Protein AF-A0A4U7CZT7-F1 (afdb_monomer_lite)

Sequence (690 aa):
MRTSNKIRCRVVDDESRPLAGRVVVGERPGEGGQPVGHWTTDDDGGFVVETDGGVDDVSFTVRNPARGGAEEPVRRRRTPDDAEHALHLTVKARRMTVHGGIEHRGMNEAAQTAAGPVRSHRFHTQFPELEPYERSEAFLRTLGGTGGEAGAPMMEPADAPVGEAETPAGYGIFGQFVDHDITFDPTSDIDRRNDPAALRNFRTPALDLDSLYRTNAEAAPFLYDHERDERKLLTGEAGAPDAAEGGGLSGLPGTDLQRNDQGVALIGDPRNDENVVVSQLQLAFVNFHNRVVDHLRGPGADLVEDGESVLEAAQRLVRWHYQWVVRHDFLPRICDRYVLDDIEDRGRQFFVPPGRTPAIPVEFGGAAYRFGHSMIRHAFDVNDEVGEVPLFPTGPGDGRNLRGGRPVPSDLVVDWSRLLDAGDGDFQPGRKIEPLLAPTLFELPFGGEPSLAVRNLRRGEALGLPSGQDVAARMGNDPIRNEAFGHDSGIMEALRAHERGADPDSPLWYYVLAEAEFQQDGERLGAVGSRIVAETLIGLIEADETAYPNAAPDDWEPSLPQPTATAGYTLADITAFAAEARPDGLVIDAIDPGPGAGGDPLDESVTLRNAAAEPIDLSGYAIDLGGQRDDLPDATLDPDETLTVHIGPGTDTAADHYLDRGAPALNDAGETVAVFDPDGERSTRRRYVG

pLDDT: mean 83.24, std 14.93, range [34.88, 98.56]

Secondary structure (DSSP, 8-state):
---PEEEEEEEE-TT--B-TT-EEEEE--STT--EEEEEE--TTSEEEEEESS-STT-EEEEEEGGGTTEE--EEEEE--SSSS-SEEEEE--PPP--TTSS--TTHHHHHTT-SS--B-SSEE-S-TTSPP----HHHHHHHH--SS-TT-TTBPPTTSPPPEEEEETHHHHHHHHHHHHHH-----TTHHHH-SSGGG----S-SS-HHHH-S-TTT-GGGEETTTEEEEEPEE-PBPPTT-TT-EE---TTSEE-B-TTS-B--S-GGGGSBHHHHHHHHHHHHHHHHHHHHHTTTTGGGS-TT--HHHHHHHHHHHHHHHHIIIIIHHHHB-HHHHHHHHHH--SSS--TTS---EEHHHHHTGGGGHHHH--SEEE--TTT-EEESS--SSS--S--B-SSPPBGGG---GGGTS--SS--SPEEEP--S-B-GGGTS-SSSS---HHHHHHHHHHHTT--BHHHHHHHHTPPP--GGGG-TTSHHHHHHHHTT-TT----BHHHHHHHHHHHHHTTSSB-HHHHHHHHHHHHHHHTT-TTSHHHHSPTT----S---S-SSSS-HHHHHHHHHT--SS-EEEEEEE--S-TTS-TT--EEEEEE-SSS-EE-TT-EEEETTEEEEPPS-EEPTT-EEEEESSS----SSEEE---SS-S--TTTPEEEEE-TTS---EEEEEE-

Radius of gyration: 28.07 Å; chains: 1; bounding box: 75×80×75 Å

Foldseek 3Di:
DQDFDKAKEAEAEPVRQGDFQKWKWKWADDVPTDTQDIFGAHLRRMDIRTDSPDCPRIDIWIFDVQVVRDTFDQPDWDQDPDPRHRIYGHTNDDDQDDPLRDDQPLLVVQLVPDPFWRDDLAETALCRPFFFPDDDLVLLCQLLDADLPQPRQQAAHPVGGFDFFPAFLLLLLVLVVLCQQQRDDPDDPVNVPPDPVCVVVDDARFLQPCQAAPPHCVVQVVQADPPPDRLAGAFDWFAAAPPDPVWGWIHWTLQFADDDPQQQHSTSGSNCFFFQSSRLLSSLLRLLLVLQLVCCVPVVVVQADDPHDSSRSSSLQSSQLSLCQVQPPSLVQAADVVLSVCCVVPNADRADDPPDRHHAYCLCSLALSVLSQQFNDQFAQFDPQPGTAGCRDPDPHDPGHGGGPGRHHNSRRGDCVQRHPLPPSNHHGTGFLASHGHSCQCQCPGRDRRHSSSSSQVSSNSSSHHWLQVLCVVVVHRGQFPVNLDCSRSSLVSCVVVVRNVHRTDRNNSRQSSQCCNPPVRSYTHDSSSSSHNCSSVVSQVPDCSHCVNNPPPPDFNDDDQPGPDDGRHSVSSSVSSVLPLVQQKEFPDWALPPPDPDDSQQTKTKIFRQDQAKGFQVQKWKQQQNRIDRDDRAIHHHGQMAIEGDDDDDDDNRYDYPNDPHHSHDQCKIKMWMAGNVRHTSIIMIIHD

Structure (mmCIF, N/CA/C/O backbone):
data_AF-A0A4U7CZT7-F1
#
_entry.id   AF-A0A4U7CZT7-F1
#
loop_
_atom_site.group_PDB
_atom_site.id
_atom_site.type_symbol
_atom_site.label_atom_id
_atom_site.label_alt_id
_atom_site.label_comp_id
_atom_site.label_asym_id
_atom_site.label_entity_id
_atom_site.label_seq_id
_atom_site.pdbx_PDB_ins_code
_atom_site.Cartn_x
_atom_site.Cartn_y
_atom_site.Cartn_z
_atom_site.occupancy
_atom_site.B_iso_or_equiv
_atom_site.auth_seq_id
_atom_site.auth_comp_id
_atom_site.auth_asym_id
_atom_site.auth_atom_id
_atom_site.pdbx_PDB_model_num
ATOM 1 N N . MET A 1 1 ? 33.605 52.635 11.332 1.00 39.47 1 MET A N 1
ATOM 2 C CA . MET A 1 1 ? 33.060 51.392 10.752 1.00 39.47 1 MET A CA 1
ATOM 3 C C . MET A 1 1 ? 33.849 50.236 11.329 1.00 39.47 1 MET A C 1
ATOM 5 O O . MET A 1 1 ? 35.063 50.241 11.174 1.00 39.47 1 MET A O 1
ATOM 9 N N . ARG A 1 2 ? 33.193 49.310 12.033 1.00 41.69 2 ARG A N 1
ATOM 10 C CA . ARG A 1 2 ? 33.734 47.959 12.208 1.00 41.69 2 ARG A CA 1
ATOM 11 C C . ARG A 1 2 ? 33.369 47.182 10.946 1.00 41.69 2 ARG A C 1
ATOM 13 O O . ARG A 1 2 ? 32.262 47.348 10.440 1.00 41.69 2 ARG A O 1
ATOM 20 N N . THR A 1 3 ? 34.312 46.437 10.391 1.00 45.22 3 THR A N 1
ATOM 21 C CA . THR A 1 3 ? 34.050 45.512 9.288 1.00 45.22 3 THR A CA 1
ATOM 22 C C . THR A 1 3 ? 33.506 44.222 9.879 1.00 45.22 3 THR A C 1
ATOM 24 O O . THR A 1 3 ? 34.266 43.486 10.504 1.00 45.22 3 THR A O 1
ATOM 27 N N . SER A 1 4 ? 32.209 43.971 9.683 1.00 56.31 4 SER A N 1
ATOM 28 C CA . SER A 1 4 ? 31.619 42.652 9.922 1.00 56.31 4 SER A CA 1
ATOM 29 C C . SER A 1 4 ? 32.342 41.628 9.045 1.00 56.31 4 SER A C 1
ATOM 31 O O . SER A 1 4 ? 32.515 41.857 7.843 1.00 56.31 4 SER A O 1
ATOM 33 N N . ASN A 1 5 ? 32.784 40.521 9.640 1.00 70.19 5 ASN A N 1
ATOM 34 C CA . ASN A 1 5 ? 33.356 39.412 8.891 1.00 70.19 5 ASN A CA 1
ATOM 35 C C . ASN A 1 5 ? 32.226 38.461 8.485 1.00 70.19 5 ASN A C 1
ATOM 37 O O . ASN A 1 5 ? 31.454 38.010 9.331 1.00 70.19 5 ASN A O 1
ATOM 41 N N . LYS A 1 6 ? 32.162 38.132 7.191 1.00 78.56 6 LYS A N 1
ATOM 42 C CA . LYS A 1 6 ? 31.297 37.065 6.680 1.00 78.56 6 LYS A CA 1
ATOM 43 C C . LYS A 1 6 ? 31.974 35.723 6.934 1.00 78.56 6 LYS A C 1
ATOM 45 O O . LYS A 1 6 ? 33.069 35.483 6.429 1.00 78.56 6 LYS A O 1
ATOM 50 N N . ILE A 1 7 ? 31.330 34.870 7.716 1.00 81.81 7 ILE A N 1
ATOM 51 C CA . ILE A 1 7 ? 31.850 33.573 8.139 1.00 81.81 7 ILE A CA 1
ATOM 52 C C . ILE A 1 7 ? 31.009 32.491 7.466 1.00 81.81 7 ILE A C 1
ATOM 54 O O . ILE A 1 7 ? 29.814 32.383 7.730 1.00 81.81 7 ILE A O 1
ATOM 58 N N . ARG A 1 8 ? 31.627 31.703 6.579 1.00 86.62 8 ARG A N 1
ATOM 59 C CA . ARG A 1 8 ? 30.982 30.539 5.961 1.00 86.62 8 ARG A CA 1
ATOM 60 C C . ARG A 1 8 ? 30.905 29.392 6.963 1.00 86.62 8 ARG A C 1
ATOM 62 O O . ARG A 1 8 ? 31.902 29.033 7.594 1.00 86.62 8 ARG A O 1
ATOM 69 N N . CYS A 1 9 ? 29.720 28.823 7.083 1.00 89.94 9 CYS A N 1
ATOM 70 C CA . CYS A 1 9 ? 29.389 27.694 7.933 1.00 89.94 9 CYS A CA 1
ATOM 71 C C . CYS A 1 9 ? 28.680 26.626 7.088 1.00 89.94 9 CYS A C 1
ATOM 73 O O . CYS A 1 9 ? 28.163 26.935 6.017 1.00 89.94 9 CYS A O 1
ATOM 75 N N . ARG A 1 10 ? 28.656 25.377 7.555 1.00 90.94 10 ARG A N 1
ATOM 76 C CA . ARG A 1 10 ? 28.022 24.250 6.856 1.00 90.94 10 ARG A CA 1
ATOM 77 C C . ARG A 1 10 ? 27.260 23.367 7.836 1.00 90.94 10 ARG A C 1
ATOM 79 O O . ARG A 1 10 ? 27.749 23.128 8.941 1.00 90.94 10 ARG A O 1
ATOM 86 N N . VAL A 1 11 ? 26.097 22.866 7.440 1.00 88.75 11 VAL A N 1
ATOM 87 C CA . VAL A 1 11 ? 25.333 21.848 8.169 1.00 88.75 11 VAL A CA 1
ATOM 88 C C . VAL A 1 11 ? 25.477 20.511 7.449 1.00 88.75 11 VAL A C 1
ATOM 90 O O . VAL A 1 11 ? 25.310 20.431 6.231 1.00 88.75 11 VAL A O 1
ATOM 93 N N . VAL A 1 12 ? 25.803 19.464 8.206 1.00 86.31 12 VAL A N 1
ATOM 94 C CA . VAL A 1 12 ? 26.007 18.102 7.697 1.00 86.31 12 VAL A CA 1
ATOM 95 C C . VAL A 1 12 ? 25.365 17.058 8.611 1.00 86.31 12 VAL A C 1
ATOM 97 O O . VAL A 1 12 ? 25.144 17.315 9.797 1.00 86.31 12 VAL A O 1
ATOM 100 N N . ASP A 1 13 ? 25.087 15.871 8.079 1.00 83.00 13 ASP A N 1
ATOM 101 C CA . ASP A 1 13 ? 24.677 14.716 8.885 1.00 83.00 13 ASP A CA 1
ATOM 102 C C . ASP A 1 13 ? 25.871 13.995 9.545 1.00 83.00 13 ASP A C 1
ATOM 104 O O . ASP A 1 13 ? 27.034 14.365 9.359 1.00 83.00 13 ASP A O 1
ATOM 108 N N . ASP A 1 14 ? 25.587 12.952 10.333 1.00 80.12 14 ASP A N 1
ATOM 109 C CA . ASP A 1 14 ? 26.599 12.131 11.019 1.00 80.12 14 ASP A CA 1
ATOM 110 C C . ASP A 1 14 ? 27.592 11.430 10.049 1.00 80.12 14 ASP A C 1
ATOM 112 O O . ASP A 1 14 ? 28.678 11.032 10.472 1.00 80.12 14 ASP A O 1
ATOM 116 N N . GLU A 1 15 ? 27.279 11.333 8.748 1.00 75.25 15 GLU A N 1
ATOM 117 C CA . GLU A 1 15 ? 28.166 10.833 7.680 1.00 75.25 15 GLU A CA 1
ATOM 118 C C . GLU A 1 15 ? 28.928 11.962 6.952 1.00 75.25 15 GLU A C 1
ATOM 120 O O . GLU A 1 15 ? 29.639 11.717 5.980 1.00 75.25 15 GLU A O 1
ATOM 125 N N . SER A 1 16 ? 28.845 13.201 7.452 1.00 78.31 16 SER A N 1
ATOM 126 C CA . SER A 1 16 ? 29.429 14.414 6.855 1.00 78.31 16 SER A CA 1
ATOM 127 C C . SER A 1 16 ? 28.838 14.813 5.497 1.00 78.31 16 SER A C 1
ATOM 129 O O . SER A 1 16 ? 29.470 15.566 4.753 1.00 78.31 16 SER A O 1
ATOM 131 N N . ARG A 1 17 ? 27.624 14.354 5.173 1.00 76.25 17 ARG A N 1
ATOM 132 C CA . ARG A 1 17 ? 26.932 14.716 3.929 1.00 76.25 17 ARG A CA 1
ATOM 133 C C . ARG A 1 17 ? 26.181 16.045 4.108 1.00 76.25 17 ARG A C 1
ATOM 135 O O . ARG A 1 17 ? 25.590 16.244 5.172 1.00 76.25 17 ARG A O 1
ATOM 142 N N . PRO A 1 18 ? 26.190 16.948 3.110 1.00 81.50 18 PRO A N 1
ATOM 143 C CA . PRO A 1 18 ? 25.471 18.223 3.153 1.00 81.50 18 PRO A CA 1
ATOM 144 C C . PRO A 1 18 ? 23.980 18.109 3.477 1.00 81.50 18 PRO A C 1
ATOM 146 O O . PRO A 1 18 ? 23.307 17.189 3.012 1.00 81.50 18 PRO A O 1
ATOM 149 N N . LEU A 1 19 ? 23.452 19.075 4.233 1.00 76.31 19 LEU A N 1
ATOM 150 C CA . LEU A 1 19 ? 22.025 19.171 4.550 1.00 76.31 19 LEU A CA 1
ATOM 151 C C . LEU A 1 19 ? 21.440 20.506 4.088 1.00 76.31 19 LEU A C 1
ATOM 153 O O . LEU A 1 19 ? 21.504 21.508 4.803 1.00 76.31 19 LEU A O 1
ATOM 157 N N . ALA A 1 20 ? 20.843 20.489 2.899 1.00 75.62 20 ALA A N 1
ATOM 158 C CA . ALA A 1 20 ? 20.156 21.621 2.287 1.00 75.62 20 ALA A CA 1
ATOM 159 C C . ALA A 1 20 ? 18.798 21.945 2.936 1.00 75.62 20 ALA A C 1
ATOM 161 O O . ALA A 1 20 ? 18.191 21.106 3.619 1.00 75.62 20 ALA A O 1
ATOM 162 N N . GLY A 1 21 ? 18.317 23.173 2.723 1.00 62.47 21 GLY A N 1
ATOM 163 C CA . GLY A 1 21 ? 16.984 23.621 3.135 1.00 62.47 21 GLY A CA 1
ATOM 164 C C . GLY A 1 21 ? 16.743 23.634 4.649 1.00 62.47 21 GLY A C 1
ATOM 165 O O . GLY A 1 21 ? 15.595 23.651 5.087 1.00 62.47 21 GLY A O 1
ATOM 166 N N . ARG A 1 22 ? 17.793 23.584 5.476 1.00 78.44 22 ARG A N 1
ATOM 167 C CA . ARG A 1 22 ? 17.691 23.618 6.942 1.00 78.44 22 ARG A CA 1
ATOM 168 C C . ARG A 1 22 ? 17.634 25.042 7.448 1.00 78.44 22 ARG A C 1
ATOM 170 O O . ARG A 1 22 ? 18.463 25.862 7.068 1.00 78.44 22 ARG A O 1
ATOM 177 N N . VAL A 1 23 ? 16.701 25.309 8.357 1.00 77.19 23 VAL A N 1
ATOM 178 C CA . VAL A 1 23 ? 16.625 26.591 9.058 1.00 77.19 23 VAL A CA 1
ATOM 179 C C . VAL A 1 23 ? 17.583 26.541 10.238 1.00 77.19 23 VAL A C 1
ATOM 181 O O . VAL A 1 23 ? 17.415 25.746 11.158 1.00 77.19 23 VAL A O 1
ATOM 184 N N . VAL A 1 24 ? 18.601 27.389 10.203 1.00 85.50 24 VAL A N 1
ATOM 185 C CA . VAL A 1 24 ? 19.602 27.541 11.254 1.00 85.50 24 VAL A CA 1
ATOM 186 C C . VAL A 1 24 ? 19.326 28.842 11.996 1.00 85.50 24 VAL A C 1
ATOM 188 O O . VAL A 1 24 ? 19.310 29.912 11.391 1.00 85.50 24 VAL A O 1
ATOM 191 N N . VAL A 1 25 ? 19.130 28.758 13.307 1.00 84.38 25 VAL A N 1
ATOM 192 C CA . VAL A 1 25 ? 18.957 29.908 14.202 1.00 84.38 25 VAL A CA 1
ATOM 193 C C . VAL A 1 25 ? 20.193 30.016 15.085 1.00 84.38 25 VAL A C 1
ATOM 195 O O . VAL A 1 25 ? 20.601 29.032 15.700 1.00 84.38 25 VAL A O 1
ATOM 198 N N . GLY A 1 26 ? 20.818 31.192 15.113 1.00 85.19 26 GLY A N 1
ATOM 199 C CA . GLY A 1 26 ? 21.988 31.472 15.946 1.00 85.19 26 GLY A CA 1
ATOM 200 C C . GLY A 1 26 ? 21.627 32.384 17.110 1.00 85.19 26 GLY A C 1
ATOM 201 O O . GLY A 1 26 ? 21.033 33.436 16.889 1.00 85.19 26 GLY A O 1
ATOM 202 N N . GLU A 1 27 ? 22.031 32.040 18.328 1.00 84.50 27 GLU A N 1
ATOM 203 C CA . GLU A 1 27 ? 21.728 32.792 19.554 1.00 84.50 27 GLU A CA 1
ATOM 204 C C . GLU A 1 27 ? 22.984 32.991 20.412 1.00 84.50 27 GLU A C 1
ATOM 206 O O . GLU A 1 27 ? 23.848 32.114 20.487 1.00 84.50 27 GLU A O 1
ATOM 211 N N . ARG A 1 28 ? 23.095 34.144 21.086 1.00 81.38 28 ARG A N 1
ATOM 212 C CA . ARG A 1 28 ? 24.163 34.400 22.068 1.00 81.38 28 ARG A CA 1
ATOM 213 C C . ARG A 1 28 ? 23.658 34.146 23.493 1.00 81.38 28 ARG A C 1
ATOM 215 O O . ARG A 1 28 ? 22.634 34.720 23.867 1.00 81.38 28 ARG A O 1
ATOM 222 N N . PRO A 1 29 ? 24.377 33.368 24.325 1.00 61.00 29 PRO A N 1
ATOM 223 C CA . PRO A 1 29 ? 23.982 33.136 25.709 1.00 61.00 29 PRO A CA 1
ATOM 224 C C . PRO A 1 29 ? 24.129 34.417 26.550 1.00 61.00 29 PRO A C 1
ATOM 226 O O . PRO A 1 29 ? 25.226 34.943 26.738 1.00 61.00 29 PRO A O 1
ATOM 229 N N . GLY A 1 30 ? 23.003 34.904 27.073 1.00 61.41 30 GLY A N 1
ATOM 230 C CA . GLY A 1 30 ? 22.883 36.083 27.933 1.00 61.41 30 GLY A CA 1
ATOM 231 C C . GLY A 1 30 ? 21.431 36.283 28.385 1.00 61.41 30 GLY A C 1
ATOM 232 O O . GLY A 1 30 ? 20.529 35.628 27.860 1.00 61.41 30 GLY A O 1
ATOM 233 N N . GLU A 1 31 ? 21.186 37.172 29.354 1.00 41.56 31 GLU A N 1
ATOM 234 C CA . GLU A 1 31 ? 19.825 37.469 29.833 1.00 41.56 31 GLU A CA 1
ATOM 235 C C . GLU A 1 31 ? 18.958 38.031 28.690 1.00 41.56 31 GLU A C 1
ATOM 237 O O . GLU A 1 31 ? 19.125 39.176 28.272 1.00 41.56 31 GLU A O 1
ATOM 242 N N . GLY A 1 32 ? 18.041 37.205 28.174 1.00 54.72 32 GLY A N 1
ATOM 243 C CA . GLY A 1 32 ? 17.103 37.566 27.106 1.00 54.72 32 GLY A CA 1
ATOM 244 C C . GLY A 1 32 ? 17.398 37.002 25.710 1.00 54.72 32 GLY A C 1
ATOM 245 O O . GLY A 1 32 ? 16.681 37.374 24.790 1.00 54.72 32 GLY A O 1
ATOM 246 N N . GLY A 1 33 ? 18.411 36.136 25.537 1.00 55.09 33 GLY A N 1
ATOM 247 C CA . GLY A 1 33 ? 18.558 35.271 24.348 1.00 55.09 33 GLY A CA 1
ATOM 248 C C . GLY A 1 33 ? 18.412 35.974 22.992 1.00 55.09 33 GLY A C 1
ATOM 249 O O . GLY A 1 33 ? 17.576 35.586 22.182 1.00 55.09 33 GLY A O 1
ATOM 250 N N . GLN A 1 34 ? 19.177 37.041 22.739 1.00 58.81 34 GLN A N 1
ATOM 251 C CA . GLN A 1 34 ? 19.033 37.786 21.484 1.00 58.81 34 GLN A CA 1
ATOM 252 C C . GLN A 1 34 ? 19.493 36.942 20.276 1.00 58.81 34 GLN A C 1
ATOM 254 O O . GLN A 1 34 ? 20.648 36.490 20.265 1.00 58.81 34 GLN A O 1
ATOM 259 N N . PRO A 1 35 ? 18.645 36.768 19.240 1.00 66.56 35 PRO A N 1
ATOM 260 C CA . PRO A 1 35 ? 19.033 36.059 18.032 1.00 66.56 35 PRO A CA 1
ATOM 261 C C . PRO A 1 35 ? 20.109 36.848 17.278 1.00 66.56 35 PRO A C 1
ATOM 263 O O . PRO A 1 35 ? 19.962 38.032 16.975 1.00 66.56 35 PRO A O 1
ATOM 266 N N . VAL A 1 36 ? 21.207 36.162 16.973 1.00 73.50 36 VAL A N 1
ATOM 267 C CA . VAL A 1 36 ? 22.321 36.632 16.137 1.00 73.50 36 VAL A CA 1
ATOM 268 C C . VAL A 1 36 ? 21.917 36.625 14.663 1.00 73.50 36 VAL A C 1
ATOM 270 O O . VAL A 1 36 ? 22.384 37.459 13.891 1.00 73.50 36 VAL A O 1
ATOM 273 N N . GLY A 1 37 ? 21.043 35.696 14.276 1.00 78.81 37 GLY A N 1
ATOM 274 C CA . GLY A 1 37 ? 20.478 35.619 12.938 1.00 78.81 37 GLY A CA 1
ATOM 275 C C . GLY A 1 37 ? 19.705 34.329 12.691 1.00 78.81 37 GLY A C 1
ATOM 276 O O . GLY A 1 37 ? 19.673 33.420 13.523 1.00 78.81 37 GLY A O 1
ATOM 277 N N . HIS A 1 38 ? 19.090 34.285 11.516 1.00 82.75 38 HIS A N 1
ATOM 278 C CA . HIS A 1 38 ? 18.390 33.138 10.958 1.00 82.75 38 HIS A CA 1
ATOM 279 C C . HIS A 1 38 ? 18.866 32.928 9.519 1.00 82.75 38 HIS A C 1
ATOM 281 O O . HIS A 1 38 ? 19.071 33.895 8.783 1.00 82.75 38 HIS A O 1
ATOM 287 N N . TRP A 1 39 ? 19.072 31.676 9.128 1.00 86.88 39 TRP A N 1
ATOM 288 C CA . TRP A 1 39 ? 19.581 31.308 7.810 1.00 86.88 39 TRP A CA 1
ATOM 289 C C . TRP A 1 39 ? 18.867 30.062 7.303 1.00 86.88 39 TRP A C 1
ATOM 291 O O . TRP A 1 39 ? 18.485 29.212 8.102 1.00 86.88 39 TRP A O 1
ATOM 301 N N . THR A 1 40 ? 18.748 29.928 5.987 1.00 73.75 40 THR A N 1
ATOM 302 C CA . THR A 1 40 ? 18.417 28.654 5.340 1.00 73.75 40 THR A CA 1
ATOM 303 C C . THR A 1 40 ? 19.677 28.140 4.660 1.00 73.75 40 THR A C 1
ATOM 305 O O . THR A 1 40 ? 20.400 28.938 4.060 1.00 73.75 40 THR A O 1
ATOM 308 N N . THR A 1 41 ? 19.968 26.845 4.772 1.00 74.94 41 THR A N 1
ATOM 309 C CA . THR A 1 41 ? 21.127 26.258 4.094 1.00 74.94 41 THR A CA 1
ATOM 310 C C . THR A 1 41 ? 20.900 26.086 2.594 1.00 74.94 41 THR A C 1
ATOM 312 O O . THR A 1 41 ? 19.815 25.685 2.170 1.00 74.94 41 THR A O 1
ATOM 315 N N . ASP A 1 42 ? 21.936 26.377 1.806 1.00 70.19 42 ASP A N 1
ATOM 316 C CA . ASP A 1 42 ? 21.983 26.114 0.361 1.00 70.19 42 ASP A CA 1
ATOM 317 C C . ASP A 1 42 ? 22.113 24.607 0.040 1.00 70.19 42 ASP A C 1
ATOM 319 O O . ASP A 1 42 ? 22.151 23.774 0.948 1.00 70.19 42 ASP A O 1
ATOM 323 N N . ASP A 1 43 ? 22.170 24.244 -1.246 1.00 63.06 43 ASP A N 1
ATOM 324 C CA . ASP A 1 43 ? 22.269 22.849 -1.718 1.00 63.06 43 ASP A CA 1
ATOM 325 C C . ASP A 1 43 ? 23.516 22.119 -1.188 1.00 63.06 43 ASP A C 1
ATOM 327 O O . ASP A 1 43 ? 23.497 20.915 -0.922 1.00 63.06 43 ASP A O 1
ATOM 331 N N . ASP A 1 44 ? 24.593 22.871 -0.951 1.00 79.25 44 ASP A N 1
ATOM 332 C CA . ASP A 1 44 ? 25.827 22.411 -0.325 1.00 79.25 44 ASP A CA 1
ATOM 333 C C . ASP A 1 44 ? 25.723 22.383 1.215 1.00 79.25 44 ASP A C 1
ATOM 335 O O . ASP A 1 44 ? 26.696 22.064 1.902 1.00 79.25 44 ASP A O 1
ATOM 339 N N . GLY A 1 45 ? 24.560 22.651 1.807 1.00 79.38 45 GLY A N 1
ATOM 340 C CA . GLY A 1 45 ? 24.369 22.749 3.255 1.00 79.38 45 GLY A CA 1
ATOM 341 C C . GLY A 1 45 ? 25.020 23.995 3.869 1.00 79.38 45 GLY A C 1
ATOM 342 O O . GLY A 1 45 ? 25.164 24.076 5.091 1.00 79.38 45 GLY A O 1
ATOM 343 N N . GLY A 1 46 ? 25.468 24.941 3.045 1.00 86.62 46 GLY A N 1
ATOM 344 C CA . GLY A 1 46 ? 26.183 26.150 3.425 1.00 86.62 46 GLY A CA 1
ATOM 345 C C . GLY A 1 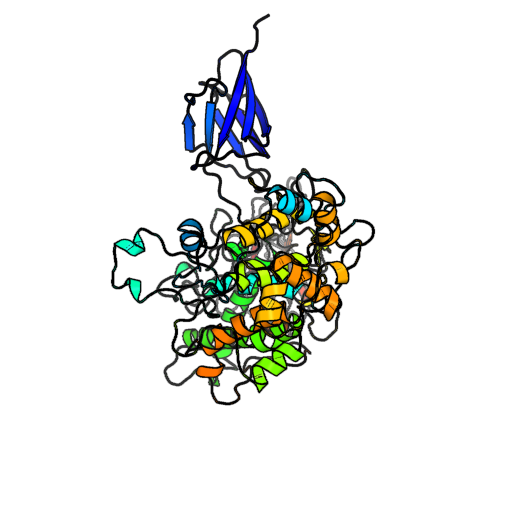46 ? 25.269 27.255 3.952 1.00 86.62 46 GLY A C 1
ATOM 346 O O . GLY A 1 46 ? 24.114 27.385 3.558 1.00 86.62 46 GLY A O 1
ATOM 347 N N . PHE A 1 47 ? 25.787 28.072 4.870 1.00 90.00 47 PHE A N 1
ATOM 348 C CA . PHE A 1 47 ? 25.163 29.323 5.310 1.00 90.00 47 PHE A CA 1
ATOM 349 C C . PHE A 1 47 ? 26.229 30.341 5.746 1.00 90.00 47 PHE A C 1
ATOM 351 O O . PHE A 1 47 ? 27.373 29.979 6.029 1.00 90.00 47 PHE A O 1
ATOM 358 N N . VAL A 1 48 ? 25.889 31.635 5.781 1.00 87.69 48 VAL A N 1
ATOM 359 C CA . VAL A 1 48 ? 26.861 32.715 6.048 1.00 87.69 48 VAL A CA 1
ATOM 360 C C . VAL A 1 48 ? 26.446 33.559 7.246 1.00 87.69 48 VAL A C 1
ATOM 362 O O . VAL A 1 48 ? 25.512 34.354 7.164 1.00 87.69 48 VAL A O 1
ATOM 365 N N . VAL A 1 49 ? 27.196 33.443 8.341 1.00 83.81 49 VAL A N 1
ATOM 366 C CA . VAL A 1 49 ? 27.004 34.251 9.551 1.00 83.81 49 VAL A CA 1
ATOM 367 C C . VAL A 1 49 ? 27.774 35.566 9.425 1.00 83.81 49 VAL A C 1
ATOM 369 O O . VAL A 1 49 ? 28.968 35.572 9.127 1.00 83.81 49 VAL A O 1
ATOM 372 N N . GLU A 1 50 ? 27.109 36.690 9.685 1.00 79.94 50 GLU A N 1
ATOM 373 C CA . GLU A 1 50 ? 27.737 38.014 9.756 1.00 79.94 50 GLU A CA 1
ATOM 374 C C . GLU A 1 50 ? 27.886 38.431 11.223 1.00 79.94 50 GLU A C 1
ATOM 376 O O . GLU A 1 50 ? 26.896 38.618 11.926 1.00 79.94 50 GLU A O 1
ATOM 381 N N . THR A 1 51 ? 29.121 38.531 11.723 1.00 71.25 51 THR A N 1
ATOM 382 C CA . THR A 1 51 ? 29.377 38.748 13.160 1.00 71.25 51 THR A CA 1
ATOM 383 C C . THR A 1 51 ? 30.695 39.482 13.412 1.00 71.25 51 THR A C 1
ATOM 385 O O . THR A 1 51 ? 31.735 39.178 12.828 1.00 71.25 51 THR A O 1
ATOM 388 N N . ASP A 1 52 ? 30.649 40.437 14.344 1.00 62.72 52 ASP A N 1
ATOM 389 C CA . ASP A 1 52 ? 31.796 41.217 14.836 1.00 62.72 52 ASP A CA 1
ATOM 390 C C . ASP A 1 52 ? 32.772 40.387 15.707 1.00 62.72 52 ASP A C 1
ATOM 392 O O . ASP A 1 52 ? 33.871 40.858 16.003 1.00 62.72 52 ASP A O 1
ATOM 396 N N . GLY A 1 53 ? 32.366 39.196 16.176 1.00 62.56 53 GLY A N 1
ATOM 397 C CA . GLY A 1 53 ? 33.026 38.469 17.276 1.00 62.56 53 GLY A CA 1
ATOM 398 C C . GLY A 1 53 ? 33.483 37.038 16.975 1.00 62.56 53 GLY A C 1
ATOM 399 O O . GLY A 1 53 ? 33.934 36.351 17.885 1.00 62.56 53 GLY A O 1
ATOM 400 N N . GLY A 1 54 ? 33.366 36.577 15.727 1.00 68.38 54 GLY A N 1
ATOM 401 C CA . GLY A 1 54 ? 33.436 35.146 15.419 1.00 68.38 54 GLY A CA 1
ATOM 402 C C . GLY A 1 54 ? 32.115 34.428 15.720 1.00 68.38 54 GLY A C 1
ATOM 403 O O . GLY A 1 54 ? 31.100 35.070 15.999 1.00 68.38 54 GLY A O 1
ATOM 404 N N . VAL A 1 55 ? 32.133 33.097 15.615 1.00 73.75 55 VAL A N 1
ATOM 405 C CA . VAL A 1 55 ? 30.973 32.214 15.857 1.00 73.75 55 VAL A CA 1
ATOM 406 C C . VAL A 1 55 ? 31.122 31.361 17.122 1.00 73.75 55 VAL A C 1
ATOM 408 O O . VAL A 1 55 ? 30.246 30.553 17.422 1.00 73.75 55 VAL A O 1
ATOM 411 N N . ASP A 1 56 ? 32.237 31.454 17.849 1.00 75.19 56 ASP A N 1
ATOM 412 C CA . ASP A 1 56 ? 32.561 30.569 18.988 1.00 75.19 56 ASP A CA 1
ATOM 413 C C . ASP A 1 56 ? 31.693 30.794 20.226 1.00 75.19 56 ASP A C 1
ATOM 415 O O . ASP A 1 56 ? 31.484 29.869 21.005 1.00 75.19 56 ASP A O 1
ATOM 419 N N . ASP A 1 57 ? 31.106 31.981 20.341 1.00 75.31 57 ASP A N 1
ATOM 420 C CA . ASP A 1 57 ? 30.142 32.377 21.364 1.00 75.31 57 ASP A CA 1
ATOM 421 C C . ASP A 1 57 ? 28.671 32.219 20.927 1.00 75.31 57 ASP A C 1
ATOM 423 O O . ASP A 1 57 ? 27.768 32.609 21.666 1.00 75.31 57 ASP A O 1
ATOM 427 N N . VAL A 1 58 ? 28.416 31.658 19.739 1.00 80.44 58 VAL A N 1
ATOM 428 C CA . VAL A 1 58 ? 27.068 31.470 19.178 1.00 80.44 58 VAL A CA 1
ATOM 429 C C . VAL A 1 58 ? 26.616 30.017 19.353 1.00 80.44 58 VAL A C 1
ATOM 431 O O . VAL A 1 58 ? 27.296 29.084 18.912 1.00 80.44 58 VAL A O 1
ATOM 434 N N . SER A 1 59 ? 25.459 29.834 19.991 1.00 84.25 59 SER A N 1
ATOM 435 C CA . SER A 1 59 ? 24.697 28.584 19.980 1.00 84.25 59 SER A CA 1
ATOM 436 C C . SER A 1 59 ? 23.914 28.490 18.674 1.00 84.25 59 SER A C 1
ATOM 438 O O . SER A 1 59 ? 23.378 29.499 18.221 1.00 84.25 59 SER A O 1
ATOM 440 N N . PHE A 1 60 ? 23.835 27.302 18.077 1.00 87.38 60 PHE A N 1
ATOM 441 C CA . PHE A 1 60 ? 23.085 27.082 16.843 1.00 87.38 60 PHE A CA 1
ATOM 442 C C . PHE A 1 60 ? 22.033 25.999 17.039 1.00 87.38 60 PHE A C 1
ATOM 444 O O . PHE A 1 60 ? 22.365 24.864 17.383 1.00 87.38 60 PHE A O 1
ATOM 451 N N . THR A 1 61 ? 20.789 26.349 16.742 1.00 85.62 61 THR A N 1
ATOM 452 C CA . THR A 1 61 ? 19.666 25.422 16.638 1.00 85.62 61 THR A CA 1
ATOM 453 C C . THR A 1 61 ? 19.396 25.177 15.163 1.00 85.62 61 THR A C 1
ATOM 455 O O . THR A 1 61 ? 19.258 26.125 14.391 1.00 85.62 61 THR A O 1
ATOM 458 N N . VAL A 1 62 ? 19.330 23.912 14.754 1.00 84.44 62 VAL A N 1
ATOM 459 C CA . VAL A 1 62 ? 19.018 23.532 13.373 1.00 84.44 62 VAL A CA 1
ATOM 460 C C . VAL A 1 62 ? 17.640 22.892 13.354 1.00 84.44 62 VAL A C 1
ATOM 462 O O . VAL A 1 62 ? 17.355 21.989 14.133 1.00 84.44 62 VAL A O 1
ATOM 465 N N . ARG A 1 63 ? 16.779 23.367 12.462 1.00 75.75 63 ARG A N 1
ATOM 466 C CA . ARG A 1 63 ? 15.429 22.857 12.239 1.00 75.75 63 ARG A CA 1
ATOM 467 C C . ARG A 1 63 ? 15.292 22.366 10.813 1.00 75.75 63 ARG A C 1
ATOM 469 O O . ARG A 1 63 ? 15.907 22.903 9.888 1.00 75.75 63 ARG A O 1
ATOM 476 N N . ASN A 1 64 ? 14.469 21.345 10.641 1.00 68.75 64 ASN A N 1
ATOM 477 C CA . ASN A 1 64 ? 14.160 20.754 9.354 1.00 68.75 64 ASN A CA 1
ATOM 478 C C . ASN A 1 64 ? 12.733 21.155 8.945 1.00 68.75 64 ASN A C 1
ATOM 480 O O . ASN A 1 64 ? 11.785 20.557 9.452 1.00 68.75 64 ASN A O 1
ATOM 484 N N . PRO A 1 65 ? 12.552 22.147 8.048 1.00 49.78 65 PRO A N 1
ATOM 485 C CA . PRO A 1 65 ? 11.229 22.565 7.581 1.00 49.78 65 PRO A CA 1
ATOM 486 C C . PRO A 1 65 ? 10.439 21.409 6.974 1.00 49.78 65 PRO A C 1
ATOM 488 O O . PRO A 1 65 ? 9.253 21.285 7.235 1.00 49.78 65 PRO A O 1
ATOM 491 N N . ALA A 1 66 ? 11.114 20.485 6.282 1.00 43.78 66 ALA A N 1
ATOM 492 C CA . ALA A 1 66 ? 10.483 19.289 5.736 1.00 43.78 66 ALA A CA 1
ATOM 493 C C . ALA A 1 66 ? 9.986 18.306 6.822 1.00 43.78 66 ALA A C 1
ATOM 495 O O . ALA A 1 66 ? 9.395 17.287 6.499 1.00 43.78 66 ALA A O 1
ATOM 496 N N . ARG A 1 67 ? 10.238 18.537 8.113 1.00 51.56 67 ARG A N 1
ATOM 497 C CA . ARG A 1 67 ? 9.693 17.745 9.229 1.00 51.56 67 ARG A CA 1
ATOM 498 C C . ARG A 1 67 ? 8.832 18.618 10.152 1.00 51.56 67 ARG A C 1
ATOM 500 O O . ARG A 1 67 ? 9.042 18.584 11.360 1.00 51.56 67 ARG A O 1
ATOM 507 N N . GLY A 1 68 ? 7.962 19.469 9.602 1.00 41.69 68 GLY A N 1
ATOM 508 C CA . GLY A 1 68 ? 7.147 20.404 10.396 1.00 41.69 68 GLY A CA 1
ATOM 509 C C . GLY A 1 68 ? 7.982 21.347 11.269 1.00 41.69 68 GLY A C 1
ATOM 510 O O . GLY A 1 68 ? 7.618 21.678 12.393 1.00 41.69 68 GLY A O 1
ATOM 511 N N . GLY A 1 69 ? 9.188 21.700 10.811 1.00 48.81 69 GLY A N 1
ATOM 512 C CA . GLY A 1 69 ? 10.135 22.508 11.583 1.00 48.81 69 GLY A CA 1
ATOM 513 C C . GLY A 1 69 ? 10.811 21.798 12.766 1.00 48.81 69 GLY A C 1
ATOM 514 O O . GLY A 1 69 ? 11.459 22.480 13.563 1.00 48.81 69 GLY A O 1
ATOM 515 N N . ALA A 1 70 ? 10.715 20.467 12.885 1.00 56.81 70 ALA A N 1
ATOM 516 C CA . ALA A 1 70 ? 11.336 19.701 13.967 1.00 56.81 70 ALA A CA 1
ATOM 517 C C . ALA A 1 70 ? 12.844 19.981 14.115 1.00 56.81 70 ALA A C 1
ATOM 519 O O . ALA A 1 70 ? 13.582 20.121 13.133 1.00 56.81 70 ALA A O 1
ATOM 520 N N . GLU A 1 71 ? 13.307 20.033 15.364 1.00 76.88 71 GLU A N 1
ATOM 521 C CA . GLU A 1 71 ? 14.703 20.309 15.700 1.00 76.88 71 GLU A CA 1
ATOM 522 C C . GLU A 1 71 ? 15.607 19.095 15.424 1.00 76.88 71 GLU A C 1
ATOM 524 O O . GLU A 1 71 ? 15.377 17.989 15.916 1.00 76.88 71 GLU A O 1
ATOM 529 N N . GLU A 1 72 ? 16.666 19.311 14.645 1.00 77.44 72 GLU A N 1
ATOM 530 C CA . GLU A 1 72 ? 17.743 18.352 14.407 1.00 77.44 72 GLU A CA 1
ATOM 531 C C . GLU A 1 72 ? 18.936 18.751 15.299 1.00 77.44 72 GLU A C 1
ATOM 533 O O . GLU A 1 72 ? 19.708 19.643 14.939 1.00 77.44 72 GLU A O 1
ATOM 538 N N . PRO A 1 73 ? 19.107 18.137 16.487 1.00 80.19 73 PRO A N 1
ATOM 539 C CA . PRO A 1 73 ? 20.046 18.637 17.485 1.00 80.19 73 PRO A CA 1
ATOM 540 C C . PRO A 1 73 ? 21.493 18.555 16.990 1.00 80.19 73 PRO A C 1
ATOM 542 O O . PRO A 1 73 ? 21.944 17.507 16.506 1.00 80.19 73 PRO A O 1
ATOM 545 N N . VAL A 1 74 ? 22.236 19.652 17.173 1.00 86.44 74 VAL A N 1
ATOM 546 C CA . VAL A 1 74 ? 23.666 19.748 16.852 1.00 86.44 74 VAL A CA 1
ATOM 547 C C . VAL A 1 74 ? 24.451 18.797 17.758 1.00 86.44 74 VAL A C 1
ATOM 549 O O . VAL A 1 74 ? 24.684 19.051 18.937 1.00 86.44 74 VAL A O 1
ATOM 552 N N . ARG A 1 75 ? 24.869 17.671 17.177 1.00 83.25 75 ARG A N 1
ATOM 553 C CA . ARG A 1 75 ? 25.666 16.606 17.800 1.00 83.25 75 ARG A CA 1
ATOM 554 C C . ARG A 1 75 ? 27.119 17.010 17.968 1.00 83.25 75 ARG A C 1
ATOM 556 O O . ARG A 1 75 ? 27.753 16.661 18.962 1.00 83.25 75 ARG A O 1
ATOM 563 N N . ARG A 1 76 ? 27.667 17.690 16.960 1.00 83.81 76 ARG A N 1
ATOM 564 C CA . ARG A 1 76 ? 29.079 18.053 16.910 1.00 83.81 76 ARG A CA 1
ATOM 565 C C . ARG A 1 76 ? 29.258 19.410 16.265 1.00 83.81 76 ARG A C 1
ATOM 567 O O . ARG A 1 76 ? 28.650 19.726 15.249 1.00 83.81 76 ARG A O 1
ATOM 574 N N . ARG A 1 77 ? 30.177 20.170 16.840 1.00 88.06 77 ARG A N 1
ATOM 575 C CA . ARG A 1 77 ? 30.658 21.440 16.323 1.00 88.06 77 ARG A CA 1
ATOM 576 C C . ARG A 1 77 ? 32.147 21.284 16.023 1.00 88.06 77 ARG A C 1
ATOM 578 O O . ARG A 1 77 ? 32.895 20.874 16.912 1.00 88.06 77 ARG A O 1
ATOM 585 N N . ARG A 1 78 ? 32.589 21.567 14.796 1.00 84.06 78 ARG A N 1
ATOM 586 C CA . ARG A 1 78 ? 34.009 21.474 14.413 1.00 84.06 78 ARG A CA 1
ATOM 587 C C . ARG A 1 78 ? 34.390 22.575 13.425 1.00 84.06 78 ARG A C 1
ATOM 589 O O . ARG A 1 78 ? 33.686 22.778 12.448 1.00 84.06 78 ARG A O 1
ATOM 596 N N . THR A 1 79 ? 35.538 23.215 13.625 1.00 78.06 79 THR A N 1
ATOM 597 C CA . THR A 1 79 ? 36.238 23.937 12.549 1.00 78.06 79 THR A CA 1
ATOM 598 C C . THR A 1 79 ? 36.919 22.896 11.652 1.00 78.06 79 THR A C 1
ATOM 600 O O . THR A 1 79 ? 37.707 22.096 12.177 1.00 78.06 79 THR A O 1
ATOM 603 N N . PRO A 1 80 ? 36.563 22.799 10.359 1.00 69.56 80 PRO A N 1
ATOM 604 C CA . PRO A 1 80 ? 37.188 21.847 9.447 1.00 69.56 80 PRO A CA 1
ATOM 605 C C . PRO A 1 80 ? 38.633 22.255 9.131 1.00 69.56 80 PRO A C 1
ATOM 607 O O . PRO A 1 80 ? 39.065 23.363 9.442 1.00 69.56 80 PRO A O 1
ATOM 610 N N . ASP A 1 81 ? 39.385 21.338 8.521 1.00 63.53 81 ASP A N 1
ATOM 611 C CA . ASP A 1 81 ? 40.771 21.594 8.105 1.00 63.53 81 ASP A CA 1
ATOM 612 C C . ASP A 1 81 ? 40.847 22.240 6.699 1.00 63.53 81 ASP A C 1
ATOM 614 O O . ASP A 1 81 ? 41.942 22.486 6.190 1.00 63.53 81 ASP A O 1
ATOM 618 N N . ASP A 1 82 ? 39.697 22.502 6.059 1.00 60.69 82 ASP A N 1
ATOM 619 C CA . ASP A 1 82 ? 39.609 23.275 4.819 1.00 60.69 82 ASP A CA 1
ATOM 620 C C . ASP A 1 82 ? 39.622 24.789 5.085 1.00 60.69 82 ASP A C 1
ATOM 622 O O . ASP A 1 82 ? 39.274 25.268 6.162 1.00 60.69 82 ASP A O 1
ATOM 626 N N . ALA A 1 83 ? 40.075 25.558 4.094 1.00 59.19 83 ALA A N 1
ATOM 627 C CA . ALA A 1 83 ? 40.190 27.013 4.194 1.00 59.19 83 ALA A CA 1
ATOM 628 C C . ALA A 1 83 ? 38.907 27.758 3.770 1.00 59.19 83 ALA A C 1
ATOM 630 O O . ALA A 1 83 ? 38.936 28.983 3.640 1.00 59.19 83 ALA A O 1
ATOM 631 N N . GLU A 1 84 ? 37.811 27.042 3.499 1.00 63.19 84 GLU A N 1
ATOM 632 C CA . GLU A 1 84 ? 36.591 27.600 2.910 1.00 63.19 84 GLU A CA 1
ATOM 633 C C . GLU A 1 84 ? 35.465 27.782 3.937 1.00 63.19 84 GLU A C 1
ATOM 635 O O . GLU A 1 84 ? 34.721 28.764 3.854 1.00 63.19 84 GLU A O 1
ATOM 640 N N . HIS A 1 85 ? 35.380 26.899 4.936 1.00 71.00 85 HIS A N 1
ATOM 641 C CA . HIS A 1 85 ? 34.372 26.935 5.995 1.00 71.00 85 HIS A CA 1
ATOM 642 C C . HIS A 1 85 ? 35.031 27.111 7.366 1.00 71.00 85 HIS A C 1
ATOM 644 O O . HIS A 1 85 ? 35.950 26.394 7.741 1.00 71.00 85 HIS A O 1
ATOM 650 N N . ALA A 1 86 ? 34.527 28.038 8.179 1.00 70.50 86 ALA A N 1
ATOM 651 C CA . ALA A 1 86 ? 35.027 28.227 9.544 1.00 70.50 86 ALA A CA 1
ATOM 652 C C . ALA A 1 86 ? 34.362 27.280 10.562 1.00 70.50 86 ALA A C 1
ATOM 654 O O . ALA A 1 86 ? 34.843 27.133 11.689 1.00 70.50 86 ALA A O 1
ATOM 655 N N . LEU A 1 87 ? 33.225 26.679 10.193 1.00 83.94 87 LEU A N 1
ATOM 656 C CA . LEU A 1 87 ? 32.363 25.942 11.110 1.00 83.94 87 LEU A CA 1
ATOM 657 C C . LEU A 1 87 ? 31.507 24.893 10.390 1.00 83.94 87 LEU A C 1
ATOM 659 O O . LEU A 1 87 ? 30.679 25.239 9.553 1.00 83.94 87 LEU A O 1
ATOM 663 N N . HIS A 1 88 ? 31.640 23.632 10.789 1.00 89.00 88 HIS A N 1
ATOM 664 C CA . HIS A 1 88 ? 30.710 22.550 10.476 1.00 89.00 88 HIS A CA 1
ATOM 665 C C . HIS A 1 88 ? 29.849 22.223 11.704 1.00 89.00 88 HIS A C 1
ATOM 667 O O . HIS A 1 88 ? 30.368 21.979 12.803 1.00 89.00 88 HIS A O 1
ATOM 673 N N . LEU A 1 89 ? 28.533 22.202 11.493 1.00 89.06 89 LEU A N 1
ATOM 674 C CA . LEU A 1 89 ? 27.516 21.715 12.418 1.00 89.06 89 LEU A CA 1
ATOM 675 C C . LEU A 1 89 ? 27.083 20.319 11.963 1.00 89.06 89 LEU A C 1
ATOM 677 O O . LEU A 1 89 ? 26.374 20.179 10.970 1.00 89.06 89 LEU A O 1
ATOM 681 N N . THR A 1 90 ? 27.507 19.285 12.683 1.00 89.50 90 THR A N 1
ATOM 682 C CA . THR A 1 90 ? 26.969 17.932 12.510 1.00 89.50 90 THR A CA 1
ATOM 683 C C . THR A 1 90 ? 25.688 17.821 13.320 1.00 89.50 90 THR A C 1
ATOM 685 O O . THR A 1 90 ? 25.727 17.975 14.545 1.00 89.50 90 THR A O 1
ATOM 688 N N . VAL A 1 91 ? 24.567 17.536 12.666 1.00 85.00 91 VAL A N 1
ATOM 689 C CA . VAL A 1 91 ? 23.269 17.311 13.317 1.00 85.00 91 VAL A CA 1
ATOM 690 C C . VAL A 1 91 ? 22.862 15.848 13.209 1.00 85.00 91 VAL A C 1
ATOM 692 O O . VAL A 1 91 ? 23.189 15.176 12.230 1.00 85.00 91 VAL A O 1
ATOM 695 N N . LYS A 1 92 ? 22.084 15.356 14.183 1.00 73.50 92 LYS A N 1
ATOM 696 C CA . LYS A 1 92 ? 21.426 14.047 14.046 1.00 73.50 92 LYS A CA 1
ATOM 697 C C . LYS A 1 92 ? 20.213 14.175 13.120 1.00 73.50 92 LYS A C 1
ATOM 699 O O . LYS A 1 92 ? 19.070 14.111 13.576 1.00 73.50 92 LYS A O 1
ATOM 704 N N . ALA A 1 93 ? 20.461 14.368 11.828 1.00 56.72 93 ALA A N 1
ATOM 705 C CA . ALA A 1 93 ? 19.411 14.354 10.823 1.00 56.72 93 ALA A CA 1
ATOM 706 C C . ALA A 1 93 ? 18.760 12.967 10.793 1.00 56.72 93 ALA A C 1
ATOM 708 O O . ALA A 1 93 ? 19.381 11.973 10.406 1.00 56.72 93 ALA A O 1
ATOM 709 N N . ARG A 1 94 ? 17.489 12.882 11.199 1.00 54.41 94 ARG A N 1
ATOM 710 C CA . ARG A 1 94 ? 16.690 11.684 10.929 1.00 54.41 94 ARG A CA 1
ATOM 711 C C . ARG A 1 94 ? 16.533 11.606 9.407 1.00 54.41 94 ARG A C 1
ATOM 713 O O . ARG A 1 94 ? 15.939 12.509 8.809 1.00 54.41 94 ARG A O 1
ATOM 720 N N . ARG A 1 95 ? 17.012 10.531 8.773 1.00 51.31 95 ARG A N 1
ATOM 721 C CA . ARG A 1 95 ? 16.676 10.250 7.368 1.00 51.31 95 ARG A CA 1
ATOM 722 C C . ARG A 1 95 ? 15.158 10.139 7.259 1.00 51.31 95 ARG A C 1
ATOM 724 O O . ARG A 1 95 ? 14.542 9.419 8.038 1.00 51.31 95 ARG A O 1
ATOM 731 N N . MET A 1 96 ? 14.559 10.941 6.385 1.00 43.19 96 MET A N 1
ATOM 732 C CA . MET A 1 96 ? 13.298 10.533 5.777 1.00 43.19 96 MET A CA 1
ATOM 733 C C . MET A 1 96 ? 13.675 9.596 4.649 1.00 43.19 96 MET A C 1
ATOM 735 O O . MET A 1 96 ? 14.687 9.815 3.975 1.00 43.19 96 MET A O 1
ATOM 739 N N . THR A 1 97 ? 12.870 8.571 4.481 1.00 47.69 97 THR A N 1
ATOM 740 C CA . THR A 1 97 ? 13.001 7.615 3.399 1.00 47.69 97 THR A CA 1
ATOM 741 C C . THR A 1 97 ? 11.795 7.776 2.488 1.00 47.69 97 THR A C 1
ATOM 743 O O . THR A 1 97 ? 10.758 8.282 2.914 1.00 47.69 97 THR A O 1
ATOM 746 N N . VAL A 1 98 ? 12.002 7.491 1.208 1.00 47.38 98 VAL A N 1
ATOM 747 C CA . VAL A 1 98 ? 10.959 7.519 0.186 1.00 47.38 98 VAL A CA 1
ATOM 748 C C . VAL A 1 98 ? 11.158 6.276 -0.650 1.00 47.38 98 VAL A C 1
ATOM 750 O O . VAL A 1 98 ? 12.290 5.992 -1.066 1.00 47.38 98 VAL A O 1
ATOM 753 N N . HIS A 1 99 ? 10.064 5.584 -0.923 1.00 44.19 99 HIS A N 1
ATOM 754 C CA . HIS A 1 99 ? 9.982 4.480 -1.855 1.00 44.19 99 HIS A CA 1
ATOM 755 C C . HIS A 1 99 ? 10.715 4.783 -3.173 1.00 44.19 99 HIS A C 1
ATOM 757 O O . HIS A 1 99 ? 10.771 5.918 -3.650 1.00 44.19 99 HIS A O 1
ATOM 763 N N . GLY A 1 100 ? 11.405 3.778 -3.711 1.00 45.41 100 GLY A N 1
ATOM 764 C CA . GLY A 1 100 ? 12.313 3.935 -4.852 1.00 45.41 100 GLY A CA 1
ATOM 765 C C . GLY A 1 100 ? 13.653 4.631 -4.545 1.00 45.41 100 GLY A C 1
ATOM 766 O O . GLY A 1 100 ? 14.653 4.302 -5.186 1.00 45.41 100 GLY A O 1
ATOM 767 N N . GLY A 1 101 ? 13.723 5.508 -3.534 1.00 43.09 101 GLY A N 1
ATOM 768 C CA . GLY A 1 101 ? 14.945 6.162 -3.041 1.00 43.09 101 GLY A CA 1
ATOM 769 C C . GLY A 1 101 ? 15.783 5.332 -2.058 1.00 43.09 101 GLY A C 1
ATOM 770 O O . GLY A 1 101 ? 16.810 5.813 -1.578 1.00 43.09 101 GLY A O 1
ATOM 771 N N . ILE A 1 102 ? 15.353 4.107 -1.744 1.00 49.41 102 ILE A N 1
ATOM 772 C CA . ILE A 1 102 ? 16.002 3.220 -0.774 1.00 49.41 102 ILE A CA 1
ATOM 773 C C . ILE A 1 102 ? 16.969 2.263 -1.458 1.00 49.41 102 ILE A C 1
ATOM 775 O O . ILE A 1 102 ? 16.636 1.531 -2.389 1.00 49.41 102 ILE A O 1
ATOM 779 N N . GLU A 1 103 ? 18.179 2.221 -0.918 1.00 53.62 103 GLU A N 1
ATOM 780 C CA . GLU A 1 103 ? 19.161 1.194 -1.220 1.00 53.62 103 GLU A CA 1
ATOM 781 C C . GLU A 1 103 ? 18.786 -0.120 -0.521 1.00 53.62 103 GLU A C 1
ATOM 783 O O . GLU A 1 103 ? 19.063 -0.299 0.665 1.00 53.62 103 GLU A O 1
ATOM 788 N N . HIS A 1 104 ? 18.163 -1.057 -1.248 1.00 52.94 104 HIS A N 1
ATOM 789 C CA . HIS A 1 104 ? 17.865 -2.386 -0.703 1.00 52.94 104 HIS A CA 1
ATOM 790 C C . HIS A 1 104 ? 19.169 -3.089 -0.279 1.00 52.94 104 HIS A C 1
ATOM 792 O O . HIS A 1 104 ? 20.060 -3.365 -1.098 1.00 52.94 104 HIS A O 1
ATOM 798 N N . ARG A 1 105 ? 19.284 -3.388 1.018 1.00 50.62 105 ARG A N 1
ATOM 799 C CA . ARG A 1 105 ? 20.406 -4.143 1.588 1.00 50.62 105 ARG A CA 1
ATOM 800 C C . ARG A 1 105 ? 20.439 -5.561 1.002 1.00 50.62 105 ARG A C 1
ATOM 802 O O . ARG A 1 105 ? 19.428 -6.077 0.534 1.00 50.62 105 ARG A O 1
ATOM 809 N N . GLY A 1 106 ? 21.631 -6.146 0.886 1.00 50.53 106 GLY A N 1
ATOM 810 C CA . GLY A 1 106 ? 21.843 -7.423 0.187 1.00 50.53 106 GLY A CA 1
ATOM 811 C C . GLY A 1 106 ? 21.782 -7.341 -1.349 1.00 50.53 106 GLY A C 1
ATOM 812 O O . GLY A 1 106 ? 22.507 -8.081 -2.011 1.00 50.53 106 GLY A O 1
ATOM 813 N N . MET A 1 107 ? 21.007 -6.415 -1.927 1.00 58.94 107 MET A N 1
ATOM 814 C CA . MET A 1 107 ? 21.095 -6.060 -3.350 1.00 58.94 107 MET A CA 1
ATOM 815 C C . MET A 1 107 ? 22.361 -5.218 -3.609 1.00 58.94 107 MET A C 1
ATOM 817 O O . MET A 1 107 ? 23.122 -5.498 -4.534 1.00 58.94 107 MET A O 1
ATOM 821 N N . ASN A 1 108 ? 22.649 -4.247 -2.731 1.00 53.50 108 ASN A N 1
ATOM 822 C CA . ASN A 1 108 ? 23.823 -3.369 -2.851 1.00 53.50 108 ASN A CA 1
ATOM 823 C C . ASN A 1 108 ? 25.158 -4.058 -2.565 1.00 53.50 108 ASN A C 1
ATOM 825 O O . ASN A 1 108 ? 26.113 -3.822 -3.294 1.00 53.50 108 ASN A O 1
ATOM 829 N N . GLU A 1 109 ? 25.245 -4.913 -1.540 1.00 51.53 109 GLU A N 1
ATOM 830 C CA . GLU A 1 109 ? 26.495 -5.635 -1.228 1.00 51.53 109 GLU A CA 1
ATOM 831 C C . GLU A 1 109 ? 26.938 -6.523 -2.409 1.00 51.53 109 GLU A C 1
ATOM 833 O O . GLU A 1 109 ? 28.132 -6.674 -2.668 1.00 51.53 109 GLU A O 1
ATOM 838 N N . ALA A 1 110 ? 25.981 -7.059 -3.175 1.00 47.69 110 ALA A N 1
ATOM 839 C CA . ALA A 1 110 ? 26.259 -7.788 -4.407 1.00 47.69 110 ALA A CA 1
ATOM 840 C C . ALA A 1 110 ? 26.643 -6.851 -5.571 1.00 47.69 110 ALA A C 1
ATOM 842 O O . ALA A 1 110 ? 27.659 -7.080 -6.217 1.00 47.69 110 ALA A O 1
ATOM 843 N N . ALA A 1 111 ? 25.895 -5.765 -5.798 1.00 47.81 111 ALA A N 1
ATOM 844 C CA . ALA A 1 111 ? 26.181 -4.799 -6.866 1.00 47.81 111 ALA A CA 1
ATOM 845 C C . ALA A 1 111 ? 27.535 -4.071 -6.700 1.00 47.81 111 ALA A C 1
ATOM 847 O O . ALA A 1 111 ? 28.224 -3.780 -7.673 1.00 47.81 111 ALA A O 1
ATOM 848 N N . GLN A 1 112 ? 27.951 -3.795 -5.461 1.00 41.53 112 GLN A N 1
ATOM 849 C CA . GLN A 1 112 ? 29.181 -3.054 -5.154 1.00 41.53 112 GLN A CA 1
ATOM 850 C C . GLN A 1 112 ? 30.466 -3.901 -5.232 1.00 41.53 112 GLN A C 1
ATOM 852 O O . GLN A 1 112 ? 31.553 -3.343 -5.069 1.00 41.53 112 GLN A O 1
ATOM 857 N N . THR A 1 113 ? 30.392 -5.226 -5.433 1.00 43.41 113 THR A N 1
ATOM 858 C CA . THR A 1 113 ? 31.569 -6.106 -5.270 1.00 43.41 113 THR A CA 1
ATOM 859 C C . THR A 1 113 ? 32.294 -6.504 -6.558 1.00 43.41 113 THR A C 1
ATOM 861 O O . THR A 1 113 ? 33.512 -6.672 -6.494 1.00 43.41 113 THR A O 1
ATOM 864 N N . ALA A 1 114 ? 31.621 -6.615 -7.710 1.00 42.81 114 ALA A N 1
ATOM 865 C CA . ALA A 1 114 ? 32.239 -6.707 -9.045 1.00 42.81 114 ALA A CA 1
ATOM 866 C C . ALA A 1 114 ? 31.178 -6.666 -10.159 1.00 42.81 114 ALA A C 1
ATOM 868 O O . ALA A 1 114 ? 30.034 -7.046 -9.932 1.00 42.81 114 ALA A O 1
ATOM 869 N N . ALA A 1 115 ? 31.587 -6.325 -11.387 1.00 46.84 115 ALA A N 1
ATOM 870 C CA . ALA A 1 115 ? 30.785 -6.590 -12.580 1.00 46.84 115 ALA A CA 1
ATOM 871 C C . ALA A 1 115 ? 30.580 -8.110 -12.752 1.00 46.84 115 ALA A C 1
ATOM 873 O O . ALA A 1 115 ? 31.523 -8.849 -13.048 1.00 46.84 115 ALA A O 1
ATOM 874 N N . GLY A 1 116 ? 29.353 -8.572 -12.518 1.00 60.69 116 GLY A N 1
ATOM 875 C CA . GLY A 1 116 ? 28.942 -9.968 -12.627 1.00 60.69 116 GLY A CA 1
ATOM 876 C C . GLY A 1 116 ? 27.576 -10.215 -11.969 1.00 60.69 116 GLY A C 1
ATOM 877 O O . GLY A 1 116 ? 27.083 -9.347 -11.251 1.00 60.69 116 GLY A O 1
ATOM 878 N N . PRO A 1 117 ? 26.948 -11.387 -12.188 1.00 67.31 117 PRO A N 1
ATOM 879 C CA . PRO A 1 117 ? 25.589 -11.645 -11.716 1.00 67.31 117 PRO A CA 1
ATOM 880 C C . PRO A 1 117 ? 25.428 -11.563 -10.192 1.00 67.31 117 PRO A C 1
ATOM 882 O O . PRO A 1 117 ? 26.157 -12.224 -9.444 1.00 67.31 117 PRO A O 1
ATOM 885 N N . VAL A 1 118 ? 24.406 -10.832 -9.742 1.00 70.19 118 VAL A N 1
ATOM 886 C CA . VAL A 1 118 ? 24.014 -10.708 -8.334 1.00 70.19 118 VAL A CA 1
ATOM 887 C C . VAL A 1 118 ? 23.623 -12.074 -7.776 1.00 70.19 118 VAL A C 1
ATOM 889 O O . VAL A 1 118 ? 22.841 -12.815 -8.377 1.00 70.19 118 VAL A O 1
ATOM 892 N N . ARG A 1 119 ? 24.179 -12.411 -6.607 1.00 68.38 119 ARG A N 1
ATOM 893 C CA . ARG A 1 119 ? 23.866 -13.624 -5.839 1.00 68.38 119 ARG A CA 1
ATOM 894 C C . ARG A 1 119 ? 23.957 -13.334 -4.343 1.00 68.38 119 ARG A C 1
ATOM 896 O O . ARG A 1 119 ? 25.043 -13.373 -3.768 1.00 68.38 119 ARG A O 1
ATOM 903 N N . SER A 1 120 ? 22.823 -13.066 -3.712 1.00 71.56 120 SER A N 1
ATOM 904 C CA . SER A 1 120 ? 22.683 -13.014 -2.256 1.00 71.56 120 SER A CA 1
ATOM 905 C C . SER A 1 120 ? 21.612 -14.005 -1.790 1.00 71.56 120 SER A C 1
ATOM 907 O O . SER A 1 120 ? 21.028 -14.729 -2.592 1.00 71.56 120 SER A O 1
ATOM 909 N N . HIS A 1 121 ? 21.375 -14.075 -0.480 1.00 68.81 121 HIS A N 1
ATOM 910 C CA . HIS A 1 121 ? 20.348 -14.950 0.096 1.00 68.81 121 HIS A CA 1
ATOM 911 C C . HIS A 1 121 ? 18.915 -14.500 -0.244 1.00 68.81 121 HIS A C 1
ATOM 913 O O . HIS A 1 121 ? 17.986 -15.280 -0.080 1.00 68.81 121 HIS A O 1
ATOM 919 N N . ARG A 1 122 ? 18.744 -13.246 -0.689 1.00 77.44 122 ARG A N 1
ATOM 920 C CA . ARG A 1 122 ? 17.446 -12.630 -0.988 1.00 77.44 122 ARG A CA 1
ATOM 921 C C . ARG A 1 122 ? 17.305 -12.149 -2.426 1.00 77.44 122 ARG A C 1
ATOM 923 O O . ARG A 1 122 ? 16.189 -12.140 -2.928 1.00 77.44 122 ARG A O 1
ATOM 930 N N . PHE A 1 123 ? 18.398 -11.766 -3.087 1.00 83.12 123 PHE A N 1
ATOM 931 C CA . PHE A 1 123 ? 18.377 -11.239 -4.452 1.00 83.12 123 PHE A CA 1
ATOM 932 C C . PHE A 1 123 ? 19.264 -12.053 -5.394 1.00 83.12 123 PHE A C 1
ATOM 934 O O . PHE A 1 123 ? 20.362 -12.474 -5.018 1.00 83.12 123 PHE A O 1
ATOM 941 N N . HIS A 1 124 ? 18.824 -12.220 -6.639 1.00 85.19 124 HIS A N 1
ATOM 942 C CA . HIS A 1 124 ? 19.612 -12.858 -7.694 1.00 85.19 124 HIS A CA 1
ATOM 943 C C . HIS A 1 124 ? 19.399 -12.187 -9.056 1.00 85.19 124 HIS A C 1
ATOM 945 O O . HIS A 1 124 ? 18.350 -11.598 -9.290 1.00 85.19 124 HIS A O 1
ATOM 951 N N . THR A 1 125 ? 20.372 -12.294 -9.962 1.00 86.62 125 THR A N 1
ATOM 952 C CA . THR A 1 125 ? 20.151 -12.019 -11.394 1.00 86.62 125 THR A CA 1
ATOM 953 C C . THR A 1 125 ? 19.403 -13.187 -12.027 1.00 86.62 125 THR A C 1
ATOM 955 O O . THR A 1 125 ? 19.872 -14.328 -11.955 1.00 86.62 125 THR A O 1
ATOM 958 N N . GLN A 1 126 ? 18.257 -12.891 -12.634 1.00 88.38 126 GLN A N 1
ATOM 959 C CA . GLN A 1 126 ? 17.369 -13.842 -13.299 1.00 88.38 126 GLN A CA 1
ATOM 960 C C . GLN A 1 126 ? 17.903 -14.258 -14.674 1.00 88.38 126 GLN A C 1
ATOM 962 O O . GLN A 1 126 ? 17.814 -15.435 -15.028 1.00 88.38 126 GLN A O 1
ATOM 967 N N . PHE A 1 127 ? 18.531 -13.328 -15.404 1.00 90.19 127 PHE A N 1
ATOM 968 C CA . PHE A 1 127 ? 19.111 -13.563 -16.734 1.00 90.19 127 PHE A CA 1
ATOM 969 C C . PHE A 1 127 ? 20.640 -13.348 -16.761 1.00 90.19 127 PHE A C 1
ATOM 971 O O . PHE A 1 127 ? 21.132 -12.462 -17.460 1.00 90.19 127 PHE A O 1
ATOM 978 N N . PRO A 1 128 ? 21.431 -14.137 -16.000 1.00 88.31 128 PRO A N 1
ATOM 979 C CA . PRO A 1 128 ? 22.883 -13.964 -15.857 1.00 88.31 128 PRO A CA 1
ATOM 980 C C . PRO A 1 128 ? 23.700 -14.188 -17.144 1.00 88.31 128 PRO A C 1
ATOM 982 O O . PRO A 1 128 ? 24.918 -14.018 -17.122 1.00 88.31 128 PRO A O 1
ATOM 985 N N . GLU A 1 129 ? 23.063 -14.646 -18.221 1.00 88.56 129 GLU A N 1
ATOM 986 C CA . GLU A 1 129 ? 23.624 -14.822 -19.561 1.00 88.56 129 GLU A CA 1
ATOM 987 C C . GLU A 1 129 ? 23.448 -13.615 -20.497 1.00 88.56 129 GLU A C 1
ATOM 989 O O . GLU A 1 129 ? 24.016 -13.633 -21.589 1.00 88.56 129 GLU A O 1
ATOM 994 N N . LEU A 1 130 ? 22.654 -12.609 -20.114 1.00 92.75 130 LEU A N 1
ATOM 995 C CA . LEU A 1 130 ? 22.460 -11.393 -20.906 1.00 92.75 130 LEU A CA 1
ATOM 996 C C . LEU A 1 130 ? 23.516 -10.340 -20.552 1.00 92.75 130 LEU A C 1
ATOM 998 O O . LEU A 1 130 ? 23.929 -10.216 -19.399 1.00 92.75 130 LEU A O 1
ATOM 1002 N N . GLU A 1 131 ? 23.947 -9.578 -21.555 1.00 92.19 131 GLU A N 1
ATOM 1003 C CA . GLU A 1 131 ? 24.882 -8.467 -21.362 1.00 92.19 131 GLU A CA 1
ATOM 1004 C C . GLU A 1 131 ? 24.149 -7.249 -20.755 1.00 92.19 131 GLU A C 1
ATOM 1006 O O . GLU A 1 131 ? 23.019 -6.955 -21.161 1.00 92.19 131 GLU A O 1
ATOM 1011 N N . PRO A 1 132 ? 24.762 -6.510 -19.811 1.00 91.75 132 PRO A N 1
ATOM 1012 C CA . PRO A 1 132 ? 24.185 -5.284 -19.262 1.00 91.75 132 PRO A CA 1
ATOM 1013 C C . PRO A 1 132 ? 23.933 -4.196 -20.316 1.00 91.75 132 PRO A C 1
ATOM 1015 O O . PRO A 1 132 ? 24.743 -3.971 -21.220 1.00 91.75 132 PRO A O 1
ATOM 1018 N N . TYR A 1 133 ? 22.851 -3.432 -20.152 1.00 92.25 133 TYR A N 1
ATOM 1019 C CA . TYR A 1 133 ? 22.584 -2.245 -20.965 1.00 92.25 133 TYR A CA 1
ATOM 1020 C C . TYR A 1 133 ? 23.411 -1.047 -20.465 1.00 92.25 133 TYR A C 1
ATOM 1022 O O . TYR A 1 133 ? 22.941 -0.205 -19.702 1.00 92.25 133 TYR A O 1
ATOM 1030 N N . GLU A 1 134 ? 24.669 -0.959 -20.901 1.00 86.69 134 GLU A N 1
ATOM 1031 C CA . GLU A 1 134 ? 25.560 0.161 -20.565 1.00 86.69 134 GLU A CA 1
ATOM 1032 C C . GLU A 1 134 ? 25.311 1.382 -21.468 1.00 86.69 134 GLU A C 1
ATOM 1034 O O . GLU A 1 134 ? 25.323 1.272 -22.701 1.00 86.69 134 GLU A O 1
ATOM 1039 N N . ARG A 1 135 ? 25.137 2.576 -20.886 1.00 88.38 135 ARG A N 1
ATOM 1040 C CA . ARG A 1 135 ? 25.077 3.860 -21.615 1.00 88.38 135 ARG A CA 1
ATOM 1041 C C . ARG A 1 135 ? 25.867 4.936 -20.858 1.00 88.38 135 ARG A C 1
ATOM 1043 O O . ARG A 1 135 ? 26.560 4.651 -19.893 1.00 88.38 135 ARG A O 1
ATOM 1050 N N . SER A 1 136 ? 25.868 6.176 -21.347 1.00 90.50 136 SER A N 1
ATOM 1051 C CA . SER A 1 136 ? 26.547 7.269 -20.642 1.00 90.50 136 SER A CA 1
ATOM 1052 C C . SER A 1 136 ? 25.680 7.798 -19.496 1.00 90.50 136 SER A C 1
ATOM 1054 O O . SER A 1 136 ? 24.464 7.930 -19.641 1.00 90.50 136 SER A O 1
ATOM 1056 N N . GLU A 1 137 ? 26.309 8.218 -18.393 1.00 88.94 137 GLU A N 1
ATOM 1057 C CA . GLU A 1 137 ? 25.610 8.909 -17.296 1.00 88.94 137 GLU A CA 1
ATOM 1058 C C . GLU A 1 137 ? 24.798 10.110 -17.821 1.00 88.94 137 GLU A C 1
ATOM 1060 O O . GLU A 1 137 ? 23.682 10.367 -17.373 1.00 88.94 137 GLU A O 1
ATOM 1065 N N . ALA A 1 138 ? 25.339 10.823 -18.815 1.00 91.25 138 ALA A N 1
ATOM 1066 C CA . ALA A 1 138 ? 24.677 11.949 -19.463 1.00 91.25 138 ALA A CA 1
ATOM 1067 C C . ALA A 1 138 ? 23.387 11.538 -20.200 1.00 91.25 138 ALA A C 1
ATOM 1069 O O . ALA A 1 138 ? 22.403 12.266 -20.124 1.00 91.25 138 ALA A O 1
ATOM 1070 N N . PHE A 1 139 ? 23.355 10.374 -20.857 1.00 92.69 139 PHE A N 1
ATOM 1071 C CA . PHE A 1 139 ? 22.141 9.845 -21.487 1.00 92.69 139 PHE A CA 1
ATOM 1072 C C . PHE A 1 139 ? 21.070 9.498 -20.445 1.00 92.69 139 PHE A C 1
ATOM 1074 O O . PHE A 1 139 ? 19.919 9.903 -20.601 1.00 92.69 139 PHE A O 1
ATOM 1081 N N . LEU A 1 140 ? 21.445 8.827 -19.348 1.00 91.69 140 LEU A N 1
ATOM 1082 C CA . LEU A 1 140 ? 20.503 8.497 -18.268 1.00 91.69 140 LEU A CA 1
ATOM 1083 C C . LEU A 1 140 ? 19.961 9.758 -17.570 1.00 91.69 140 LEU A C 1
ATOM 1085 O O . LEU A 1 140 ? 18.789 9.796 -17.203 1.00 91.69 140 LEU A O 1
ATOM 1089 N N . ARG A 1 141 ? 20.787 10.807 -17.428 1.00 90.88 141 ARG A N 1
ATOM 1090 C CA . ARG A 1 141 ? 20.356 12.131 -16.945 1.00 90.88 141 ARG A CA 1
ATOM 1091 C C . ARG A 1 141 ? 19.402 12.830 -17.915 1.00 90.88 141 ARG A C 1
ATOM 1093 O O . ARG A 1 141 ? 18.419 13.397 -17.458 1.00 90.88 141 ARG A O 1
ATOM 1100 N N . THR A 1 142 ? 19.657 12.772 -19.225 1.00 92.06 142 THR A N 1
ATOM 1101 C CA . THR A 1 142 ? 18.740 13.327 -20.235 1.00 92.06 142 THR A CA 1
ATOM 1102 C C . THR A 1 142 ? 17.395 12.612 -20.208 1.00 92.06 142 THR A C 1
ATOM 1104 O O . THR A 1 142 ? 16.384 13.286 -20.097 1.00 92.06 142 THR A O 1
ATOM 1107 N N . LEU A 1 143 ? 17.370 11.275 -20.253 1.00 92.44 143 LEU A N 1
ATOM 1108 C CA . LEU A 1 143 ? 16.126 10.498 -20.235 1.00 92.44 143 LEU A CA 1
ATOM 1109 C C . LEU A 1 143 ? 15.331 10.724 -18.938 1.00 92.44 143 LEU A C 1
ATOM 1111 O O . LEU A 1 143 ? 14.136 10.995 -18.983 1.00 92.44 143 LEU A O 1
ATOM 1115 N N . GLY A 1 144 ? 16.003 10.654 -17.785 1.00 88.62 144 GLY A N 1
ATOM 1116 C CA . GLY A 1 144 ? 15.362 10.788 -16.479 1.00 88.62 144 GLY A CA 1
ATOM 1117 C C . GLY A 1 144 ? 15.110 12.223 -16.002 1.00 88.62 144 GLY A C 1
ATOM 1118 O O . GLY A 1 144 ? 14.561 12.372 -14.918 1.00 88.62 144 GLY A O 1
ATOM 1119 N N . GLY A 1 145 ? 15.514 13.258 -16.744 1.00 82.88 145 GLY A N 1
ATOM 1120 C CA . GLY A 1 145 ? 15.341 14.669 -16.374 1.00 82.88 145 GLY A CA 1
ATOM 1121 C C . GLY A 1 145 ? 16.148 15.119 -15.149 1.00 82.88 145 GLY A C 1
ATOM 1122 O O . GLY A 1 145 ? 15.943 14.637 -14.038 1.00 82.88 145 GLY A O 1
ATOM 1123 N N . THR A 1 146 ? 17.035 16.103 -15.312 1.00 66.56 146 THR A N 1
ATOM 1124 C CA . THR A 1 146 ? 17.799 16.690 -14.195 1.00 66.56 146 THR A CA 1
ATOM 1125 C C . THR A 1 146 ? 17.672 18.206 -14.163 1.00 66.56 146 THR A C 1
ATOM 1127 O O . THR A 1 146 ? 18.019 18.851 -15.147 1.00 66.56 146 THR A O 1
ATOM 1130 N N . GLY A 1 147 ? 17.299 18.771 -13.010 1.00 53.12 147 GLY A N 1
ATOM 1131 C CA . GLY A 1 147 ? 17.428 20.211 -12.741 1.00 53.12 147 GLY A CA 1
ATOM 1132 C C . GLY A 1 147 ? 16.185 21.074 -12.984 1.00 53.12 147 GLY A C 1
ATOM 1133 O O . GLY A 1 147 ? 16.345 22.259 -13.253 1.00 53.12 147 GLY A O 1
ATOM 1134 N N . GLY A 1 148 ? 14.974 20.509 -12.901 1.00 49.88 148 GLY A N 1
ATOM 1135 C CA . GLY A 1 148 ? 13.726 21.284 -13.013 1.00 49.88 148 GLY A CA 1
ATOM 1136 C C . GLY A 1 148 ? 13.442 21.841 -14.415 1.00 49.88 148 GLY A C 1
ATOM 1137 O O . GLY A 1 148 ? 12.623 22.746 -14.577 1.00 49.88 148 GLY A O 1
ATOM 1138 N N . GLU A 1 149 ? 14.121 21.332 -15.450 1.00 53.38 149 GLU A N 1
ATOM 1139 C CA . GLU A 1 149 ? 13.817 21.688 -16.837 1.00 53.38 149 GLU A CA 1
ATOM 1140 C C . GLU A 1 149 ? 12.440 21.127 -17.225 1.00 53.38 149 GLU A C 1
ATOM 1142 O O . GLU A 1 149 ? 12.236 19.913 -17.284 1.00 53.38 149 GLU A O 1
ATOM 1147 N N . ALA A 1 150 ? 11.486 22.025 -17.479 1.00 57.66 150 ALA A N 1
ATOM 1148 C CA . ALA A 1 150 ? 10.157 21.662 -17.957 1.00 57.66 150 ALA A CA 1
ATOM 1149 C C . ALA A 1 150 ? 10.252 20.957 -19.322 1.00 57.66 150 ALA A C 1
ATOM 1151 O O . ALA A 1 150 ? 10.844 21.502 -20.256 1.00 57.66 150 ALA A O 1
ATOM 1152 N N . GLY A 1 151 ? 9.636 19.776 -19.437 1.00 65.75 151 GLY A N 1
ATOM 1153 C CA . GLY A 1 151 ? 9.693 18.944 -20.645 1.00 65.75 151 GLY A CA 1
ATOM 1154 C C . GLY A 1 151 ? 10.821 17.907 -20.651 1.00 65.75 151 GLY A C 1
ATOM 1155 O O . GLY A 1 151 ? 11.400 17.641 -21.701 1.00 65.75 151 GLY A O 1
ATOM 1156 N N . ALA A 1 152 ? 11.162 17.325 -19.496 1.00 82.75 152 ALA A N 1
ATOM 1157 C CA . ALA A 1 152 ? 12.041 16.158 -19.465 1.00 82.75 152 ALA A CA 1
ATOM 1158 C C . ALA A 1 152 ? 11.370 14.929 -20.132 1.00 82.75 152 ALA A C 1
ATOM 1160 O O . ALA A 1 152 ? 10.168 14.745 -19.957 1.00 82.75 152 ALA A O 1
ATOM 1161 N N . PRO A 1 153 ? 12.111 14.028 -20.810 1.00 90.19 153 PRO A N 1
ATOM 1162 C CA . PRO A 1 153 ? 11.527 12.969 -21.648 1.00 90.19 153 PRO A CA 1
ATOM 1163 C C . PRO A 1 153 ? 10.675 11.912 -20.923 1.00 90.19 153 PRO A C 1
ATOM 1165 O O . PRO A 1 153 ? 9.910 11.202 -21.569 1.00 90.19 153 PRO A O 1
ATOM 1168 N N . MET A 1 154 ? 10.828 11.766 -19.603 1.00 92.88 154 MET A N 1
ATOM 1169 C CA . MET A 1 154 ? 9.987 10.905 -18.754 1.00 92.88 154 MET A CA 1
ATOM 1170 C C . MET A 1 154 ? 9.040 11.701 -17.838 1.00 92.88 154 MET A C 1
ATOM 1172 O O . MET A 1 154 ? 8.438 11.118 -16.943 1.00 92.88 154 MET A O 1
ATOM 1176 N N . MET A 1 155 ? 8.934 13.023 -17.981 1.00 89.94 155 MET A N 1
ATOM 1177 C CA . MET A 1 155 ? 8.028 13.866 -17.192 1.00 89.94 155 MET A CA 1
ATOM 1178 C C . MET A 1 155 ? 6.731 14.074 -17.974 1.00 89.94 155 MET A C 1
ATOM 1180 O O . MET A 1 155 ? 6.785 14.459 -19.139 1.00 89.94 155 MET A O 1
ATOM 1184 N N . GLU A 1 156 ? 5.572 13.850 -17.351 1.00 86.69 156 GLU A N 1
ATOM 1185 C CA . GLU A 1 156 ? 4.297 14.144 -18.020 1.00 86.69 156 GLU A CA 1
ATOM 1186 C C . GLU A 1 156 ? 4.164 15.654 -18.327 1.00 86.69 156 GLU A C 1
ATOM 1188 O O . GLU A 1 156 ? 4.524 16.494 -17.489 1.00 86.69 156 GLU A O 1
ATOM 1193 N N . PRO A 1 157 ? 3.672 16.034 -19.518 1.00 81.25 157 PRO A N 1
ATOM 1194 C CA . PRO A 1 157 ? 3.476 17.431 -19.879 1.00 81.25 157 PRO A CA 1
ATOM 1195 C C . PRO A 1 157 ? 2.210 17.998 -19.219 1.00 81.25 157 PRO A C 1
ATOM 1197 O O . PRO A 1 157 ? 1.175 17.343 -19.125 1.00 81.25 157 PRO A O 1
ATOM 1200 N N . ALA A 1 158 ? 2.269 19.261 -18.790 1.00 75.38 158 ALA A N 1
ATOM 1201 C CA . ALA A 1 158 ? 1.184 19.900 -18.037 1.00 75.38 158 ALA A CA 1
ATOM 1202 C C . ALA A 1 158 ? -0.126 20.094 -18.834 1.00 75.38 158 ALA A C 1
ATOM 1204 O O . ALA A 1 158 ? -1.174 20.333 -18.236 1.00 75.38 158 ALA A O 1
ATOM 1205 N N . ASP A 1 159 ? -0.075 20.028 -20.166 1.00 74.19 159 ASP A N 1
ATOM 1206 C CA . ASP A 1 159 ? -1.216 20.142 -21.081 1.00 74.19 159 ASP A CA 1
ATOM 1207 C C . ASP A 1 159 ? -1.728 18.791 -21.620 1.00 74.19 159 ASP A C 1
ATOM 1209 O O . ASP A 1 159 ? -2.774 18.758 -22.270 1.00 74.19 159 ASP A O 1
ATOM 1213 N N . ALA A 1 160 ? -1.044 17.685 -21.306 1.00 77.19 160 ALA A N 1
ATOM 1214 C CA . ALA A 1 160 ? -1.476 16.315 -21.586 1.00 77.19 160 ALA A CA 1
ATOM 1215 C C . ALA A 1 160 ? -0.985 15.357 -20.472 1.00 77.19 160 ALA A C 1
ATOM 1217 O O . ALA A 1 160 ? -0.043 14.594 -20.692 1.00 77.19 160 ALA A O 1
ATOM 1218 N N . PRO A 1 161 ? -1.580 15.420 -19.262 1.00 80.44 161 PRO A N 1
ATOM 1219 C CA . PRO A 1 161 ? -1.229 14.522 -18.161 1.00 80.44 161 PRO A CA 1
ATOM 1220 C C . PRO A 1 161 ? -1.554 13.059 -18.496 1.00 80.44 161 PRO A C 1
ATOM 1222 O O . PRO A 1 161 ? -2.423 12.789 -19.330 1.00 80.44 161 PRO A O 1
ATOM 1225 N N . VAL A 1 162 ? -0.885 12.128 -17.806 1.00 86.25 162 VAL A N 1
ATOM 1226 C CA . VAL A 1 162 ? -1.134 10.680 -17.930 1.00 86.25 162 VAL A CA 1
ATOM 1227 C C . VAL A 1 162 ? -2.600 10.360 -17.634 1.00 86.25 162 VAL A C 1
ATOM 1229 O O . VAL A 1 162 ? -3.198 10.938 -16.722 1.00 86.25 162 VAL A O 1
ATOM 1232 N N . GLY A 1 163 ? -3.170 9.432 -18.405 1.00 88.31 163 GLY A N 1
ATOM 1233 C CA . GLY A 1 163 ? -4.575 9.055 -18.292 1.00 88.31 163 GLY A CA 1
ATOM 1234 C C . GLY A 1 163 ? -4.930 8.346 -16.981 1.00 88.31 163 GLY A C 1
ATOM 1235 O O . GLY A 1 163 ? -4.077 7.813 -16.265 1.00 88.31 163 GLY A O 1
ATOM 1236 N N . GLU A 1 164 ? -6.227 8.315 -16.689 1.00 93.81 164 GLU A N 1
ATOM 1237 C CA . GLU A 1 164 ? -6.791 7.528 -15.592 1.00 93.81 164 GLU A CA 1
ATOM 1238 C C . GLU A 1 164 ? -6.993 6.073 -16.042 1.00 93.81 164 GLU A C 1
ATOM 1240 O O . GLU A 1 164 ? -7.373 5.828 -17.188 1.00 93.81 164 GLU A O 1
ATOM 1245 N N . ALA A 1 165 ? -6.702 5.127 -15.150 1.00 94.88 165 ALA A N 1
ATOM 1246 C CA . ALA A 1 165 ? -6.815 3.687 -15.382 1.00 94.88 165 ALA A CA 1
ATOM 1247 C C . ALA A 1 165 ? -8.088 3.105 -14.741 1.00 94.88 165 ALA A C 1
ATOM 1249 O O . ALA A 1 165 ? -8.591 3.637 -13.751 1.00 94.88 165 ALA A O 1
ATOM 1250 N N . GLU A 1 166 ? -8.556 1.949 -15.222 1.00 94.94 166 GLU A N 1
ATOM 1251 C CA . GLU A 1 166 ? -9.666 1.194 -14.608 1.00 94.94 166 GLU A CA 1
ATOM 1252 C C . GLU A 1 166 ? -9.332 0.696 -13.184 1.00 94.94 166 GLU A C 1
ATOM 1254 O O . GLU A 1 166 ? -10.219 0.355 -12.402 1.00 94.94 166 GLU A O 1
ATOM 1259 N N . THR A 1 167 ? -8.044 0.618 -12.837 1.00 95.94 167 THR A N 1
ATOM 1260 C CA . THR A 1 167 ? -7.574 0.153 -11.524 1.00 95.94 167 THR A CA 1
ATOM 1261 C C . THR A 1 167 ? -7.681 1.270 -10.470 1.00 95.94 167 THR A C 1
ATOM 1263 O O . THR A 1 167 ? -7.083 2.327 -10.677 1.00 95.94 167 THR A O 1
ATOM 1266 N N . PRO A 1 168 ? -8.345 1.052 -9.313 1.00 96.94 168 PRO A N 1
ATOM 1267 C CA . PRO A 1 168 ? -8.436 2.047 -8.238 1.00 96.94 168 PRO A CA 1
ATOM 1268 C C . PRO A 1 168 ? -7.072 2.516 -7.703 1.00 96.94 168 PRO A C 1
ATOM 1270 O O . PRO A 1 168 ? -6.119 1.733 -7.615 1.00 96.94 168 PRO A O 1
ATOM 1273 N N . ALA A 1 169 ? -6.981 3.783 -7.290 1.00 96.19 169 ALA A N 1
ATOM 1274 C CA . ALA A 1 169 ? -5.737 4.417 -6.845 1.00 96.19 169 ALA A CA 1
ATOM 1275 C C . ALA A 1 169 ? -5.078 3.702 -5.648 1.00 96.19 169 ALA A C 1
ATOM 1277 O O . ALA A 1 169 ? -3.846 3.668 -5.549 1.00 96.19 169 ALA A O 1
ATOM 1278 N N . GLY A 1 170 ? -5.873 3.062 -4.782 1.00 96.75 170 GLY A N 1
ATOM 1279 C CA . GLY A 1 170 ? -5.391 2.275 -3.648 1.00 96.75 170 GLY A CA 1
ATOM 1280 C C . GLY A 1 170 ? -4.461 1.117 -4.036 1.00 96.75 170 GLY A C 1
ATOM 1281 O O . GLY A 1 170 ? -3.542 0.805 -3.279 1.00 96.75 170 GLY A O 1
ATOM 1282 N N . TYR A 1 171 ? -4.587 0.533 -5.236 1.00 97.56 171 TYR A N 1
ATOM 1283 C CA . TYR A 1 171 ? -3.699 -0.560 -5.670 1.00 97.56 171 TYR A CA 1
ATOM 1284 C C . TYR A 1 171 ? -2.265 -0.102 -5.973 1.00 97.56 171 TYR A C 1
ATOM 1286 O O . TYR A 1 171 ? -1.338 -0.904 -5.857 1.00 97.56 171 TYR A O 1
ATOM 1294 N N . GLY A 1 172 ? -2.045 1.183 -6.280 1.00 94.81 172 GLY A N 1
ATOM 1295 C CA . GLY A 1 172 ? -0.693 1.751 -6.357 1.00 94.81 172 GLY A CA 1
ATOM 1296 C C . GLY A 1 172 ? 0.005 1.756 -4.990 1.00 94.81 172 GLY A C 1
ATOM 1297 O O . GLY A 1 172 ? 1.183 1.412 -4.885 1.00 94.81 172 GLY A O 1
ATOM 1298 N N . ILE A 1 173 ? -0.749 2.063 -3.929 1.00 96.00 173 ILE A N 1
ATOM 1299 C CA . ILE A 1 173 ? -0.280 2.031 -2.536 1.00 96.00 173 ILE A CA 1
ATOM 1300 C C . ILE A 1 173 ? -0.148 0.584 -2.030 1.00 96.00 173 ILE A C 1
ATOM 1302 O O . ILE A 1 173 ? 0.816 0.259 -1.339 1.00 96.00 173 ILE A O 1
ATOM 1306 N N . PHE A 1 174 ? -1.045 -0.320 -2.432 1.00 98.00 174 PHE A N 1
ATOM 1307 C CA . PHE A 1 174 ? -0.916 -1.747 -2.123 1.00 98.00 174 PHE A CA 1
ATOM 1308 C C . PHE A 1 174 ? 0.318 -2.378 -2.784 1.00 98.00 174 PHE A C 1
ATOM 1310 O O . PHE A 1 174 ? 1.034 -3.133 -2.133 1.00 98.00 174 PHE A O 1
ATOM 1317 N N . GLY A 1 175 ? 0.650 -2.007 -4.025 1.00 96.50 175 GLY A N 1
ATOM 1318 C CA . GLY A 1 175 ? 1.905 -2.421 -4.663 1.00 96.50 175 GLY A CA 1
ATOM 1319 C C . GLY A 1 175 ? 3.149 -1.961 -3.888 1.00 96.50 175 GLY A C 1
ATOM 1320 O O . GLY A 1 175 ? 4.091 -2.733 -3.714 1.00 96.50 175 GLY A O 1
ATOM 1321 N N . GLN A 1 176 ? 3.131 -0.738 -3.343 1.00 93.44 176 GLN A N 1
ATOM 1322 C CA . GLN A 1 176 ? 4.176 -0.251 -2.433 1.00 93.44 176 GLN A CA 1
ATOM 1323 C C . GLN A 1 176 ? 4.249 -1.092 -1.142 1.00 93.44 176 GLN A C 1
ATOM 1325 O O . GLN A 1 176 ? 5.343 -1.465 -0.720 1.00 93.44 176 GLN A O 1
ATOM 1330 N N . PHE A 1 177 ? 3.105 -1.420 -0.535 1.00 95.38 177 PHE A N 1
ATOM 1331 C CA . PHE A 1 177 ? 3.028 -2.255 0.670 1.00 95.38 177 PHE A CA 1
ATOM 1332 C C . PHE A 1 177 ? 3.592 -3.670 0.433 1.00 95.38 177 PHE A C 1
ATOM 1334 O O . PHE A 1 177 ? 4.390 -4.157 1.234 1.00 95.38 177 PHE A O 1
ATOM 1341 N N . VAL A 1 178 ? 3.278 -4.286 -0.713 1.00 96.25 178 VAL A N 1
ATOM 1342 C CA . VAL A 1 178 ? 3.812 -5.600 -1.116 1.00 96.25 178 VAL A CA 1
ATOM 1343 C C . VAL A 1 178 ? 5.329 -5.562 -1.363 1.00 96.25 178 VAL A C 1
ATOM 1345 O O . VAL A 1 178 ? 6.028 -6.481 -0.933 1.00 96.25 178 VAL A O 1
ATOM 1348 N N . ASP A 1 179 ? 5.886 -4.504 -1.981 1.00 91.38 179 ASP A N 1
ATOM 1349 C CA . ASP A 1 179 ? 7.354 -4.337 -2.061 1.00 91.38 179 ASP A CA 1
ATOM 1350 C C . ASP A 1 179 ? 7.979 -4.260 -0.667 1.00 91.38 179 ASP A C 1
ATOM 1352 O O . ASP A 1 179 ? 9.053 -4.824 -0.424 1.00 91.38 179 ASP A O 1
ATOM 1356 N N . HIS A 1 180 ? 7.330 -3.542 0.251 1.00 89.38 180 HIS A N 1
ATOM 1357 C CA . HIS A 1 180 ? 7.860 -3.348 1.589 1.00 89.38 180 HIS A CA 1
ATOM 1358 C C . HIS A 1 180 ? 7.964 -4.674 2.347 1.00 89.38 180 HIS A C 1
ATOM 1360 O O . HIS A 1 180 ? 9.016 -4.951 2.925 1.00 89.38 180 HIS A O 1
ATOM 1366 N N . ASP A 1 181 ? 6.950 -5.528 2.232 1.00 89.81 181 ASP A N 1
ATOM 1367 C CA . ASP A 1 181 ? 6.930 -6.855 2.844 1.00 89.81 181 ASP A CA 1
ATOM 1368 C C . ASP A 1 181 ? 8.092 -7.742 2.353 1.00 89.81 181 ASP A C 1
ATOM 1370 O O . ASP A 1 181 ? 8.936 -8.184 3.136 1.00 89.81 181 ASP A O 1
ATOM 1374 N N . ILE A 1 182 ? 8.235 -7.913 1.034 1.00 86.94 182 ILE A N 1
ATOM 1375 C CA . ILE A 1 182 ? 9.202 -8.876 0.478 1.00 86.94 182 ILE A CA 1
ATOM 1376 C C . ILE A 1 182 ? 10.657 -8.367 0.460 1.00 86.94 182 ILE A C 1
ATOM 1378 O O . ILE A 1 182 ? 11.599 -9.168 0.435 1.00 86.94 182 ILE A O 1
ATOM 1382 N N . THR A 1 183 ? 10.894 -7.046 0.467 1.00 77.25 183 THR A N 1
ATOM 1383 C CA . THR A 1 183 ? 12.251 -6.485 0.285 1.00 77.25 183 THR A CA 1
ATOM 1384 C C . THR A 1 183 ? 12.990 -6.069 1.565 1.00 77.25 183 THR A C 1
ATOM 1386 O O . THR A 1 183 ? 14.200 -5.825 1.487 1.00 77.25 183 THR A O 1
ATOM 1389 N N . PHE A 1 184 ? 12.352 -6.006 2.744 1.00 72.12 184 PHE A N 1
ATOM 1390 C CA . PHE A 1 184 ? 12.949 -5.380 3.943 1.00 72.12 184 PHE A CA 1
ATOM 1391 C C . PHE A 1 184 ? 14.031 -6.216 4.650 1.00 72.12 184 PHE A C 1
ATOM 1393 O O . PHE A 1 184 ? 13.718 -7.206 5.315 1.00 72.12 184 PHE A O 1
ATOM 1400 N N . ASP A 1 185 ? 15.317 -5.857 4.543 1.00 60.84 185 ASP A N 1
ATOM 1401 C CA . ASP A 1 185 ? 16.415 -6.561 5.241 1.00 60.84 185 ASP A CA 1
ATOM 1402 C C . ASP A 1 185 ? 16.960 -5.749 6.440 1.00 60.84 185 ASP A C 1
ATOM 1404 O O . ASP A 1 185 ? 17.791 -4.848 6.257 1.00 60.84 185 ASP A O 1
ATOM 1408 N N . PRO A 1 186 ? 16.530 -6.066 7.680 1.00 52.25 186 PRO A N 1
ATOM 1409 C CA . PRO A 1 186 ? 17.027 -5.417 8.891 1.00 52.25 186 PRO A CA 1
ATOM 1410 C C . PRO A 1 186 ? 18.375 -5.957 9.393 1.00 52.25 186 PRO A C 1
ATOM 1412 O O . PRO A 1 186 ? 18.927 -5.388 10.336 1.00 52.25 186 PRO A O 1
ATOM 1415 N N . THR A 1 187 ? 18.906 -7.057 8.843 1.00 51.41 187 THR A N 1
ATOM 1416 C CA . THR A 1 187 ? 20.015 -7.792 9.478 1.00 51.41 187 THR A CA 1
ATOM 1417 C C . THR A 1 187 ? 21.314 -6.985 9.483 1.00 51.41 187 THR A C 1
ATOM 1419 O O . THR A 1 187 ? 21.698 -6.397 8.473 1.00 51.41 187 THR A O 1
ATOM 1422 N N . SER A 1 188 ? 22.013 -6.910 10.625 1.00 39.53 188 SER A N 1
ATOM 1423 C CA . SER A 1 188 ? 23.256 -6.139 10.722 1.00 39.53 188 SER A CA 1
ATOM 1424 C C . SER A 1 188 ? 24.503 -6.985 10.445 1.00 39.53 188 SER A C 1
ATOM 1426 O O . SER A 1 188 ? 24.577 -8.182 10.722 1.00 39.53 188 SER A O 1
ATOM 1428 N N . ASP A 1 189 ? 25.547 -6.321 9.952 1.00 40.34 189 ASP A N 1
ATOM 1429 C CA . ASP A 1 189 ? 26.849 -6.927 9.652 1.00 40.34 189 ASP A CA 1
ATOM 1430 C C . ASP A 1 189 ? 27.581 -7.460 10.910 1.00 40.34 189 ASP A C 1
ATOM 1432 O O . ASP A 1 189 ? 28.535 -8.236 10.819 1.00 40.34 189 ASP A O 1
ATOM 1436 N N . ILE A 1 190 ? 27.134 -7.032 12.097 1.00 37.88 190 ILE A N 1
ATOM 1437 C CA . ILE A 1 190 ? 27.650 -7.454 13.404 1.00 37.88 190 ILE A CA 1
ATOM 1438 C C . ILE A 1 190 ? 26.995 -8.769 13.843 1.00 37.88 190 ILE A C 1
ATOM 1440 O O . ILE A 1 190 ? 27.706 -9.680 14.273 1.00 37.88 190 ILE A O 1
ATOM 1444 N N . ASP A 1 191 ? 25.680 -8.910 13.663 1.00 38.50 191 ASP A N 1
ATOM 1445 C CA . ASP A 1 191 ? 24.948 -10.150 13.974 1.00 38.50 191 ASP A CA 1
ATOM 1446 C C . ASP A 1 191 ? 25.485 -11.307 13.120 1.00 38.50 191 ASP A C 1
ATOM 1448 O O . ASP A 1 191 ? 25.798 -12.389 13.620 1.00 38.50 191 ASP A O 1
ATOM 1452 N N . ARG A 1 192 ? 25.761 -10.999 11.845 1.00 44.84 192 ARG A N 1
ATOM 1453 C CA . ARG A 1 192 ? 26.354 -11.886 10.832 1.00 44.84 192 ARG A CA 1
ATOM 1454 C C . ARG A 1 192 ? 27.724 -12.475 11.208 1.00 44.84 192 ARG A C 1
ATOM 1456 O O . ARG A 1 192 ? 28.148 -13.456 10.601 1.00 44.84 192 ARG A O 1
ATOM 1463 N N . ARG A 1 193 ? 28.441 -11.886 12.177 1.00 44.81 193 ARG A N 1
ATOM 1464 C CA . ARG A 1 193 ? 29.764 -12.355 12.646 1.00 44.81 193 ARG A CA 1
ATOM 1465 C C . ARG A 1 193 ? 29.736 -13.080 13.987 1.00 44.81 193 ARG A C 1
ATOM 1467 O O . ARG A 1 193 ? 30.680 -13.816 14.271 1.00 44.81 193 ARG A O 1
ATOM 1474 N N . ASN A 1 194 ? 28.710 -12.855 14.805 1.00 40.59 194 ASN A N 1
ATOM 1475 C CA . ASN A 1 194 ? 28.687 -13.322 16.191 1.00 40.59 194 ASN A CA 1
ATOM 1476 C C . ASN A 1 194 ? 27.924 -14.637 16.389 1.00 40.59 194 ASN A C 1
ATOM 1478 O O . ASN A 1 194 ? 28.235 -15.344 17.346 1.00 40.59 194 ASN A O 1
ATOM 1482 N N . ASP A 1 195 ? 26.987 -14.994 15.503 1.00 42.25 195 ASP A N 1
ATOM 1483 C CA . ASP A 1 195 ? 26.202 -16.223 15.654 1.00 42.25 195 ASP A CA 1
ATOM 1484 C C . ASP A 1 195 ? 26.119 -17.083 14.368 1.00 42.25 195 ASP A C 1
ATOM 1486 O O . ASP A 1 195 ? 25.349 -16.791 13.451 1.00 42.25 195 ASP A O 1
ATOM 1490 N N . PRO A 1 196 ? 26.866 -18.204 14.296 1.00 40.22 196 PRO A N 1
ATOM 1491 C CA . PRO A 1 196 ? 26.730 -19.200 13.232 1.00 40.22 196 PRO A CA 1
ATOM 1492 C C . PRO A 1 196 ? 25.405 -19.986 13.247 1.00 40.22 196 PRO A C 1
ATOM 1494 O O . PRO A 1 196 ? 25.137 -20.710 12.290 1.00 40.22 196 PRO A O 1
ATOM 1497 N N . ALA A 1 197 ? 24.590 -19.899 14.303 1.00 37.41 197 ALA A N 1
ATOM 1498 C CA . ALA A 1 197 ? 23.237 -20.458 14.347 1.00 37.41 197 ALA A CA 1
ATOM 1499 C C . ALA A 1 197 ? 22.183 -19.470 13.814 1.00 37.41 197 ALA A C 1
ATOM 1501 O O . ALA A 1 197 ? 21.213 -19.916 13.200 1.00 37.41 197 ALA A O 1
ATOM 1502 N N . ALA A 1 198 ? 22.421 -18.155 13.902 1.00 38.03 198 ALA A N 1
ATOM 1503 C CA . ALA A 1 198 ? 21.631 -17.137 13.200 1.00 38.03 198 ALA A CA 1
ATOM 1504 C C . ALA A 1 198 ? 21.662 -17.310 11.666 1.00 38.03 198 ALA A C 1
ATOM 1506 O O . ALA A 1 198 ? 20.746 -16.857 10.987 1.00 38.03 198 ALA A O 1
ATOM 1507 N N . LEU A 1 199 ? 22.618 -18.084 11.123 1.00 38.31 199 LEU A N 1
ATOM 1508 C CA . LEU A 1 199 ? 22.590 -18.562 9.730 1.00 38.31 199 LEU A CA 1
ATOM 1509 C C . LEU A 1 199 ? 21.337 -19.390 9.366 1.00 38.31 199 LEU A C 1
ATOM 1511 O O . LEU A 1 199 ? 21.127 -19.671 8.188 1.00 38.31 199 LEU A O 1
ATOM 1515 N N . ARG A 1 200 ? 20.536 -19.823 10.349 1.00 34.88 200 ARG A N 1
ATOM 1516 C CA . ARG A 1 200 ? 19.281 -20.570 10.154 1.00 34.88 200 ARG A CA 1
ATOM 1517 C C . ARG A 1 200 ? 18.012 -19.747 10.362 1.00 34.88 200 ARG A C 1
ATOM 1519 O O . ARG A 1 200 ? 16.941 -20.284 10.122 1.00 34.88 200 ARG A O 1
ATOM 1526 N N . ASN A 1 201 ? 18.116 -18.498 10.818 1.00 35.97 201 ASN A N 1
ATOM 1527 C CA . ASN A 1 201 ? 16.962 -17.683 11.212 1.00 35.97 201 ASN A CA 1
ATOM 1528 C C . ASN A 1 201 ? 16.886 -16.386 10.384 1.00 35.97 201 ASN A C 1
ATOM 1530 O O . ASN A 1 201 ? 16.696 -15.292 10.914 1.00 35.97 201 ASN A O 1
ATOM 1534 N N . PHE A 1 202 ? 17.114 -16.513 9.074 1.00 50.31 202 PHE A N 1
ATOM 1535 C CA . PHE A 1 202 ? 16.961 -15.418 8.121 1.00 50.31 202 PHE A CA 1
ATOM 1536 C C . PHE A 1 202 ? 15.522 -15.348 7.619 1.00 50.31 202 PHE A C 1
ATOM 1538 O O . PHE A 1 202 ? 14.931 -16.369 7.283 1.00 50.31 202 PHE A O 1
ATOM 1545 N N . ARG A 1 203 ? 15.005 -14.125 7.492 1.00 56.34 203 ARG A N 1
ATOM 1546 C CA . ARG A 1 203 ? 13.744 -13.836 6.805 1.00 56.34 203 ARG A CA 1
ATOM 1547 C C . ARG A 1 203 ? 13.911 -14.154 5.317 1.00 56.34 203 ARG A C 1
ATOM 1549 O O . ARG A 1 203 ? 14.574 -13.395 4.598 1.00 56.34 203 ARG A O 1
ATOM 1556 N N . THR A 1 204 ? 13.357 -15.274 4.864 1.00 62.03 204 THR A N 1
ATOM 1557 C CA . THR A 1 204 ? 13.159 -15.563 3.434 1.00 62.03 204 THR A CA 1
ATOM 1558 C C . THR A 1 204 ? 12.348 -14.414 2.816 1.00 62.03 204 THR A C 1
ATOM 1560 O O . THR A 1 204 ? 11.511 -13.850 3.515 1.00 62.03 204 THR A O 1
ATOM 1563 N N . PRO A 1 205 ? 12.573 -14.003 1.555 1.00 77.25 205 PRO A N 1
ATOM 1564 C CA . PRO A 1 205 ? 11.572 -13.190 0.870 1.00 77.25 205 PRO A CA 1
ATOM 1565 C C . PRO A 1 205 ? 10.285 -14.019 0.756 1.00 77.25 205 PRO A C 1
ATOM 1567 O O . PRO A 1 205 ? 10.281 -15.050 0.087 1.00 77.25 205 PRO A O 1
ATOM 1570 N N . ALA A 1 206 ? 9.231 -13.603 1.448 1.00 86.62 206 ALA A N 1
ATOM 1571 C CA . ALA A 1 206 ? 7.935 -14.270 1.504 1.00 86.62 206 ALA A CA 1
ATOM 1572 C C . ALA A 1 206 ? 6.838 -13.210 1.659 1.00 86.62 206 ALA A C 1
ATOM 1574 O O . ALA A 1 206 ? 7.122 -12.095 2.092 1.00 86.62 206 ALA A O 1
ATOM 1575 N N . LEU A 1 207 ? 5.602 -13.552 1.294 1.00 92.50 207 LEU A N 1
ATOM 1576 C CA . LEU A 1 207 ? 4.428 -12.712 1.545 1.00 92.50 207 LEU A CA 1
ATOM 1577 C C . LEU A 1 207 ? 3.781 -13.148 2.864 1.00 92.50 207 LEU A C 1
ATOM 1579 O O . LEU A 1 207 ? 2.696 -13.730 2.881 1.00 92.50 207 LEU A O 1
ATOM 1583 N N . ASP A 1 208 ? 4.514 -12.940 3.957 1.00 90.25 208 ASP A N 1
ATOM 1584 C CA . ASP A 1 208 ? 4.195 -13.422 5.306 1.00 90.25 208 ASP A CA 1
ATOM 1585 C C . ASP A 1 208 ? 3.766 -12.300 6.270 1.00 90.25 208 ASP A C 1
ATOM 1587 O O . ASP A 1 208 ? 3.517 -12.567 7.453 1.00 90.25 208 ASP A O 1
ATOM 1591 N N . LEU A 1 209 ? 3.640 -11.061 5.780 1.00 93.12 209 LEU A N 1
ATOM 1592 C CA . LEU A 1 209 ? 3.330 -9.881 6.584 1.00 93.12 209 LEU A CA 1
ATOM 1593 C C . LEU A 1 209 ? 4.346 -9.654 7.719 1.00 93.12 209 LEU A C 1
ATOM 1595 O O . LEU A 1 209 ? 3.983 -9.204 8.808 1.00 93.12 209 LEU A O 1
ATOM 1599 N N . ASP A 1 210 ? 5.636 -9.920 7.496 1.00 85.38 210 ASP A N 1
ATOM 1600 C CA . ASP A 1 210 ? 6.719 -9.525 8.410 1.00 85.38 210 ASP A CA 1
ATOM 1601 C C . ASP A 1 210 ? 6.734 -8.005 8.692 1.00 85.38 210 ASP A C 1
ATOM 1603 O O . ASP A 1 210 ? 7.102 -7.562 9.790 1.00 85.38 210 ASP A O 1
ATOM 1607 N N . SER A 1 211 ? 6.263 -7.201 7.732 1.00 84.19 211 SER A N 1
ATOM 1608 C CA . SER A 1 211 ? 6.009 -5.760 7.887 1.00 84.19 211 SER A CA 1
ATOM 1609 C C . SER A 1 211 ? 4.935 -5.426 8.944 1.00 84.19 211 SER A C 1
ATOM 1611 O O . SER A 1 211 ? 4.949 -4.334 9.523 1.00 84.19 211 SER A O 1
ATOM 1613 N N . LEU A 1 212 ? 4.051 -6.378 9.263 1.00 90.69 212 LEU A N 1
ATOM 1614 C CA . LEU A 1 212 ? 3.003 -6.295 10.285 1.00 90.69 212 LEU A CA 1
ATOM 1615 C C . LEU A 1 212 ? 3.403 -7.019 11.578 1.00 90.69 212 LEU A C 1
ATOM 1617 O O . LEU A 1 212 ? 3.382 -6.422 12.651 1.00 90.69 212 LEU A O 1
ATOM 1621 N N . TYR A 1 213 ? 3.795 -8.291 11.480 1.00 88.69 213 TYR A N 1
ATOM 1622 C CA . TYR A 1 213 ? 3.966 -9.190 12.626 1.00 88.69 213 TYR A CA 1
ATOM 1623 C C . TYR A 1 213 ? 5.393 -9.287 13.163 1.00 88.69 213 TYR A C 1
ATOM 1625 O O . TYR A 1 213 ? 5.595 -9.835 14.253 1.00 88.69 213 TYR A O 1
ATOM 1633 N N . ARG A 1 214 ? 6.388 -8.798 12.407 1.00 80.62 214 ARG A N 1
ATOM 1634 C CA . ARG A 1 214 ? 7.795 -9.194 12.565 1.00 80.62 214 ARG A CA 1
ATOM 1635 C C . ARG A 1 214 ? 7.908 -10.731 12.557 1.00 80.62 214 ARG A C 1
ATOM 1637 O O . ARG A 1 214 ? 7.120 -11.430 11.933 1.00 80.62 214 ARG A O 1
ATOM 1644 N N . THR A 1 215 ? 8.893 -11.265 13.279 1.00 64.31 215 THR A N 1
ATOM 1645 C CA . THR A 1 215 ? 9.130 -12.708 13.388 1.00 64.31 215 THR A CA 1
ATOM 1646 C C . THR A 1 215 ? 8.043 -13.423 14.207 1.00 64.31 215 THR A C 1
ATOM 1648 O O . THR A 1 215 ? 7.656 -14.523 13.836 1.00 64.31 215 THR A O 1
ATOM 1651 N N . ASN A 1 216 ? 7.587 -12.835 15.325 1.00 66.06 216 ASN A N 1
ATOM 1652 C CA . ASN A 1 216 ? 6.442 -13.261 16.151 1.00 66.06 216 ASN A CA 1
ATOM 1653 C C . ASN A 1 216 ? 6.228 -12.287 17.339 1.00 66.06 216 ASN A C 1
ATOM 1655 O O . ASN A 1 216 ? 7.023 -11.366 17.554 1.00 66.06 216 ASN A O 1
ATOM 1659 N N . ALA A 1 217 ? 5.185 -12.529 18.144 1.00 66.25 217 ALA A N 1
ATOM 1660 C CA . ALA A 1 217 ? 4.861 -11.743 19.340 1.00 66.25 217 ALA A CA 1
ATOM 1661 C C . ALA A 1 217 ? 5.947 -11.774 20.437 1.00 66.25 217 ALA A C 1
ATOM 1663 O O . ALA A 1 217 ? 6.168 -10.763 21.096 1.00 66.25 217 ALA A O 1
ATOM 1664 N N . GLU A 1 218 ? 6.680 -12.883 20.604 1.00 68.44 218 GLU A N 1
ATOM 1665 C CA . GLU A 1 218 ? 7.782 -12.966 21.582 1.00 68.44 218 GLU A CA 1
ATOM 1666 C C . GLU A 1 218 ? 8.984 -12.088 21.192 1.00 68.44 218 GLU A C 1
ATOM 1668 O O . GLU A 1 218 ? 9.647 -11.506 22.052 1.00 68.44 218 GLU A O 1
ATOM 1673 N N . ALA A 1 219 ? 9.278 -11.989 19.892 1.00 69.06 219 ALA A N 1
ATOM 1674 C CA . ALA A 1 219 ? 10.395 -11.218 19.353 1.00 69.06 219 ALA A CA 1
ATOM 1675 C C . ALA A 1 219 ? 10.074 -9.722 19.191 1.00 69.06 219 ALA A C 1
ATOM 1677 O O . ALA A 1 219 ? 10.985 -8.891 19.214 1.00 69.06 219 ALA A O 1
ATOM 1678 N N . ALA A 1 220 ? 8.796 -9.373 19.023 1.00 81.81 220 ALA A N 1
ATOM 1679 C CA . ALA A 1 220 ? 8.324 -8.001 18.867 1.00 81.81 220 ALA A CA 1
ATOM 1680 C C . ALA A 1 220 ? 7.114 -7.685 19.775 1.00 81.81 220 ALA A C 1
ATOM 1682 O O . ALA A 1 220 ? 6.077 -7.240 19.281 1.00 81.81 220 ALA A O 1
ATOM 1683 N N . PRO A 1 221 ? 7.230 -7.851 21.109 1.00 85.81 221 PRO A N 1
ATOM 1684 C CA . PRO A 1 221 ? 6.101 -7.671 22.024 1.00 85.81 221 PRO A CA 1
ATOM 1685 C C . PRO A 1 221 ? 5.562 -6.238 22.004 1.00 85.81 221 PRO A C 1
ATOM 1687 O O . PRO A 1 221 ? 4.375 -6.033 22.205 1.00 85.81 221 PRO A O 1
ATOM 1690 N N . PHE A 1 222 ? 6.394 -5.247 21.671 1.00 87.56 222 PHE A N 1
ATOM 1691 C CA . PHE A 1 222 ? 5.998 -3.840 21.529 1.00 87.56 222 PHE A CA 1
ATOM 1692 C C . PHE A 1 222 ? 4.965 -3.563 20.416 1.00 87.56 222 PHE A C 1
ATOM 1694 O O . PHE A 1 222 ? 4.547 -2.417 20.276 1.00 87.56 222 PHE A O 1
ATOM 1701 N N . LEU A 1 223 ? 4.599 -4.565 19.608 1.00 91.44 223 LEU A N 1
ATOM 1702 C CA . LEU A 1 223 ? 3.528 -4.480 18.612 1.00 91.44 223 LEU A CA 1
ATOM 1703 C C . LEU A 1 223 ? 2.156 -4.915 19.157 1.00 91.44 223 LEU A C 1
ATOM 1705 O O . LEU A 1 223 ? 1.158 -4.643 18.502 1.00 91.44 223 LEU A O 1
ATOM 1709 N N . TYR A 1 224 ? 2.098 -5.586 20.313 1.00 91.44 224 TYR A N 1
ATOM 1710 C CA . TYR A 1 224 ? 0.896 -6.246 20.843 1.00 91.44 224 TYR A CA 1
ATOM 1711 C C . TYR A 1 224 ? 0.348 -5.548 22.096 1.00 91.44 224 TYR A C 1
ATOM 1713 O O . TYR A 1 224 ? 1.093 -4.895 22.828 1.00 91.44 224 TYR A O 1
ATOM 1721 N N . ASP A 1 225 ? -0.957 -5.674 22.338 1.00 90.12 225 ASP A N 1
ATOM 1722 C CA . ASP A 1 225 ? -1.659 -5.021 23.448 1.00 90.12 225 ASP A CA 1
ATOM 1723 C C . ASP A 1 225 ? -1.589 -5.852 24.743 1.00 90.12 225 ASP A C 1
ATOM 1725 O O . ASP A 1 225 ? -2.436 -6.696 25.022 1.00 90.12 225 ASP A O 1
ATOM 1729 N N . HIS A 1 226 ? -0.570 -5.592 25.566 1.00 87.94 226 HIS A N 1
ATOM 1730 C CA . HIS A 1 226 ? -0.374 -6.274 26.859 1.00 87.94 226 HIS A CA 1
ATOM 1731 C C . HIS A 1 226 ? -1.277 -5.761 27.989 1.00 87.94 226 HIS A C 1
ATOM 1733 O O . HIS A 1 226 ? -1.206 -6.285 29.099 1.00 87.94 226 HIS A O 1
ATOM 1739 N N . GLU A 1 227 ? -2.090 -4.725 27.757 1.00 82.06 227 GLU A N 1
ATOM 1740 C CA . GLU A 1 227 ? -3.006 -4.196 28.777 1.00 82.06 227 GLU A CA 1
ATOM 1741 C C . GLU A 1 227 ? -4.399 -4.825 28.668 1.00 82.06 227 GLU A C 1
ATOM 1743 O O . GLU A 1 227 ? -5.044 -5.052 29.691 1.00 82.06 227 GLU A O 1
ATOM 1748 N N . ARG A 1 228 ? -4.851 -5.117 27.441 1.00 81.62 228 ARG A N 1
ATOM 1749 C CA . ARG A 1 228 ? -6.227 -5.549 27.144 1.00 81.62 228 ARG A CA 1
ATOM 1750 C C . ARG A 1 228 ? -6.299 -6.952 26.565 1.00 81.62 228 ARG A C 1
ATOM 1752 O O . ARG A 1 228 ? -7.079 -7.783 27.031 1.00 81.62 228 ARG A O 1
ATOM 1759 N N . ASP A 1 229 ? -5.522 -7.215 25.517 1.00 85.81 229 ASP A N 1
ATOM 1760 C CA . ASP A 1 229 ? -5.569 -8.482 24.796 1.00 85.81 229 ASP A CA 1
ATOM 1761 C C . ASP A 1 229 ? -4.263 -8.753 24.035 1.00 85.81 229 ASP A C 1
ATOM 1763 O O . ASP A 1 229 ? -4.089 -8.295 22.908 1.00 85.81 229 ASP A O 1
ATOM 1767 N N . GLU A 1 230 ? -3.382 -9.583 24.608 1.00 90.75 230 GLU A N 1
ATOM 1768 C CA . GLU A 1 230 ? -2.068 -9.939 24.036 1.00 90.75 230 GLU A CA 1
ATOM 1769 C C . GLU A 1 230 ? -2.149 -10.588 22.634 1.00 90.75 230 GLU A C 1
ATOM 1771 O O . GLU A 1 230 ? -1.134 -10.739 21.954 1.00 90.75 230 GLU A O 1
ATOM 1776 N N . ARG A 1 231 ? -3.349 -10.980 22.174 1.00 92.75 231 ARG A N 1
ATOM 1777 C CA . ARG A 1 231 ? -3.595 -11.488 20.810 1.00 92.75 231 ARG A CA 1
ATOM 1778 C C . ARG A 1 231 ? -3.774 -10.363 19.778 1.00 92.75 231 ARG A C 1
ATOM 1780 O O . ARG A 1 231 ? -3.662 -10.630 18.581 1.00 92.75 231 ARG A O 1
ATOM 1787 N N . LYS A 1 232 ? -4.064 -9.132 20.210 1.00 93.06 232 LYS A N 1
ATOM 1788 C CA . LYS A 1 232 ? -4.287 -7.956 19.356 1.00 93.06 232 LYS A CA 1
ATOM 1789 C C . LYS A 1 232 ? -3.022 -7.116 19.199 1.00 93.06 232 LYS A C 1
ATOM 1791 O O . LYS A 1 232 ? -2.165 -7.072 20.078 1.00 93.06 232 LYS A O 1
ATOM 1796 N N . LEU A 1 233 ? -2.930 -6.443 18.059 1.00 93.69 233 LEU A N 1
ATOM 1797 C CA . LEU A 1 233 ? -1.898 -5.469 17.722 1.00 93.69 233 LEU A CA 1
ATOM 1798 C C . LEU A 1 233 ? -2.300 -4.065 18.206 1.00 93.69 233 LEU A C 1
ATOM 1800 O O . LEU A 1 233 ? -3.478 -3.705 18.176 1.00 93.69 233 LEU A O 1
ATOM 1804 N N . LEU A 1 234 ? -1.318 -3.263 18.620 1.00 92.56 234 LEU A N 1
ATOM 1805 C CA . LEU A 1 234 ? -1.525 -1.904 19.125 1.00 92.56 234 LEU A CA 1
ATOM 1806 C C . LEU A 1 234 ? -1.915 -0.914 18.021 1.00 92.56 234 LEU A C 1
ATOM 1808 O O . LEU A 1 234 ? -1.276 -0.826 16.971 1.00 92.56 234 LEU A O 1
ATOM 1812 N N . THR A 1 235 ? -2.903 -0.078 18.332 1.00 92.38 235 THR A N 1
ATOM 1813 C CA . THR A 1 235 ? -3.393 1.022 17.493 1.00 92.38 235 THR A CA 1
ATOM 1814 C C . THR A 1 235 ? -3.295 2.354 18.228 1.00 92.38 235 THR A C 1
ATOM 1816 O O . THR A 1 235 ? -3.563 2.418 19.427 1.00 92.38 235 THR A O 1
ATOM 1819 N N . GLY A 1 236 ? -2.987 3.424 17.502 1.00 89.88 236 GLY A N 1
ATOM 1820 C CA . GLY A 1 236 ? -3.017 4.793 18.003 1.00 89.88 236 GLY A CA 1
ATOM 1821 C C . GLY A 1 236 ? -4.329 5.523 17.698 1.00 89.88 236 GLY A C 1
ATOM 1822 O O . GLY A 1 236 ? -5.339 4.934 17.306 1.00 89.88 236 GLY A O 1
ATOM 1823 N N . GLU A 1 237 ? -4.269 6.839 17.869 1.00 87.94 237 GLU A N 1
ATOM 1824 C CA . GLU A 1 237 ? -5.298 7.816 17.511 1.00 87.94 237 GLU A CA 1
ATOM 1825 C C . GLU A 1 237 ? -4.669 8.864 16.598 1.00 87.94 237 GLU A C 1
ATOM 1827 O O . GLU A 1 237 ? -3.553 9.321 16.865 1.00 87.94 237 GLU A O 1
ATOM 1832 N N . ALA A 1 238 ? -5.392 9.263 15.553 1.00 89.38 238 ALA A N 1
ATOM 1833 C CA . ALA A 1 238 ? -5.020 10.412 14.742 1.00 89.38 238 ALA A CA 1
ATOM 1834 C C . ALA A 1 238 ? -4.953 11.679 15.618 1.00 89.38 238 ALA A C 1
ATOM 1836 O O . ALA A 1 238 ? -5.756 11.857 16.536 1.00 89.38 238 ALA A O 1
ATOM 1837 N N . GLY A 1 239 ? -3.992 12.562 15.358 1.00 86.75 239 GLY A N 1
ATOM 1838 C CA . GLY A 1 239 ? -3.892 13.863 16.021 1.00 86.75 239 GLY A CA 1
ATOM 1839 C C . GLY A 1 239 ? -5.043 14.798 15.637 1.00 86.75 239 GLY A C 1
ATOM 1840 O O . GLY A 1 239 ? -5.807 14.505 14.725 1.00 86.75 239 GLY A O 1
ATOM 1841 N N . ALA A 1 240 ? -5.163 15.939 16.314 1.00 83.31 240 ALA A N 1
ATOM 1842 C CA . ALA A 1 240 ? -6.072 16.996 15.867 1.00 83.31 240 ALA A CA 1
ATOM 1843 C C . ALA A 1 240 ? -5.637 17.568 14.492 1.00 83.31 240 ALA A C 1
ATOM 1845 O O . ALA A 1 240 ? -4.453 17.459 14.150 1.00 83.31 240 ALA A O 1
ATOM 1846 N N . PRO A 1 241 ? -6.547 18.183 13.710 1.00 82.62 241 PRO A N 1
ATOM 1847 C CA . PRO A 1 241 ? -6.229 18.737 12.393 1.00 82.62 241 PRO A CA 1
ATOM 1848 C C . PRO A 1 241 ? -5.151 19.827 12.442 1.00 82.62 241 PRO A C 1
ATOM 1850 O O . PRO A 1 241 ? -5.214 20.726 13.281 1.00 82.62 241 PRO A O 1
ATOM 1853 N N . ASP A 1 242 ? -4.213 19.819 11.487 1.00 71.38 242 ASP A N 1
ATOM 1854 C CA . ASP A 1 242 ? -3.095 20.788 11.427 1.00 71.38 242 ASP A CA 1
ATOM 1855 C C . ASP A 1 242 ? -3.549 22.260 11.324 1.00 71.38 242 ASP A C 1
ATOM 1857 O O . ASP A 1 242 ? -2.794 23.178 11.645 1.00 71.38 242 ASP A O 1
ATOM 1861 N N . ALA A 1 243 ? -4.753 22.490 10.792 1.00 61.06 243 ALA A N 1
ATOM 1862 C CA . ALA A 1 243 ? -5.227 23.792 10.320 1.00 61.06 243 ALA A CA 1
ATOM 1863 C C . ALA A 1 243 ? -6.310 24.438 11.209 1.00 61.06 243 ALA A C 1
ATOM 1865 O O . ALA A 1 243 ? -6.923 25.427 10.803 1.00 61.06 243 ALA A O 1
ATOM 1866 N N . ALA A 1 244 ? -6.581 23.883 12.392 1.00 58.22 244 ALA A N 1
ATOM 1867 C CA . ALA A 1 244 ? -7.663 24.347 13.252 1.00 58.22 244 ALA A CA 1
ATOM 1868 C C . ALA A 1 244 ? -7.293 25.624 14.040 1.00 58.22 244 ALA A C 1
ATOM 1870 O O . ALA A 1 244 ? -6.781 25.561 15.159 1.00 58.22 244 ALA A O 1
ATOM 1871 N N . GLU A 1 245 ? -7.582 26.805 13.476 1.00 52.03 245 GLU A N 1
ATOM 1872 C CA . GLU A 1 245 ? -7.578 28.072 14.228 1.00 52.03 245 GLU A CA 1
ATOM 1873 C C . GLU A 1 245 ? -8.686 28.054 15.300 1.00 52.03 245 GLU A C 1
ATOM 1875 O O . GLU A 1 245 ? -9.825 28.437 15.035 1.00 52.03 245 GLU A O 1
ATOM 1880 N N . GLY A 1 246 ? -8.343 27.610 16.513 1.00 55.34 246 GLY A N 1
ATOM 1881 C CA . GLY A 1 246 ? -9.273 27.462 17.641 1.00 55.34 246 GLY A CA 1
ATOM 1882 C C . GLY A 1 246 ? -9.339 26.058 18.249 1.00 55.34 246 GLY A C 1
ATOM 1883 O O . GLY A 1 246 ? -10.140 25.858 19.154 1.00 55.34 246 GLY A O 1
ATOM 1884 N N . GLY A 1 247 ? -8.513 25.119 17.777 1.00 63.44 247 GLY A N 1
ATOM 1885 C CA . GLY A 1 247 ? -8.417 23.771 18.333 1.00 63.44 247 GLY A CA 1
ATOM 1886 C C . GLY A 1 247 ? -9.287 22.723 17.632 1.00 63.44 247 GLY A C 1
ATOM 1887 O O . GLY A 1 247 ? -10.124 23.035 16.786 1.00 63.44 247 GLY A O 1
ATOM 1888 N N . GLY A 1 248 ? -9.059 21.446 17.944 1.00 74.62 248 GLY A N 1
ATOM 1889 C CA . GLY A 1 248 ? -9.728 20.327 17.281 1.00 74.62 248 GLY A CA 1
ATOM 1890 C C . GLY A 1 248 ? -9.608 18.989 18.007 1.00 74.62 248 GLY A C 1
ATOM 1891 O O . GLY A 1 248 ? -8.904 18.850 19.008 1.00 74.62 248 GLY A O 1
ATOM 1892 N N . LEU A 1 249 ? -10.319 17.987 17.486 1.00 78.00 249 LEU A N 1
ATOM 1893 C CA . LEU A 1 249 ? -10.394 16.647 18.066 1.00 78.00 249 LEU A CA 1
ATOM 1894 C C . LEU A 1 249 ? -9.396 15.676 17.440 1.00 78.00 249 LEU A C 1
ATOM 1896 O O . LEU A 1 249 ? -9.254 15.607 16.218 1.00 78.00 249 LEU A O 1
ATOM 1900 N N . SER A 1 250 ? -8.778 14.855 18.289 1.00 82.00 250 SER A N 1
ATOM 1901 C CA . SER A 1 250 ? -8.123 13.622 17.858 1.00 82.00 250 SER A CA 1
ATOM 1902 C C . SER A 1 250 ? -9.111 12.687 17.156 1.00 82.00 250 SER A C 1
ATOM 1904 O O . SER A 1 250 ? -10.321 12.716 17.402 1.00 82.00 250 SER A O 1
ATOM 1906 N N . GLY A 1 251 ? -8.578 11.780 16.342 1.00 79.75 251 GLY A N 1
ATOM 1907 C CA . GLY A 1 251 ? -9.337 10.642 15.844 1.00 79.75 251 GLY A CA 1
ATOM 1908 C C . GLY A 1 251 ? -9.756 9.687 16.966 1.00 79.75 251 GLY A C 1
ATOM 1909 O O . GLY A 1 251 ? -9.425 9.870 18.140 1.00 79.75 251 GLY A O 1
ATOM 1910 N N . LEU A 1 252 ? -10.508 8.657 16.581 1.00 80.50 252 LEU A N 1
ATOM 1911 C CA . LEU A 1 252 ? -10.913 7.553 17.456 1.00 80.50 252 LEU A CA 1
ATOM 1912 C C . LEU A 1 252 ? -9.754 6.553 17.655 1.00 80.50 252 LEU A C 1
ATOM 1914 O O . LEU A 1 252 ? -8.833 6.520 16.832 1.00 80.50 252 LEU A O 1
ATOM 1918 N N . PRO A 1 253 ? -9.787 5.692 18.688 1.00 81.50 253 PRO A N 1
ATOM 1919 C CA . PRO A 1 253 ? -8.911 4.522 18.757 1.00 81.50 253 PRO A CA 1
ATOM 1920 C C . PRO A 1 253 ? -8.973 3.719 17.451 1.00 81.50 253 PRO A C 1
ATOM 1922 O O . PRO A 1 253 ? -10.065 3.449 16.958 1.00 81.50 253 PRO A O 1
ATOM 1925 N N . GLY A 1 254 ? -7.822 3.366 16.874 1.00 86.38 254 GLY A N 1
ATOM 1926 C CA . GLY A 1 254 ? -7.775 2.655 15.589 1.00 86.38 254 GLY A CA 1
ATOM 1927 C C . GLY A 1 254 ? -7.687 3.544 14.345 1.00 86.38 254 GLY A C 1
ATOM 1928 O O . GLY A 1 254 ? -7.808 3.009 13.247 1.00 86.38 254 GLY A O 1
ATOM 1929 N N . THR A 1 255 ? -7.466 4.862 14.490 1.00 90.88 255 THR A N 1
ATOM 1930 C CA . THR A 1 255 ? -7.359 5.829 13.364 1.00 90.88 255 THR A CA 1
ATOM 1931 C C . THR A 1 255 ? -5.935 6.283 13.015 1.00 90.88 255 THR A C 1
ATOM 1933 O O . THR A 1 255 ? -5.728 6.921 11.987 1.00 90.88 255 THR A O 1
ATOM 1936 N N . ASP A 1 256 ? -4.924 5.922 13.807 1.00 94.50 256 ASP A N 1
ATOM 1937 C CA . ASP A 1 256 ? -3.509 6.013 13.410 1.00 94.50 256 ASP A CA 1
ATOM 1938 C C . ASP A 1 256 ? -2.756 4.778 13.927 1.00 94.50 256 ASP A C 1
ATOM 1940 O O . ASP A 1 256 ? -3.231 4.041 14.795 1.00 94.50 256 ASP A O 1
ATOM 1944 N N . LEU A 1 257 ? -1.558 4.544 13.405 1.00 94.62 257 LEU A N 1
ATOM 1945 C CA . LEU A 1 257 ? -0.615 3.577 13.952 1.00 94.62 257 LEU A CA 1
ATOM 1946 C C . LEU A 1 257 ? -0.246 3.955 15.392 1.00 94.62 257 LEU A C 1
ATOM 1948 O O . LEU A 1 257 ? -0.180 5.135 15.741 1.00 94.62 257 LEU A O 1
ATOM 1952 N N . GLN A 1 258 ? 0.072 2.968 16.235 1.00 93.19 258 GLN A N 1
ATOM 1953 C CA . GLN A 1 258 ? 0.637 3.276 17.549 1.00 93.19 258 GLN A CA 1
ATOM 1954 C C . GLN A 1 258 ? 1.964 4.027 17.368 1.00 93.19 258 GLN A C 1
ATOM 1956 O O . GLN A 1 258 ? 2.894 3.537 16.725 1.00 93.19 258 GLN A O 1
ATOM 1961 N N . ARG A 1 259 ? 2.067 5.217 17.965 1.00 92.25 259 ARG A N 1
ATOM 1962 C CA . ARG A 1 259 ? 3.266 6.067 17.932 1.00 92.25 259 ARG A CA 1
ATOM 1963 C C . ARG A 1 259 ? 3.879 6.204 19.320 1.00 92.25 259 ARG A C 1
ATOM 1965 O O . ARG A 1 259 ? 3.205 6.012 20.328 1.00 92.25 259 ARG A O 1
ATOM 1972 N N . ASN A 1 260 ? 5.166 6.532 19.378 1.00 87.62 260 ASN A N 1
ATOM 1973 C CA . ASN A 1 260 ? 5.800 6.995 20.616 1.00 87.62 260 ASN A CA 1
ATOM 1974 C C . ASN A 1 260 ? 5.628 8.513 20.810 1.00 87.62 260 ASN A C 1
ATOM 1976 O O . ASN A 1 260 ? 5.233 9.220 19.885 1.00 87.62 260 ASN A O 1
ATOM 1980 N N . ASP A 1 261 ? 6.043 9.024 21.972 1.00 85.56 261 ASP A N 1
ATOM 1981 C CA . ASP A 1 261 ? 6.032 10.450 22.355 1.00 85.56 261 ASP A CA 1
ATOM 1982 C C . ASP A 1 261 ? 6.748 11.398 21.364 1.00 85.56 261 ASP A C 1
ATOM 1984 O O . ASP A 1 261 ? 6.685 12.617 21.501 1.00 85.56 261 ASP A O 1
ATOM 1988 N N . GLN A 1 262 ? 7.479 10.861 20.379 1.00 82.88 262 GLN A N 1
ATOM 1989 C CA . GLN A 1 262 ? 8.167 11.612 19.325 1.00 82.88 262 GLN A CA 1
ATOM 1990 C C . GLN A 1 262 ? 7.493 11.479 17.946 1.00 82.88 262 GLN A C 1
ATOM 1992 O O . GLN A 1 262 ? 8.146 11.759 16.934 1.00 82.88 262 GLN A O 1
ATOM 1997 N N . GLY A 1 263 ? 6.244 11.000 17.896 1.00 85.56 263 GLY A N 1
ATOM 1998 C CA . GLY A 1 263 ? 5.429 10.849 16.685 1.00 85.56 263 GLY A CA 1
ATOM 1999 C C . GLY A 1 263 ? 5.846 9.711 15.744 1.00 85.56 263 GLY A C 1
ATOM 2000 O O . GLY A 1 263 ? 5.342 9.632 14.625 1.00 85.56 263 GLY A O 1
ATOM 2001 N N . VAL A 1 264 ? 6.773 8.840 16.157 1.00 86.56 264 VAL A N 1
ATOM 2002 C CA . VAL A 1 264 ? 7.300 7.756 15.308 1.00 86.56 264 VAL A CA 1
ATOM 2003 C C . VAL A 1 264 ? 6.435 6.509 15.460 1.00 86.56 264 VAL A C 1
ATOM 2005 O O . VAL A 1 264 ? 6.251 6.051 16.590 1.00 86.56 264 VAL A O 1
ATOM 2008 N N . ALA A 1 265 ? 5.957 5.951 14.344 1.00 91.00 265 ALA A N 1
ATOM 2009 C CA . ALA A 1 265 ? 5.176 4.716 14.326 1.00 91.00 265 ALA A CA 1
ATOM 2010 C C . ALA A 1 265 ? 5.977 3.502 14.836 1.00 91.00 265 ALA A C 1
ATOM 2012 O O . ALA A 1 265 ? 7.163 3.336 14.533 1.00 91.00 265 ALA A O 1
ATOM 2013 N N . LEU A 1 266 ? 5.315 2.639 15.605 1.00 91.06 266 LEU A N 1
ATOM 2014 C CA . LEU A 1 266 ? 5.856 1.396 16.152 1.00 91.06 266 LEU A CA 1
ATOM 2015 C C . LEU A 1 266 ? 5.444 0.220 15.251 1.00 91.06 266 LEU A C 1
ATOM 2017 O O . LEU A 1 266 ? 4.445 -0.438 15.510 1.00 91.06 266 LEU A O 1
ATOM 2021 N N . ILE A 1 267 ? 6.195 -0.017 14.167 1.00 88.62 267 ILE A N 1
ATOM 2022 C CA . ILE A 1 267 ? 5.805 -0.951 13.089 1.00 88.62 267 ILE A CA 1
ATOM 2023 C C . ILE A 1 267 ? 6.922 -1.902 12.613 1.00 88.62 267 ILE A C 1
ATOM 2025 O O . ILE A 1 267 ? 8.112 -1.748 12.936 1.00 88.62 267 ILE A O 1
ATOM 2029 N N . GLY A 1 268 ? 6.526 -2.928 11.849 1.00 83.12 268 GLY A N 1
ATOM 2030 C CA . GLY A 1 268 ? 7.406 -3.961 11.294 1.00 83.12 268 GLY A CA 1
ATOM 2031 C C . GLY A 1 268 ? 8.274 -3.495 10.117 1.00 83.12 268 GLY A C 1
ATOM 2032 O O . GLY A 1 268 ? 9.413 -3.941 9.985 1.00 83.12 268 GLY A O 1
ATOM 2033 N N . ASP A 1 269 ? 7.844 -2.508 9.338 1.00 86.06 269 ASP A N 1
ATOM 2034 C CA . ASP A 1 269 ? 8.721 -1.802 8.397 1.00 86.06 269 ASP A CA 1
ATOM 2035 C C . ASP A 1 269 ? 8.503 -0.284 8.515 1.00 86.06 269 ASP A C 1
ATOM 2037 O O . ASP A 1 269 ? 7.400 0.183 8.238 1.00 86.06 269 ASP A O 1
ATOM 2041 N N . PRO A 1 270 ? 9.514 0.524 8.904 1.00 86.06 270 PRO A N 1
ATOM 2042 C CA . PRO A 1 270 ? 9.367 1.980 8.975 1.00 86.06 270 PRO A CA 1
ATOM 2043 C C . PRO A 1 270 ? 9.051 2.640 7.620 1.00 86.06 270 PRO A C 1
ATOM 2045 O O . PRO A 1 270 ? 8.681 3.812 7.601 1.00 86.06 270 PRO A O 1
ATOM 2048 N N . ARG A 1 271 ? 9.190 1.927 6.493 1.00 86.00 271 ARG A N 1
ATOM 2049 C CA . ARG A 1 271 ? 8.756 2.399 5.170 1.00 86.00 271 ARG A CA 1
ATOM 2050 C C . ARG A 1 271 ? 7.230 2.469 5.027 1.00 86.00 271 ARG A C 1
ATOM 2052 O O . ARG A 1 271 ? 6.730 3.245 4.219 1.00 86.00 271 ARG A O 1
ATOM 2059 N N . ASN A 1 272 ? 6.484 1.740 5.858 1.00 92.19 272 ASN A N 1
ATOM 2060 C CA . ASN A 1 272 ? 5.025 1.848 5.946 1.00 92.19 272 ASN A CA 1
ATOM 2061 C C . ASN A 1 272 ? 4.555 3.070 6.774 1.00 92.19 272 ASN A C 1
ATOM 2063 O O . ASN A 1 272 ? 3.395 3.145 7.147 1.00 92.19 272 ASN A O 1
ATOM 2067 N N . ASP A 1 273 ? 5.428 4.052 7.041 1.00 93.44 273 ASP A N 1
ATOM 2068 C CA . ASP A 1 273 ? 5.073 5.376 7.592 1.00 93.44 273 ASP A CA 1
ATOM 2069 C C . ASP A 1 273 ? 5.640 6.528 6.727 1.00 93.44 273 ASP A C 1
ATOM 2071 O O . ASP A 1 273 ? 5.877 7.629 7.217 1.00 93.44 273 ASP A O 1
ATOM 2075 N N . GLU A 1 274 ? 5.921 6.301 5.436 1.00 85.88 274 GLU A N 1
ATOM 2076 C CA . GLU A 1 274 ? 6.489 7.334 4.542 1.00 85.88 274 GLU A CA 1
ATOM 2077 C C . GLU A 1 274 ? 5.467 8.383 4.077 1.00 85.88 274 GLU A C 1
ATOM 2079 O O . GLU A 1 274 ? 5.791 9.571 3.964 1.00 85.88 274 GLU A O 1
ATOM 2084 N N . ASN A 1 275 ? 4.232 7.952 3.827 1.00 90.75 275 ASN A N 1
ATOM 2085 C CA . ASN A 1 275 ? 3.082 8.787 3.485 1.00 90.75 275 ASN A CA 1
ATOM 2086 C C . ASN A 1 275 ? 1.850 8.328 4.288 1.00 90.75 275 ASN A C 1
ATOM 2088 O O . ASN A 1 275 ? 1.831 7.212 4.806 1.00 90.75 275 ASN A O 1
ATOM 2092 N N . VAL A 1 276 ? 0.844 9.193 4.421 1.00 94.88 276 VAL A N 1
ATOM 2093 C CA . VAL A 1 276 ? -0.374 8.915 5.201 1.00 94.88 276 VAL A CA 1
ATOM 2094 C C . VAL A 1 276 ? -1.155 7.743 4.604 1.00 94.88 276 VAL A C 1
ATOM 2096 O O . VAL A 1 276 ? -1.659 6.911 5.344 1.00 94.88 276 VAL A O 1
ATOM 2099 N N . VAL A 1 277 ? -1.207 7.605 3.277 1.00 96.31 277 VAL A N 1
ATOM 2100 C CA . VAL A 1 277 ? -2.009 6.551 2.635 1.00 96.31 277 VAL A CA 1
ATOM 2101 C C . VAL A 1 277 ? -1.420 5.157 2.896 1.00 96.31 277 VAL A C 1
ATOM 2103 O O . VAL A 1 277 ? -2.155 4.230 3.228 1.00 96.31 277 VAL A O 1
ATOM 2106 N N . VAL A 1 278 ? -0.089 4.997 2.849 1.00 96.50 278 VAL A N 1
ATOM 2107 C CA . VAL A 1 278 ? 0.571 3.722 3.197 1.00 96.50 278 VAL A CA 1
ATOM 2108 C C . VAL A 1 278 ? 0.540 3.436 4.705 1.00 96.50 278 VAL A C 1
ATOM 2110 O O . VAL A 1 278 ? 0.426 2.273 5.094 1.00 96.50 278 VAL A O 1
ATOM 2113 N N . SER A 1 279 ? 0.568 4.463 5.567 1.00 96.69 279 SER A N 1
ATOM 2114 C CA . SER A 1 279 ? 0.456 4.267 7.022 1.00 96.69 279 SER A CA 1
ATOM 2115 C C . SER A 1 279 ? -0.957 3.882 7.454 1.00 96.69 279 SER A C 1
ATOM 2117 O O . SER A 1 279 ? -1.126 3.006 8.303 1.00 96.69 279 SER A O 1
ATOM 2119 N N . GLN A 1 280 ? -1.973 4.446 6.803 1.00 97.19 280 GLN A N 1
ATOM 2120 C CA . GLN A 1 280 ? -3.370 4.050 6.966 1.00 97.19 280 GLN A CA 1
ATOM 2121 C C . GLN A 1 280 ? -3.649 2.658 6.367 1.00 97.19 280 GLN A C 1
ATOM 2123 O O . GLN A 1 280 ? -4.517 1.950 6.869 1.00 97.19 280 GLN A O 1
ATOM 2128 N N . LEU A 1 281 ? -2.882 2.204 5.365 1.00 98.12 281 LEU A N 1
ATOM 2129 C CA . LEU A 1 281 ? -2.991 0.836 4.836 1.00 98.12 281 LEU A CA 1
ATOM 2130 C C . LEU A 1 281 ? -2.375 -0.191 5.796 1.00 98.12 281 LEU A C 1
ATOM 2132 O O . LEU A 1 281 ? -2.990 -1.212 6.094 1.00 98.12 281 LEU A O 1
ATOM 2136 N N . GLN A 1 282 ? -1.198 0.107 6.354 1.00 97.56 282 GLN A N 1
ATOM 2137 C CA . GLN A 1 282 ? -0.619 -0.667 7.458 1.00 97.56 282 GLN A CA 1
ATOM 2138 C C . GLN A 1 282 ? -1.596 -0.754 8.638 1.00 97.56 282 GLN A C 1
ATOM 2140 O O . GLN A 1 282 ? -1.755 -1.824 9.223 1.00 97.56 282 GLN A O 1
ATOM 2145 N N . LEU A 1 283 ? -2.268 0.351 8.973 1.00 97.19 283 LEU A N 1
ATOM 2146 C CA . LEU A 1 283 ? -3.289 0.390 10.016 1.00 97.19 283 LEU A CA 1
ATOM 2147 C C . LEU A 1 283 ? -4.523 -0.446 9.659 1.00 97.19 283 LEU A C 1
ATOM 2149 O O . LEU A 1 283 ? -5.023 -1.160 10.521 1.00 97.19 283 LEU A O 1
ATOM 2153 N N . ALA A 1 284 ? -4.981 -0.429 8.406 1.00 97.06 284 ALA A N 1
ATOM 2154 C CA . ALA A 1 284 ? -6.064 -1.301 7.958 1.00 97.06 284 ALA A CA 1
ATOM 2155 C C . ALA A 1 284 ? -5.710 -2.786 8.160 1.00 97.06 284 ALA A C 1
ATOM 2157 O O . ALA A 1 284 ? -6.538 -3.531 8.670 1.00 97.06 284 ALA A O 1
ATOM 2158 N N . PHE A 1 285 ? -4.469 -3.210 7.888 1.00 98.19 285 PHE A N 1
ATOM 2159 C CA . PHE A 1 285 ? -4.014 -4.576 8.191 1.00 98.19 285 PHE A CA 1
ATOM 2160 C C . PHE A 1 285 ? -3.883 -4.872 9.703 1.00 98.19 285 PHE A C 1
ATOM 2162 O O . PHE A 1 285 ? -4.179 -5.989 10.134 1.00 98.19 285 PHE A O 1
ATOM 2169 N N . VAL A 1 286 ? -3.508 -3.886 10.531 1.00 96.69 286 VAL A N 1
ATOM 2170 C CA . VAL A 1 286 ? -3.544 -3.989 12.010 1.00 96.69 286 VAL A CA 1
ATOM 2171 C C . VAL A 1 286 ? -4.982 -4.191 12.509 1.00 96.69 286 VAL A C 1
ATOM 2173 O O . VAL A 1 286 ? -5.255 -5.120 13.272 1.00 96.69 286 VAL A O 1
ATOM 2176 N N . ASN A 1 287 ? -5.912 -3.357 12.044 1.00 95.19 287 ASN A N 1
ATOM 2177 C CA . ASN A 1 287 ? -7.328 -3.413 12.398 1.00 95.19 287 ASN A CA 1
ATOM 2178 C C . ASN A 1 287 ? -7.986 -4.702 11.875 1.00 95.19 287 ASN A C 1
ATOM 2180 O O . ASN A 1 287 ? -8.749 -5.332 12.605 1.00 95.19 287 ASN A O 1
ATOM 2184 N N . PHE A 1 288 ? -7.624 -5.157 10.671 1.00 97.69 288 PHE A N 1
ATOM 2185 C CA . PHE A 1 288 ? -8.052 -6.435 10.097 1.00 97.69 288 PHE A CA 1
ATOM 2186 C C . PHE A 1 288 ? -7.656 -7.611 10.994 1.00 97.69 288 PHE A C 1
ATOM 2188 O O . PHE A 1 288 ? -8.515 -8.402 11.377 1.00 97.69 288 PHE A O 1
ATOM 2195 N N . HIS A 1 289 ? -6.389 -7.689 11.423 1.00 97.38 289 HIS A N 1
ATOM 2196 C CA . HIS A 1 289 ? -5.938 -8.705 12.385 1.00 97.38 289 HIS A CA 1
ATOM 2197 C C . HIS A 1 289 ? -6.737 -8.657 13.693 1.00 97.38 289 HIS A C 1
ATOM 2199 O O . HIS A 1 289 ? -7.214 -9.688 14.169 1.00 97.38 289 HIS A O 1
ATOM 2205 N N . ASN A 1 290 ? -6.944 -7.463 14.250 1.00 95.19 290 ASN A N 1
ATOM 2206 C CA . ASN A 1 290 ? -7.706 -7.284 15.486 1.00 95.19 290 ASN A CA 1
ATOM 2207 C C . ASN A 1 290 ? -9.174 -7.728 15.341 1.00 95.19 290 ASN A C 1
ATOM 2209 O O . ASN A 1 290 ? -9.698 -8.389 16.242 1.00 95.19 290 ASN A O 1
ATOM 2213 N N . ARG A 1 291 ? -9.811 -7.438 14.198 1.00 92.06 291 ARG A N 1
ATOM 2214 C CA . ARG A 1 291 ? -11.170 -7.888 13.863 1.00 92.06 291 ARG A CA 1
ATOM 2215 C C . ARG A 1 291 ? -11.234 -9.403 13.658 1.00 92.06 291 ARG A C 1
ATOM 2217 O O . ARG A 1 291 ? -12.183 -10.030 14.124 1.00 92.06 291 ARG A O 1
ATOM 2224 N N . VAL A 1 292 ? -10.225 -10.011 13.027 1.00 96.75 292 VAL A N 1
ATOM 2225 C CA . VAL A 1 292 ? -10.122 -11.475 12.890 1.00 96.75 292 VAL A CA 1
ATOM 2226 C C . VAL A 1 292 ? -10.010 -12.140 14.265 1.00 96.75 292 VAL A C 1
ATOM 2228 O O . VAL A 1 292 ? -10.722 -13.108 14.515 1.00 96.75 292 VAL A O 1
ATOM 2231 N N . VAL A 1 293 ? -9.220 -11.596 15.200 1.00 96.00 293 VAL A N 1
ATOM 2232 C CA . VAL A 1 293 ? -9.170 -12.089 16.593 1.00 96.00 293 VAL A CA 1
ATOM 2233 C C . VAL A 1 293 ? -10.553 -12.062 17.257 1.00 96.00 293 VAL A C 1
ATOM 2235 O O . VAL A 1 293 ? -10.930 -13.039 17.905 1.00 96.00 293 VAL A O 1
ATOM 2238 N N . ASP A 1 294 ? -11.337 -10.995 17.079 1.00 90.62 294 ASP A N 1
ATOM 2239 C CA . ASP A 1 294 ? -12.705 -10.921 17.619 1.00 90.62 294 ASP A CA 1
ATOM 2240 C C . ASP A 1 294 ? -13.658 -11.910 16.936 1.00 90.62 294 ASP A C 1
ATOM 2242 O O . ASP A 1 294 ? -14.441 -12.588 17.603 1.00 90.62 294 ASP A O 1
ATOM 2246 N N . HIS A 1 295 ? -13.562 -12.045 15.612 1.00 91.56 295 HIS A N 1
ATOM 2247 C CA . HIS A 1 295 ? -14.365 -12.979 14.828 1.00 91.56 295 HIS A CA 1
ATOM 2248 C C . HIS A 1 295 ? -14.121 -14.434 15.259 1.00 91.56 295 HIS A C 1
ATOM 2250 O O . HIS A 1 295 ? -15.077 -15.158 15.534 1.00 91.56 295 HIS A O 1
ATOM 2256 N N . LEU A 1 296 ? -12.856 -14.833 15.424 1.00 95.88 296 LEU A N 1
ATOM 2257 C CA . LEU A 1 296 ? -12.440 -16.158 15.906 1.00 95.88 296 LEU A CA 1
ATOM 2258 C C . LEU A 1 296 ? -12.813 -16.431 17.373 1.00 95.88 296 LEU A C 1
ATOM 2260 O O . LEU A 1 296 ? -12.878 -17.583 17.792 1.00 95.88 296 LEU A O 1
ATOM 2264 N N . ARG A 1 297 ? -13.079 -15.390 18.172 1.00 92.50 297 ARG A N 1
ATOM 2265 C CA . ARG A 1 297 ? -13.629 -15.523 19.534 1.00 92.50 297 ARG A CA 1
ATOM 2266 C C . ARG A 1 297 ? -15.160 -15.634 19.557 1.00 92.50 297 ARG A C 1
ATOM 2268 O O . ARG A 1 297 ? -15.718 -15.887 20.624 1.00 92.50 297 ARG A O 1
ATOM 2275 N N . GLY A 1 298 ? -15.824 -15.441 18.417 1.00 88.88 298 GLY A N 1
ATOM 2276 C CA . GLY A 1 298 ? -17.278 -15.421 18.275 1.00 88.88 298 GLY A CA 1
ATOM 2277 C C . GLY A 1 298 ? -17.752 -16.174 17.021 1.00 88.88 298 GLY A C 1
ATOM 2278 O O . GLY A 1 298 ? -17.624 -17.398 16.995 1.00 88.88 298 GLY A O 1
ATOM 2279 N N . PRO A 1 299 ? -18.328 -15.506 15.997 1.00 86.56 299 PRO A N 1
ATOM 2280 C CA . PRO A 1 299 ? -18.963 -16.185 14.856 1.00 86.56 299 PRO A CA 1
ATOM 2281 C C . PRO A 1 299 ? -18.056 -17.118 14.039 1.00 86.56 299 PRO A C 1
ATOM 2283 O O . PRO A 1 299 ? -18.560 -18.045 13.415 1.00 86.56 299 PRO A O 1
ATOM 2286 N N . GLY A 1 300 ? -16.745 -16.874 14.034 1.00 93.31 300 GLY A N 1
ATOM 2287 C CA . GLY A 1 300 ? -15.741 -17.650 13.306 1.00 93.31 300 GLY A CA 1
ATOM 2288 C C . GLY A 1 300 ? -14.979 -18.662 14.160 1.00 93.31 300 GLY A C 1
ATOM 2289 O O . GLY A 1 300 ? -13.915 -19.100 13.738 1.00 93.31 300 GLY A O 1
ATOM 2290 N N . ALA A 1 301 ? -15.461 -19.023 15.355 1.00 96.00 301 ALA A N 1
ATOM 2291 C CA . ALA A 1 301 ? -14.746 -19.937 16.256 1.00 96.00 301 ALA A CA 1
ATOM 2292 C C . ALA A 1 301 ? -14.399 -21.302 15.622 1.00 96.00 301 ALA A C 1
ATOM 2294 O O . ALA A 1 301 ? -13.364 -21.877 15.950 1.00 96.00 301 ALA A O 1
ATOM 2295 N N . ASP A 1 302 ? -15.209 -21.780 14.670 1.00 95.94 302 ASP A N 1
ATOM 2296 C CA . ASP A 1 302 ? -14.974 -23.026 13.923 1.00 95.94 302 ASP A CA 1
ATOM 2297 C C . ASP A 1 302 ? -13.809 -22.934 12.901 1.00 95.94 302 ASP A C 1
ATOM 2299 O O . ASP A 1 302 ? -13.446 -23.943 12.299 1.00 95.94 302 ASP A O 1
ATOM 2303 N N . LEU A 1 303 ? -13.215 -21.748 12.689 1.00 96.19 303 LEU A N 1
ATOM 2304 C CA . LEU A 1 303 ? -12.035 -21.541 11.829 1.00 96.19 303 LEU A CA 1
ATOM 2305 C C . LEU A 1 303 ? -10.692 -21.723 12.571 1.00 96.19 303 LEU A C 1
ATOM 2307 O O . LEU A 1 303 ? -9.635 -21.680 11.933 1.00 96.19 303 LEU A O 1
ATOM 2311 N N . VAL A 1 304 ? -10.719 -21.894 13.900 1.00 97.44 304 VAL A N 1
ATOM 2312 C CA . VAL A 1 304 ? -9.539 -22.198 14.730 1.00 97.44 304 VAL A CA 1
ATOM 2313 C C . VAL A 1 304 ? -9.290 -23.706 14.705 1.00 97.44 304 VAL A C 1
ATOM 2315 O O . VAL A 1 304 ? -10.190 -24.487 15.011 1.00 97.44 304 VAL A O 1
ATOM 2318 N N . GLU A 1 305 ? -8.079 -24.131 14.346 1.00 94.75 305 GLU A N 1
ATOM 2319 C CA . GLU A 1 305 ? -7.763 -25.554 14.181 1.00 94.75 305 GLU A CA 1
ATOM 2320 C C . GLU A 1 305 ? -7.495 -26.284 15.515 1.00 94.75 305 GLU A C 1
ATOM 2322 O O . GLU A 1 305 ? -7.184 -25.686 16.549 1.00 94.75 305 GLU A O 1
ATOM 2327 N N . ASP A 1 306 ? -7.606 -27.618 15.505 1.00 93.06 306 ASP A N 1
ATOM 2328 C CA . ASP A 1 306 ? -7.413 -28.470 16.688 1.00 93.06 306 ASP A CA 1
ATOM 2329 C C . ASP A 1 306 ? -5.990 -28.324 17.271 1.00 93.06 306 ASP A C 1
ATOM 2331 O O . ASP A 1 306 ? -5.021 -28.907 16.780 1.00 93.06 306 ASP A O 1
ATOM 2335 N N . GLY A 1 307 ? -5.875 -27.589 18.380 1.00 92.00 307 GLY A N 1
ATOM 2336 C CA . GLY A 1 307 ? -4.605 -27.320 19.065 1.00 92.00 307 GLY A CA 1
ATOM 2337 C C . GLY A 1 307 ? -3.932 -25.999 18.680 1.00 92.00 307 GLY A C 1
ATOM 2338 O O . GLY A 1 307 ? -2.867 -25.703 19.218 1.00 92.00 307 GLY A O 1
ATOM 2339 N N . GLU A 1 308 ? -4.557 -25.208 17.809 1.00 95.38 308 GLU A N 1
ATOM 2340 C CA . GLU A 1 308 ? -4.147 -23.855 17.438 1.00 95.38 308 GLU A CA 1
ATOM 2341 C C . GLU A 1 308 ? -4.689 -22.817 18.442 1.00 95.38 308 GLU A C 1
ATOM 2343 O O . GLU A 1 308 ? -5.794 -22.951 18.976 1.00 95.38 308 GLU A O 1
ATOM 2348 N N . SER A 1 309 ? -3.925 -21.761 18.726 1.00 96.25 309 SER A N 1
ATOM 2349 C CA . SER A 1 309 ? -4.430 -20.608 19.478 1.00 96.25 309 SER A CA 1
ATOM 2350 C C . SER A 1 309 ? -5.124 -19.588 18.569 1.00 96.25 309 SER A C 1
ATOM 2352 O O . SER A 1 309 ? -4.822 -19.463 17.386 1.00 96.25 309 SER A O 1
ATOM 2354 N N . VAL A 1 310 ? -6.003 -18.760 19.144 1.00 96.81 310 VAL A N 1
ATOM 2355 C CA . VAL A 1 310 ? -6.675 -17.663 18.413 1.00 96.81 310 VAL A CA 1
ATOM 2356 C C . VAL A 1 310 ? -5.679 -16.707 17.735 1.00 96.81 310 VAL A C 1
ATOM 2358 O O . VAL A 1 310 ? -5.986 -16.171 16.676 1.00 96.81 310 VAL A O 1
ATOM 2361 N N . LEU A 1 311 ? -4.487 -16.492 18.312 1.00 95.38 311 LEU A N 1
ATOM 2362 C CA . LEU A 1 311 ? -3.450 -15.656 17.695 1.00 95.38 311 LEU A CA 1
ATOM 2363 C C . LEU A 1 311 ? -2.840 -16.327 16.459 1.00 95.38 311 LEU A C 1
ATOM 2365 O O . LEU A 1 311 ? -2.675 -15.669 15.436 1.00 95.38 311 LEU A O 1
ATOM 2369 N N . GLU A 1 312 ? -2.514 -17.617 16.547 1.00 95.25 312 GLU A N 1
ATOM 2370 C CA . GLU A 1 312 ? -1.967 -18.385 15.421 1.00 95.25 312 GLU A CA 1
ATOM 2371 C C . GLU A 1 312 ? -2.988 -18.460 14.277 1.00 95.25 312 GLU A C 1
ATOM 2373 O O . GLU A 1 312 ? -2.657 -18.086 13.151 1.00 95.25 312 GLU A O 1
ATOM 2378 N N . ALA A 1 313 ? -4.247 -18.775 14.597 1.00 97.38 313 ALA A N 1
ATOM 2379 C CA . ALA A 1 313 ? -5.364 -18.780 13.653 1.00 97.38 313 ALA A CA 1
ATOM 2380 C C . ALA A 1 313 ? -5.573 -17.410 12.986 1.00 97.38 313 ALA A C 1
ATOM 2382 O O . ALA A 1 313 ? -5.734 -17.328 11.767 1.00 97.38 313 ALA A O 1
ATOM 2383 N N . ALA A 1 314 ? -5.518 -16.318 13.760 1.00 97.75 314 ALA A N 1
ATOM 2384 C CA . ALA A 1 314 ? -5.643 -14.969 13.218 1.00 97.75 314 ALA A CA 1
ATOM 2385 C C . ALA A 1 314 ? -4.495 -14.634 12.259 1.00 97.75 314 ALA A C 1
ATOM 2387 O O . ALA A 1 314 ? -4.744 -14.191 11.142 1.00 97.75 314 ALA A O 1
ATOM 2388 N N . GLN A 1 315 ? -3.245 -14.908 12.645 1.00 95.69 315 GLN A N 1
ATOM 2389 C CA . GLN A 1 315 ? -2.098 -14.664 11.770 1.00 95.69 315 GLN A CA 1
ATOM 2390 C C . GLN A 1 315 ? -2.128 -15.531 10.501 1.00 95.69 315 GLN A C 1
ATOM 2392 O O . GLN A 1 315 ? -1.787 -15.039 9.426 1.00 95.69 315 GLN A O 1
ATOM 2397 N N . ARG A 1 316 ? -2.531 -16.806 10.605 1.00 95.81 316 ARG A N 1
ATOM 2398 C CA . ARG A 1 316 ? -2.698 -17.724 9.467 1.00 95.81 316 ARG A CA 1
ATOM 2399 C C . ARG A 1 316 ? -3.728 -17.183 8.482 1.00 95.81 316 ARG A C 1
ATOM 2401 O O . ARG A 1 316 ? -3.402 -16.975 7.317 1.00 95.81 316 ARG A O 1
ATOM 2408 N N . LEU A 1 317 ? -4.938 -16.883 8.956 1.00 98.00 317 LEU A N 1
ATOM 2409 C CA . LEU A 1 317 ? -6.012 -16.375 8.104 1.00 98.00 317 LEU A CA 1
ATOM 2410 C C . LEU A 1 317 ? -5.663 -15.017 7.490 1.00 98.00 317 LEU A C 1
ATOM 2412 O O . LEU A 1 317 ? -5.877 -14.839 6.294 1.00 98.00 317 LEU A O 1
ATOM 2416 N N . VAL A 1 318 ? -5.077 -14.086 8.249 1.00 98.25 318 VAL A N 1
ATOM 2417 C CA . VAL A 1 318 ? -4.681 -12.771 7.718 1.00 98.25 318 VAL A CA 1
ATOM 2418 C C . VAL A 1 318 ? -3.622 -12.906 6.618 1.00 98.25 318 VAL A C 1
ATOM 2420 O O . VAL A 1 318 ? -3.771 -12.292 5.560 1.00 98.25 318 VAL A O 1
ATOM 2423 N N . ARG A 1 319 ? -2.603 -13.760 6.805 1.00 97.56 319 ARG A N 1
ATOM 2424 C CA . ARG A 1 319 ? -1.608 -14.070 5.760 1.00 97.56 319 ARG A CA 1
ATOM 2425 C C . ARG A 1 319 ? -2.253 -14.697 4.528 1.00 97.56 319 ARG A C 1
ATOM 2427 O O . ARG A 1 319 ? -1.977 -14.249 3.421 1.00 97.56 319 ARG A O 1
ATOM 2434 N N . TRP A 1 320 ? -3.130 -15.687 4.696 1.00 98.00 320 TRP A N 1
ATOM 2435 C CA . TRP A 1 320 ? -3.793 -16.358 3.573 1.00 98.00 320 TRP A CA 1
ATOM 2436 C C . TRP A 1 320 ? -4.694 -15.410 2.770 1.00 98.00 320 TRP A C 1
ATOM 2438 O O . TRP A 1 320 ? -4.634 -15.421 1.544 1.00 98.00 320 TRP A O 1
ATOM 2448 N N . HIS A 1 321 ? -5.460 -14.528 3.424 1.00 98.50 321 HIS A N 1
ATOM 2449 C CA . HIS A 1 321 ? -6.293 -13.537 2.728 1.00 98.50 321 HIS A CA 1
ATOM 2450 C C . HIS A 1 321 ? -5.444 -12.458 2.031 1.00 98.50 321 HIS A C 1
ATOM 2452 O O . HIS A 1 321 ? -5.757 -12.069 0.909 1.00 98.50 321 HIS A O 1
ATOM 2458 N N . TYR A 1 322 ? -4.324 -12.030 2.624 1.00 98.50 322 TYR A N 1
ATOM 2459 C CA . TYR A 1 322 ? -3.354 -11.152 1.956 1.00 98.50 322 TYR A CA 1
ATOM 2460 C C . TYR A 1 322 ? -2.731 -11.809 0.714 1.00 98.50 322 TYR A C 1
ATOM 2462 O O . TYR A 1 322 ? -2.749 -11.224 -0.367 1.00 98.50 322 TYR A O 1
ATOM 2470 N N . GLN A 1 323 ? -2.233 -13.042 0.837 1.00 98.00 323 GLN A N 1
ATOM 2471 C CA . GLN A 1 323 ? -1.667 -13.818 -0.273 1.00 98.00 323 GLN A CA 1
ATOM 2472 C C . GLN A 1 323 ? -2.698 -14.056 -1.387 1.00 98.00 323 GLN A C 1
ATOM 2474 O O . GLN A 1 323 ? -2.361 -13.954 -2.569 1.00 98.00 323 GLN A O 1
ATOM 2479 N N . TRP A 1 324 ? -3.956 -14.318 -1.017 1.00 98.06 324 TRP A N 1
ATOM 2480 C CA . TRP A 1 324 ? -5.075 -14.420 -1.949 1.00 98.06 324 TRP A CA 1
ATOM 2481 C C . TRP A 1 324 ? -5.292 -13.113 -2.710 1.00 98.06 324 TRP A C 1
ATOM 2483 O O . TRP A 1 324 ? -5.267 -13.122 -3.937 1.00 98.06 324 TRP A O 1
ATOM 2493 N N . VAL A 1 325 ? -5.432 -11.981 -2.011 1.00 98.50 325 VAL A N 1
ATOM 2494 C CA . VAL A 1 325 ? -5.601 -10.657 -2.635 1.00 98.50 325 VAL A CA 1
ATOM 2495 C C . VAL A 1 325 ? -4.411 -10.318 -3.539 1.00 98.50 325 VAL A C 1
ATOM 2497 O O . VAL A 1 325 ? -4.606 -9.825 -4.649 1.00 98.50 325 VAL A O 1
ATOM 2500 N N . VAL A 1 326 ? -3.176 -10.663 -3.159 1.00 98.56 326 VAL A N 1
ATOM 2501 C CA . VA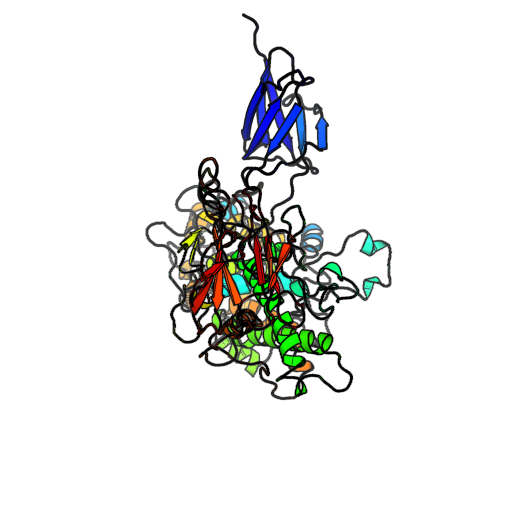L A 1 326 ? -2.013 -10.483 -4.045 1.00 98.56 326 VAL A CA 1
ATOM 2502 C C . VAL A 1 326 ? -2.150 -11.297 -5.341 1.00 98.56 326 VAL A C 1
ATOM 2504 O O . VAL A 1 326 ? -1.931 -10.744 -6.422 1.00 98.56 326 VAL A O 1
ATOM 2507 N N . ARG A 1 327 ? -2.524 -12.584 -5.269 1.00 97.31 327 ARG A N 1
ATOM 2508 C CA . ARG A 1 327 ? -2.598 -13.469 -6.450 1.00 97.31 327 ARG A CA 1
ATOM 2509 C C . ARG A 1 327 ? -3.850 -13.268 -7.310 1.00 97.31 327 ARG A C 1
ATOM 2511 O O . ARG A 1 327 ? -3.740 -13.345 -8.531 1.00 97.31 327 ARG A O 1
ATOM 2518 N N . HIS A 1 328 ? -5.008 -13.028 -6.704 1.00 97.00 328 HIS A N 1
ATOM 2519 C CA . HIS A 1 328 ? -6.320 -13.090 -7.363 1.00 97.00 328 HIS A CA 1
ATOM 2520 C C . HIS A 1 328 ? -7.001 -11.729 -7.566 1.00 97.00 328 HIS A C 1
ATOM 2522 O O . HIS A 1 328 ? -7.957 -11.654 -8.334 1.00 97.00 328 HIS A O 1
ATOM 2528 N N . ASP A 1 329 ? -6.496 -10.654 -6.955 1.00 97.94 329 ASP A N 1
ATOM 2529 C CA . ASP A 1 329 ? -7.067 -9.305 -7.076 1.00 97.94 329 ASP A CA 1
ATOM 2530 C C . ASP A 1 329 ? -6.025 -8.289 -7.592 1.00 97.94 329 ASP A C 1
ATOM 2532 O O . ASP A 1 329 ? -6.204 -7.689 -8.652 1.00 97.94 329 ASP A O 1
ATOM 2536 N N . PHE A 1 330 ? -4.859 -8.183 -6.947 1.00 98.56 330 PHE A N 1
ATOM 2537 C CA . PHE A 1 330 ? -3.777 -7.288 -7.376 1.00 98.56 330 PHE A CA 1
ATOM 2538 C C . PHE A 1 330 ? -3.120 -7.717 -8.696 1.00 98.56 330 PHE A C 1
ATOM 2540 O O . PHE A 1 330 ? -3.075 -6.921 -9.638 1.00 98.56 330 PHE A O 1
ATOM 2547 N N . LEU A 1 331 ? -2.633 -8.962 -8.823 1.00 98.50 331 LEU A N 1
ATOM 2548 C CA . LEU A 1 331 ? -2.039 -9.423 -10.087 1.00 98.50 331 LEU A CA 1
ATOM 2549 C C . LEU A 1 331 ? -3.027 -9.299 -11.273 1.00 98.50 331 LEU A C 1
ATOM 2551 O O . LEU A 1 331 ? -2.623 -8.727 -12.288 1.00 98.50 331 LEU A O 1
ATOM 2555 N N . PRO A 1 332 ? -4.317 -9.691 -11.168 1.00 97.62 332 PRO A N 1
ATOM 2556 C CA . PRO A 1 332 ? -5.318 -9.494 -12.223 1.00 97.62 332 PRO A CA 1
ATOM 2557 C C . PRO A 1 332 ? -5.793 -8.050 -12.438 1.00 97.62 332 PRO A C 1
ATOM 2559 O O . PRO A 1 332 ? -6.602 -7.815 -13.345 1.00 97.62 332 PRO A O 1
ATOM 2562 N N . ARG A 1 333 ? -5.269 -7.066 -11.701 1.00 97.06 333 ARG A N 1
ATOM 2563 C CA . ARG A 1 333 ? -5.360 -5.630 -12.032 1.00 97.06 333 ARG A CA 1
ATOM 2564 C C . ARG A 1 333 ? -4.101 -5.120 -12.727 1.00 97.06 333 ARG A C 1
ATOM 2566 O O . ARG A 1 333 ? -4.218 -4.457 -13.746 1.00 97.06 333 ARG A O 1
ATOM 2573 N N . ILE A 1 334 ? -2.922 -5.508 -12.243 1.00 98.06 334 ILE A N 1
ATOM 2574 C CA . ILE A 1 334 ? -1.628 -4.986 -12.708 1.00 98.06 334 ILE A CA 1
ATOM 2575 C C . ILE A 1 334 ? -1.079 -5.686 -13.960 1.00 98.06 334 ILE A C 1
ATOM 2577 O O . ILE A 1 334 ? -0.436 -5.040 -14.782 1.00 98.06 334 ILE A O 1
ATOM 2581 N N . CYS A 1 335 ? -1.271 -6.996 -14.114 1.00 98.38 335 CYS A N 1
ATOM 2582 C CA . CYS A 1 335 ? -0.635 -7.785 -15.176 1.00 98.38 335 CYS A CA 1
ATOM 2583 C C . CYS A 1 335 ? -1.575 -8.060 -16.362 1.00 98.38 335 CYS A C 1
ATOM 2585 O O . CYS A 1 335 ? -2.803 -8.074 -16.226 1.00 98.38 335 CYS A O 1
ATOM 2587 N N . ASP A 1 336 ? -0.986 -8.323 -17.528 1.00 96.00 336 ASP A N 1
ATOM 2588 C CA . ASP A 1 336 ? -1.652 -8.894 -18.700 1.00 96.00 336 ASP A CA 1
ATOM 2589 C C . ASP A 1 336 ? -2.288 -10.244 -18.332 1.00 96.00 336 ASP A C 1
ATOM 2591 O O . ASP A 1 336 ? -1.614 -11.169 -17.868 1.00 96.00 336 ASP A O 1
ATOM 2595 N N . ARG A 1 337 ? -3.599 -10.363 -18.563 1.00 91.06 337 ARG A N 1
ATOM 2596 C CA . ARG A 1 337 ? -4.369 -11.571 -18.246 1.00 91.06 337 ARG A CA 1
ATOM 2597 C C . ARG A 1 337 ? -3.888 -12.785 -19.039 1.00 91.06 337 ARG A C 1
ATOM 2599 O O . ARG A 1 337 ? -3.798 -13.855 -18.456 1.00 91.06 337 ARG A O 1
ATOM 2606 N N . TYR A 1 338 ? -3.457 -12.622 -20.293 1.00 89.62 338 TYR A N 1
ATOM 2607 C CA . TYR A 1 338 ? -2.894 -13.733 -21.069 1.00 89.62 338 TYR A CA 1
ATOM 2608 C C . TYR A 1 338 ? -1.587 -14.262 -20.470 1.00 89.62 338 TYR A C 1
ATOM 2610 O O . TYR A 1 338 ? -1.273 -15.438 -20.633 1.00 89.62 338 TYR A O 1
ATOM 2618 N N . VAL A 1 339 ? -0.814 -13.415 -19.782 1.00 91.94 339 VAL A N 1
ATOM 2619 C CA . VAL A 1 339 ? 0.404 -13.839 -19.078 1.00 91.94 339 VAL A CA 1
ATOM 2620 C C . VAL A 1 339 ? 0.067 -14.547 -17.767 1.00 91.94 339 VAL A C 1
ATOM 2622 O O . VAL A 1 339 ? 0.763 -15.494 -17.414 1.00 91.94 339 VAL A O 1
ATOM 2625 N N . LEU A 1 340 ? -0.992 -14.133 -17.067 1.00 92.62 340 LEU A N 1
ATOM 2626 C CA . LEU A 1 340 ? -1.469 -14.818 -15.860 1.00 92.62 340 LEU A CA 1
ATOM 2627 C C . LEU A 1 340 ? -2.059 -16.195 -16.187 1.00 92.62 340 LEU A C 1
ATOM 2629 O O . LEU A 1 340 ? -1.609 -17.184 -15.614 1.00 92.62 340 LEU A O 1
ATOM 2633 N N . ASP A 1 341 ? -2.976 -16.261 -17.157 1.00 88.00 341 ASP A N 1
ATOM 2634 C CA . ASP A 1 341 ? -3.568 -17.508 -17.659 1.00 88.00 341 ASP A CA 1
ATOM 2635 C C . ASP A 1 341 ? -2.467 -18.490 -18.101 1.00 88.00 341 ASP A C 1
ATOM 2637 O O . ASP A 1 341 ? -2.521 -19.681 -17.809 1.00 88.00 341 ASP A O 1
ATOM 2641 N N . ASP A 1 342 ? -1.410 -17.984 -18.748 1.00 88.31 342 ASP A N 1
ATOM 2642 C CA . ASP A 1 342 ? -0.259 -18.787 -19.157 1.00 88.31 342 ASP A CA 1
ATOM 2643 C C . ASP A 1 342 ? 0.545 -19.377 -17.991 1.00 88.31 342 ASP A C 1
ATOM 2645 O O . ASP A 1 342 ? 1.004 -20.518 -18.080 1.00 88.31 342 ASP A O 1
ATOM 2649 N N . ILE A 1 343 ? 0.752 -18.602 -16.923 1.00 90.25 343 ILE A N 1
ATOM 2650 C CA . ILE A 1 343 ? 1.474 -19.066 -15.732 1.00 90.25 343 ILE A CA 1
ATOM 2651 C C . ILE A 1 343 ? 0.650 -20.131 -15.002 1.00 90.25 343 ILE A C 1
ATOM 2653 O O . ILE A 1 343 ? 1.234 -21.099 -14.522 1.00 90.25 343 ILE A O 1
ATOM 2657 N N . GLU A 1 344 ? -0.677 -20.004 -14.974 1.00 88.31 344 GLU A N 1
ATOM 2658 C CA . GLU A 1 344 ? -1.570 -21.013 -14.396 1.00 88.31 344 GLU A CA 1
ATOM 2659 C C . GLU A 1 344 ? -1.584 -22.306 -15.242 1.00 88.31 344 GLU A C 1
ATOM 2661 O O . GLU A 1 344 ? -1.344 -23.395 -14.722 1.00 88.31 344 GLU A O 1
ATOM 2666 N N . ASP A 1 345 ? -1.764 -22.197 -16.565 1.00 87.19 345 ASP A N 1
ATOM 2667 C CA . ASP A 1 345 ? -1.849 -23.347 -17.482 1.00 87.19 345 ASP A CA 1
ATOM 2668 C C . ASP A 1 345 ? -0.512 -24.090 -17.674 1.00 87.19 345 ASP A C 1
ATOM 2670 O O . ASP A 1 345 ? -0.489 -25.305 -17.911 1.00 87.19 345 ASP A O 1
ATOM 2674 N N . ARG A 1 346 ? 0.619 -23.367 -17.673 1.00 86.88 346 ARG A N 1
ATOM 2675 C CA . ARG A 1 346 ? 1.944 -23.905 -18.056 1.00 86.88 346 ARG A CA 1
ATOM 2676 C C . ARG A 1 346 ? 3.005 -23.829 -16.959 1.00 86.88 346 ARG A C 1
ATOM 2678 O O . ARG A 1 346 ? 4.090 -24.387 -17.150 1.00 86.88 346 ARG A O 1
ATOM 2685 N N . GLY A 1 347 ? 2.697 -23.213 -15.822 1.00 88.38 347 GLY A N 1
ATOM 2686 C CA . GLY A 1 347 ? 3.631 -22.985 -14.725 1.00 88.38 347 GLY A CA 1
ATOM 2687 C C . GLY A 1 347 ? 4.653 -21.879 -15.010 1.00 88.38 347 GLY A C 1
ATOM 2688 O O . GLY A 1 347 ? 4.849 -21.425 -16.140 1.00 88.38 347 GLY A O 1
ATOM 2689 N N . ARG A 1 348 ? 5.361 -21.474 -13.951 1.00 90.69 348 ARG A N 1
ATOM 2690 C CA . ARG A 1 348 ? 6.443 -20.477 -14.002 1.00 90.69 348 ARG A CA 1
ATOM 2691 C C . ARG A 1 348 ? 7.637 -20.986 -14.823 1.00 90.69 348 ARG A C 1
ATOM 2693 O O . ARG A 1 348 ? 8.078 -22.123 -14.645 1.00 90.69 348 ARG A O 1
ATOM 2700 N N . GLN A 1 349 ? 8.197 -20.137 -15.685 1.00 86.94 349 GLN A N 1
ATOM 2701 C CA . GLN A 1 349 ? 9.264 -20.491 -16.634 1.00 86.94 349 GLN A CA 1
ATOM 2702 C C . GLN A 1 349 ? 10.617 -19.821 -16.342 1.00 86.94 349 GLN A C 1
ATOM 2704 O O . GLN A 1 349 ? 11.663 -20.363 -16.709 1.00 86.94 349 GLN A O 1
ATOM 2709 N N . PHE A 1 350 ? 10.614 -18.655 -15.694 1.00 86.94 350 PHE A N 1
ATOM 2710 C CA . PHE A 1 350 ? 11.784 -17.796 -15.496 1.00 86.94 350 PHE A CA 1
ATOM 2711 C C . PHE A 1 350 ? 12.064 -17.460 -14.025 1.00 86.94 350 PHE A C 1
ATOM 2713 O O . PHE A 1 350 ? 13.142 -16.943 -13.733 1.00 86.94 350 PHE A O 1
ATOM 2720 N N . PHE A 1 351 ? 11.155 -17.732 -13.086 1.00 84.75 351 PHE A N 1
ATOM 2721 C CA . PHE A 1 351 ? 11.475 -17.664 -11.653 1.00 84.75 351 PHE A CA 1
ATOM 2722 C C . PHE A 1 351 ? 12.303 -18.874 -11.173 1.00 84.75 351 PHE A C 1
ATOM 2724 O O . PHE A 1 351 ? 12.296 -19.941 -11.784 1.00 84.75 351 PHE A O 1
ATOM 2731 N N . VAL A 1 352 ? 13.023 -18.687 -10.057 1.00 76.31 352 VAL A N 1
ATOM 2732 C CA . VAL A 1 352 ? 13.886 -19.656 -9.352 1.00 76.31 352 VAL A CA 1
ATOM 2733 C C . VAL A 1 352 ? 13.442 -21.125 -9.532 1.00 76.31 352 VAL A C 1
ATOM 2735 O O . VAL A 1 352 ? 12.359 -21.492 -9.069 1.00 76.31 352 VAL A O 1
ATOM 2738 N N . PRO A 1 353 ? 14.282 -21.994 -10.141 1.00 69.06 353 PRO A N 1
ATOM 2739 C CA . PRO A 1 353 ? 13.939 -23.397 -10.370 1.00 69.06 353 PRO A CA 1
ATOM 2740 C C . PRO A 1 353 ? 13.605 -24.171 -9.081 1.00 69.06 353 PRO A C 1
ATOM 2742 O O . PRO A 1 353 ? 14.280 -23.954 -8.067 1.00 69.06 353 PRO A O 1
ATOM 2745 N N . PRO A 1 354 ? 12.665 -25.139 -9.125 1.00 64.25 354 PRO A N 1
ATOM 2746 C CA . PRO A 1 354 ? 12.304 -25.967 -7.975 1.00 64.25 354 PRO A CA 1
ATOM 2747 C C . PRO A 1 354 ? 13.515 -26.595 -7.268 1.00 64.25 354 PRO A C 1
ATOM 2749 O O . PRO A 1 354 ? 14.443 -27.098 -7.907 1.00 64.25 354 PRO A O 1
ATOM 2752 N N . GLY A 1 355 ? 13.503 -26.573 -5.932 1.00 63.97 355 GLY A N 1
ATOM 2753 C CA . GLY A 1 355 ? 14.597 -27.087 -5.098 1.00 63.97 355 GLY A CA 1
ATOM 2754 C C . GLY A 1 355 ? 15.784 -26.130 -4.907 1.00 63.97 355 GLY A C 1
ATOM 2755 O O . GLY A 1 355 ? 16.818 -26.544 -4.379 1.00 63.97 355 GLY A O 1
ATOM 2756 N N . ARG A 1 356 ? 15.665 -24.859 -5.312 1.00 72.00 356 ARG A N 1
ATOM 2757 C CA . ARG A 1 356 ? 16.565 -23.769 -4.897 1.00 72.00 356 ARG A CA 1
ATOM 2758 C C . ARG A 1 356 ? 15.883 -22.857 -3.879 1.00 72.00 356 ARG A C 1
ATOM 2760 O O . ARG A 1 356 ? 14.666 -22.730 -3.882 1.00 72.00 356 ARG A O 1
ATOM 2767 N N . THR A 1 357 ? 16.684 -22.207 -3.035 1.00 78.50 357 THR A N 1
ATOM 2768 C CA . THR A 1 357 ? 16.209 -21.188 -2.087 1.00 78.50 357 THR A CA 1
ATOM 2769 C C . THR A 1 357 ? 15.517 -20.042 -2.837 1.00 78.50 357 THR A C 1
ATOM 2771 O O . THR A 1 357 ? 16.139 -19.502 -3.759 1.00 78.50 357 THR A O 1
ATOM 2774 N N . PRO A 1 358 ? 14.282 -19.657 -2.464 1.00 83.75 358 PRO A N 1
ATOM 2775 C CA . PRO A 1 358 ? 13.577 -18.531 -3.073 1.00 83.75 358 PRO A CA 1
ATOM 2776 C C . PRO A 1 358 ? 14.349 -17.221 -2.917 1.00 83.75 358 PRO A C 1
ATOM 2778 O O . PRO A 1 358 ? 14.900 -16.928 -1.856 1.00 83.75 358 PRO A O 1
ATOM 2781 N N . ALA A 1 359 ? 14.399 -16.440 -3.993 1.00 84.75 359 ALA A N 1
ATOM 2782 C CA . ALA A 1 359 ? 15.081 -15.156 -4.049 1.00 84.75 359 ALA A CA 1
ATOM 2783 C C . ALA A 1 359 ? 14.408 -14.258 -5.092 1.00 84.75 359 ALA A C 1
ATOM 2785 O O . ALA A 1 359 ? 14.014 -14.717 -6.162 1.00 84.75 359 ALA A O 1
ATOM 2786 N N . ILE A 1 360 ? 14.335 -12.964 -4.803 1.00 88.50 360 ILE A N 1
ATOM 2787 C CA . ILE A 1 360 ? 13.753 -11.939 -5.669 1.00 88.50 360 ILE A CA 1
ATOM 2788 C C . ILE A 1 360 ? 14.718 -11.651 -6.839 1.00 88.50 360 ILE A C 1
ATOM 2790 O O . ILE A 1 360 ? 15.917 -11.455 -6.605 1.00 88.50 360 ILE A O 1
ATOM 2794 N N . PRO A 1 361 ? 14.251 -11.617 -8.098 1.00 90.62 361 PRO A N 1
ATOM 2795 C CA . PRO A 1 361 ? 15.030 -11.101 -9.223 1.00 90.62 361 PRO A CA 1
ATOM 2796 C C . PRO A 1 361 ? 15.479 -9.644 -9.021 1.00 90.62 361 PRO A C 1
ATOM 2798 O O . PRO A 1 361 ? 14.693 -8.797 -8.590 1.00 90.62 361 PRO A O 1
ATOM 2801 N N . VAL A 1 362 ? 16.710 -9.286 -9.391 1.00 88.94 362 VAL A N 1
ATOM 2802 C CA . VAL A 1 362 ? 17.094 -7.858 -9.465 1.00 88.94 362 VAL A CA 1
ATOM 2803 C C . VAL A 1 362 ? 16.387 -7.147 -10.617 1.00 88.94 362 VAL A C 1
ATOM 2805 O O . VAL A 1 362 ? 16.152 -5.948 -10.542 1.00 88.94 362 VAL A O 1
ATOM 2808 N N . GLU A 1 363 ? 15.965 -7.892 -11.632 1.00 93.75 363 GLU A N 1
ATOM 2809 C CA . GLU A 1 363 ? 15.090 -7.457 -12.715 1.00 93.75 363 GLU A CA 1
ATOM 2810 C C . GLU A 1 363 ? 13.698 -7.053 -12.195 1.00 93.75 363 GLU A C 1
ATOM 2812 O O . GLU A 1 363 ? 13.127 -6.075 -12.673 1.00 93.75 363 GLU A O 1
ATOM 2817 N N . PHE A 1 364 ? 13.189 -7.731 -11.157 1.00 94.81 364 PHE A N 1
ATOM 2818 C CA . PHE A 1 364 ? 11.952 -7.369 -10.459 1.00 94.81 364 PHE A CA 1
ATOM 2819 C C . PHE A 1 364 ? 12.136 -6.055 -9.684 1.00 94.81 364 PHE A C 1
ATOM 2821 O O . PHE A 1 364 ? 11.532 -5.045 -10.037 1.00 94.81 364 PHE A O 1
ATOM 2828 N N . 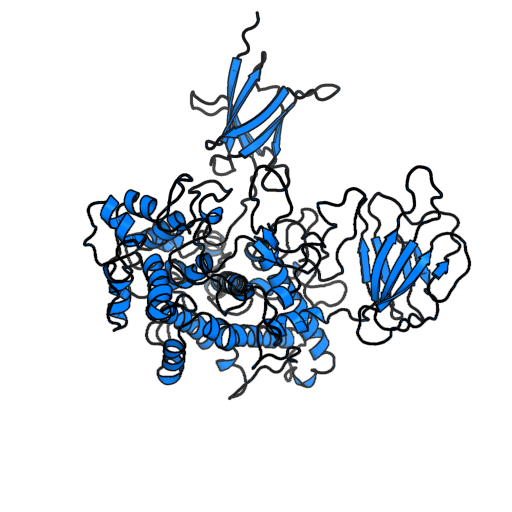GLY A 1 365 ? 13.018 -6.025 -8.677 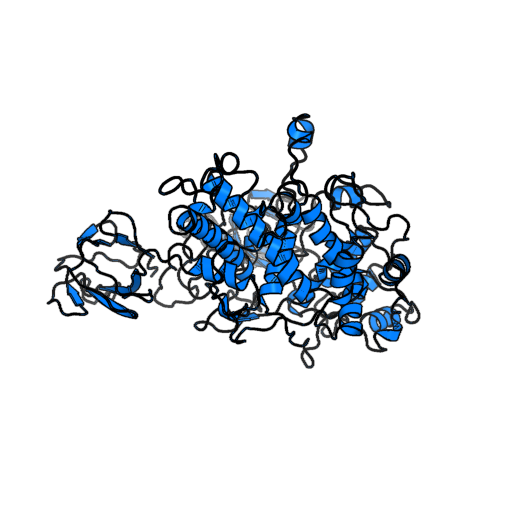1.00 87.19 365 GLY A N 1
ATOM 2829 C CA . GLY A 1 365 ? 13.140 -4.871 -7.766 1.00 87.19 365 GLY A CA 1
ATOM 2830 C C . GLY A 1 365 ? 13.913 -3.669 -8.335 1.00 87.19 365 GLY A C 1
ATOM 2831 O O . GLY A 1 365 ? 13.824 -2.549 -7.824 1.00 87.19 365 GLY A O 1
ATOM 2832 N N . GLY A 1 366 ? 14.705 -3.885 -9.386 1.00 85.50 366 GLY A N 1
ATOM 2833 C CA . GLY A 1 366 ? 15.488 -2.863 -10.081 1.00 85.50 366 GLY A CA 1
ATOM 2834 C C . GLY A 1 366 ? 14.796 -2.270 -11.309 1.00 85.50 366 GLY A C 1
ATOM 2835 O O . GLY A 1 366 ? 15.155 -1.162 -11.700 1.00 85.50 366 GLY A O 1
ATOM 2836 N N . ALA A 1 367 ? 13.809 -2.963 -11.888 1.00 93.81 367 ALA A N 1
ATOM 2837 C CA . ALA A 1 367 ? 13.084 -2.490 -13.064 1.00 93.81 367 ALA A CA 1
ATOM 2838 C C . ALA A 1 367 ? 11.583 -2.802 -13.031 1.00 93.81 367 ALA A C 1
ATOM 2840 O O . ALA A 1 367 ? 10.796 -1.873 -12.886 1.00 93.81 367 ALA A O 1
ATOM 2841 N N . ALA A 1 368 ? 11.170 -4.064 -13.170 1.00 97.12 368 ALA A N 1
ATOM 2842 C CA . ALA A 1 368 ? 9.780 -4.390 -13.488 1.00 97.12 368 ALA A CA 1
ATOM 2843 C C . ALA A 1 368 ? 8.795 -3.889 -12.421 1.00 97.12 368 ALA A C 1
ATOM 2845 O O . ALA A 1 368 ? 7.879 -3.148 -12.753 1.00 97.12 368 ALA A O 1
ATOM 2846 N N . TYR A 1 369 ? 9.037 -4.175 -11.136 1.00 95.88 369 TYR A N 1
ATOM 2847 C CA . TYR A 1 369 ? 8.168 -3.753 -10.026 1.00 95.88 369 TYR A CA 1
ATOM 2848 C C . TYR A 1 369 ? 8.231 -2.242 -9.728 1.00 95.88 369 TYR A C 1
ATOM 2850 O O . TYR A 1 369 ? 7.444 -1.720 -8.946 1.00 95.88 369 TYR A O 1
ATOM 2858 N N . ARG A 1 370 ? 9.114 -1.490 -10.406 1.00 93.31 370 ARG A N 1
ATOM 2859 C CA . ARG A 1 370 ? 9.152 -0.017 -10.344 1.00 93.31 370 ARG A CA 1
ATOM 2860 C C . ARG A 1 370 ? 8.102 0.648 -11.241 1.00 93.31 370 ARG A C 1
ATOM 2862 O O . ARG A 1 370 ? 8.151 1.872 -11.390 1.00 93.31 370 ARG A O 1
ATOM 2869 N N . PHE A 1 371 ? 7.162 -0.121 -11.802 1.00 94.75 371 PHE A N 1
ATOM 2870 C CA . PHE A 1 371 ? 5.978 0.395 -12.498 1.00 94.75 371 PHE A CA 1
ATOM 2871 C C . PHE A 1 371 ? 5.118 1.293 -11.598 1.00 94.75 371 PHE A C 1
ATOM 2873 O O . PHE A 1 371 ? 4.571 2.282 -12.078 1.00 94.75 371 PHE A O 1
ATOM 2880 N N . GLY A 1 372 ? 5.056 1.003 -10.289 1.00 91.88 372 GLY A N 1
ATOM 2881 C CA . GLY A 1 372 ? 4.201 1.724 -9.341 1.00 91.88 372 GLY A CA 1
ATOM 2882 C C . GLY A 1 372 ? 4.456 3.233 -9.311 1.00 91.88 372 GLY A C 1
ATOM 2883 O O . GLY A 1 372 ? 3.516 4.005 -9.168 1.00 91.88 372 GLY A O 1
ATOM 2884 N N . HIS A 1 373 ? 5.691 3.681 -9.566 1.00 89.81 373 HIS A N 1
ATOM 2885 C CA . HIS A 1 373 ? 6.014 5.111 -9.666 1.00 89.81 373 HIS A CA 1
ATOM 2886 C C . HIS A 1 373 ? 5.226 5.844 -10.768 1.00 89.81 373 HIS A C 1
ATOM 2888 O O . HIS A 1 373 ? 4.999 7.044 -10.639 1.00 89.81 373 HIS A O 1
ATOM 2894 N N . SER A 1 374 ? 4.814 5.140 -11.828 1.00 92.69 374 SER A N 1
ATOM 2895 C CA . SER A 1 374 ? 3.964 5.680 -12.896 1.00 92.69 374 SER A CA 1
ATOM 2896 C C . SER A 1 374 ? 2.500 5.798 -12.446 1.00 92.69 374 SER A C 1
ATOM 2898 O O . SER A 1 374 ? 1.864 6.814 -12.706 1.00 92.69 374 SER A O 1
ATOM 2900 N N . MET A 1 375 ? 2.003 4.845 -11.646 1.00 92.69 375 MET A N 1
ATOM 2901 C CA . MET A 1 375 ? 0.614 4.819 -11.155 1.00 92.69 375 MET A CA 1
ATOM 2902 C C . MET A 1 375 ? 0.293 5.837 -10.047 1.00 92.69 375 MET A C 1
ATOM 2904 O O . MET A 1 375 ? -0.871 6.197 -9.863 1.00 92.69 375 MET A O 1
ATOM 2908 N N . ILE A 1 376 ? 1.291 6.280 -9.273 1.00 85.56 376 ILE A N 1
ATOM 2909 C CA . ILE A 1 376 ? 1.078 7.189 -8.134 1.00 85.56 376 ILE A CA 1
ATOM 2910 C C . ILE A 1 376 ? 0.601 8.574 -8.609 1.00 85.56 376 ILE A C 1
ATOM 2912 O O . ILE A 1 376 ? 1.207 9.192 -9.491 1.00 85.56 376 ILE A O 1
ATOM 2916 N N . ARG A 1 377 ? -0.486 9.064 -7.995 1.00 88.50 377 ARG A N 1
ATOM 2917 C CA . ARG A 1 377 ? -1.072 10.398 -8.218 1.00 88.50 377 ARG A CA 1
ATOM 2918 C C . ARG A 1 377 ? -0.320 11.487 -7.441 1.00 88.50 377 ARG A C 1
ATOM 2920 O O . ARG A 1 377 ? 0.321 11.224 -6.425 1.00 88.50 377 ARG A O 1
ATOM 2927 N N . HIS A 1 378 ? -0.444 12.736 -7.900 1.00 84.44 378 HIS A N 1
ATOM 2928 C CA . HIS A 1 378 ? 0.056 13.919 -7.175 1.00 84.44 378 HIS A CA 1
ATOM 2929 C C . HIS A 1 378 ? -0.713 14.196 -5.884 1.00 84.44 378 HIS A C 1
ATOM 2931 O O . HIS A 1 378 ? -0.138 14.725 -4.935 1.00 84.44 378 HIS A O 1
ATOM 2937 N N . ALA A 1 379 ? -2.004 13.869 -5.871 1.00 89.75 379 ALA A N 1
ATOM 2938 C CA . ALA A 1 379 ? -2.930 14.074 -4.770 1.00 89.75 379 ALA A CA 1
ATOM 2939 C C . ALA A 1 379 ? -3.917 12.902 -4.699 1.00 89.75 379 ALA A C 1
ATOM 2941 O O . ALA A 1 379 ? -4.203 12.272 -5.721 1.00 89.75 379 ALA A O 1
ATOM 2942 N N . PHE A 1 380 ? -4.421 12.624 -3.500 1.00 93.50 380 PHE A N 1
ATOM 2943 C CA . PHE A 1 380 ? -5.414 11.581 -3.247 1.00 93.50 380 PHE A CA 1
ATOM 2944 C C . PHE A 1 380 ? -6.651 12.199 -2.609 1.00 93.50 380 PHE A C 1
ATOM 2946 O O . PHE A 1 380 ? -6.522 13.060 -1.738 1.00 93.50 380 PHE A O 1
ATOM 2953 N N . ASP A 1 381 ? -7.825 11.755 -3.044 1.00 93.50 381 ASP A N 1
ATOM 2954 C CA . ASP A 1 381 ? -9.099 12.095 -2.414 1.00 93.50 381 ASP A CA 1
ATOM 2955 C C . ASP A 1 381 ? -9.342 11.104 -1.269 1.00 93.50 381 ASP A C 1
ATOM 2957 O O . ASP A 1 381 ? -9.729 9.960 -1.497 1.00 93.50 381 ASP A O 1
ATOM 2961 N N . VAL A 1 382 ? -8.958 11.491 -0.050 1.00 91.19 382 VAL A N 1
ATOM 2962 C CA . VAL A 1 382 ? -8.839 10.555 1.088 1.00 91.19 382 VAL A CA 1
ATOM 2963 C C . VAL A 1 382 ? -10.118 10.408 1.908 1.00 91.19 382 VAL A C 1
ATOM 2965 O O . VAL A 1 382 ? -10.256 9.408 2.604 1.00 91.19 382 VAL A O 1
ATOM 2968 N N . ASN A 1 383 ? -11.021 11.389 1.849 1.00 87.06 383 ASN A N 1
ATOM 2969 C CA . ASN A 1 383 ? -12.345 11.404 2.476 1.00 87.06 383 ASN A CA 1
ATOM 2970 C C . ASN A 1 383 ? -13.143 12.629 1.972 1.00 87.06 383 ASN A C 1
ATOM 2972 O O . ASN A 1 383 ? -12.570 13.576 1.425 1.00 87.06 383 ASN A O 1
ATOM 2976 N N . ASP A 1 384 ? -14.452 12.642 2.227 1.00 81.12 384 ASP A N 1
ATOM 2977 C CA . ASP A 1 384 ? -15.358 13.729 1.820 1.00 81.12 384 ASP A CA 1
ATOM 2978 C C . ASP A 1 384 ? -15.117 15.075 2.547 1.00 81.12 384 ASP A C 1
ATOM 2980 O O . ASP A 1 384 ? -15.670 16.101 2.143 1.00 81.12 384 ASP A O 1
ATOM 2984 N N . GLU A 1 385 ? -14.314 15.111 3.619 1.00 80.31 385 GLU A N 1
ATOM 2985 C CA . GLU A 1 385 ? -14.094 16.320 4.429 1.00 80.31 385 GLU A CA 1
ATOM 2986 C C . GLU A 1 385 ? -13.039 17.260 3.824 1.00 80.31 385 GLU A C 1
ATOM 2988 O O . GLU A 1 385 ? -13.171 18.487 3.911 1.00 80.31 385 GLU A O 1
ATOM 2993 N N . VAL A 1 386 ? -11.975 16.704 3.229 1.00 84.25 386 VAL A N 1
ATOM 2994 C CA . VAL A 1 386 ? -10.806 17.483 2.771 1.00 84.25 386 VAL A CA 1
ATOM 2995 C C . VAL A 1 386 ? -10.591 17.509 1.257 1.00 84.25 386 VAL A C 1
ATOM 2997 O O . VAL A 1 386 ? -9.889 18.412 0.787 1.00 84.25 386 VAL A O 1
ATOM 3000 N N . GLY A 1 387 ? -11.196 16.585 0.504 1.00 84.06 387 GLY A N 1
ATOM 3001 C CA . GLY A 1 387 ? -11.007 16.445 -0.944 1.00 84.06 387 GLY A CA 1
ATOM 3002 C C . GLY A 1 387 ? -9.593 15.991 -1.339 1.00 84.06 387 GLY A C 1
ATOM 3003 O O . GLY A 1 387 ? -8.867 15.389 -0.547 1.00 84.06 387 GLY A O 1
ATOM 3004 N N . GLU A 1 388 ? -9.157 16.314 -2.566 1.00 89.75 388 GLU A N 1
ATOM 3005 C CA . GLU A 1 388 ? -7.814 15.949 -3.046 1.00 89.75 388 GLU A CA 1
ATOM 3006 C C . GLU A 1 388 ? -6.686 16.653 -2.262 1.00 89.75 388 GLU A C 1
ATOM 3008 O O . GLU A 1 388 ? -6.455 17.860 -2.392 1.00 89.75 388 GLU A O 1
ATOM 3013 N N . VAL A 1 389 ? -5.913 15.871 -1.500 1.00 91.12 389 VAL A N 1
ATOM 3014 C CA . VAL A 1 389 ? -4.751 16.341 -0.731 1.00 91.12 389 VAL A CA 1
ATOM 3015 C C . VAL A 1 389 ? -3.440 15.907 -1.404 1.00 91.12 389 VAL A C 1
ATOM 3017 O O . VAL A 1 389 ? -3.268 14.719 -1.687 1.00 91.12 389 VAL A O 1
ATOM 3020 N N . PRO A 1 390 ? -2.469 16.819 -1.634 1.00 89.50 390 PRO A N 1
ATOM 3021 C CA . PRO A 1 390 ? -1.176 16.476 -2.227 1.00 89.50 390 PRO A CA 1
ATOM 3022 C C . PRO A 1 390 ? -0.395 15.417 -1.437 1.00 89.50 390 PRO A C 1
ATOM 3024 O O . PRO A 1 390 ? -0.243 15.522 -0.218 1.00 89.50 390 PRO A O 1
ATOM 3027 N N . LEU A 1 391 ? 0.185 14.440 -2.141 1.00 85.19 391 LEU A N 1
ATOM 3028 C CA . LEU A 1 391 ? 1.030 13.395 -1.552 1.00 85.19 391 LEU A CA 1
ATOM 3029 C C . LEU A 1 391 ? 2.304 13.974 -0.912 1.00 85.19 391 LEU A C 1
ATOM 3031 O O . LEU A 1 391 ? 2.757 13.512 0.135 1.00 85.19 391 LEU A O 1
ATOM 3035 N N . PHE A 1 392 ? 2.864 15.014 -1.533 1.00 79.00 392 PHE A N 1
ATOM 3036 C CA . PHE A 1 392 ? 4.039 15.741 -1.060 1.00 79.00 392 PHE A CA 1
ATOM 3037 C C . PHE A 1 392 ? 3.778 17.258 -1.048 1.00 79.00 392 PHE A C 1
ATOM 3039 O O . PHE A 1 392 ? 2.968 17.739 -1.842 1.00 79.00 392 PHE A O 1
ATOM 3046 N N . PRO A 1 393 ? 4.476 18.040 -0.198 1.00 74.00 393 PRO A N 1
ATOM 3047 C CA . PRO A 1 393 ? 4.379 19.499 -0.206 1.00 74.00 393 PRO A CA 1
ATOM 3048 C C . PRO A 1 393 ? 4.756 20.099 -1.569 1.00 74.00 393 PRO A C 1
ATOM 3050 O O . PRO A 1 393 ? 5.825 19.807 -2.102 1.00 74.00 393 PRO A O 1
ATOM 3053 N N . THR A 1 394 ? 3.905 20.976 -2.103 1.00 65.06 394 THR A N 1
ATOM 3054 C CA . THR A 1 394 ? 4.035 21.569 -3.450 1.00 65.06 394 THR A CA 1
ATOM 3055 C C . THR A 1 394 ? 4.633 22.985 -3.464 1.00 65.06 394 THR A C 1
ATOM 3057 O O . THR A 1 394 ? 4.644 23.644 -4.503 1.00 65.06 394 THR A O 1
ATOM 3060 N N . GLY A 1 395 ? 5.147 23.485 -2.334 1.00 60.78 395 GLY A N 1
ATOM 3061 C CA . GLY A 1 395 ? 5.768 24.811 -2.266 1.00 60.78 395 GLY A CA 1
ATOM 3062 C C . GLY A 1 395 ? 6.366 25.173 -0.899 1.00 60.78 395 GLY A C 1
ATOM 3063 O O . GLY A 1 395 ? 6.400 24.336 0.004 1.00 60.78 395 GLY A O 1
ATOM 3064 N N . PRO A 1 396 ? 6.856 26.418 -0.719 1.00 45.94 396 PRO A N 1
ATOM 3065 C CA . PRO A 1 396 ? 7.469 26.875 0.529 1.00 45.94 396 PRO A CA 1
ATOM 3066 C C . PRO A 1 396 ? 6.430 27.099 1.644 1.00 45.94 396 PRO A C 1
ATOM 3068 O O . PRO A 1 396 ? 5.955 28.213 1.859 1.00 45.94 396 PRO A O 1
ATOM 3071 N N . GLY A 1 397 ? 6.087 26.036 2.368 1.00 53.06 397 GLY A N 1
ATOM 3072 C CA . GLY A 1 397 ? 5.174 26.061 3.512 1.00 53.06 397 GLY A CA 1
ATOM 3073 C C . GLY A 1 397 ? 4.748 24.651 3.920 1.00 53.06 397 GLY A C 1
ATOM 3074 O O . GLY A 1 397 ? 4.943 23.706 3.161 1.00 53.06 397 GLY A O 1
ATOM 3075 N N . ASP A 1 398 ? 4.157 24.516 5.106 1.00 57.62 398 ASP A N 1
ATOM 3076 C CA . ASP A 1 398 ? 3.606 23.246 5.609 1.00 57.62 398 ASP A CA 1
ATOM 3077 C C . ASP A 1 398 ? 2.082 23.206 5.387 1.00 57.62 398 ASP A C 1
ATOM 3079 O O . ASP A 1 398 ? 1.288 23.075 6.311 1.00 57.62 398 ASP A O 1
ATOM 3083 N N . GLY A 1 399 ? 1.659 23.450 4.141 1.00 71.38 399 GLY A N 1
ATOM 3084 C CA . GLY A 1 399 ? 0.247 23.340 3.756 1.00 71.38 399 GLY A CA 1
ATOM 3085 C C . GLY A 1 399 ? -0.209 21.879 3.769 1.00 71.38 399 GLY A C 1
ATOM 3086 O O . GLY A 1 399 ? 0.616 20.997 3.536 1.00 71.38 399 GLY A O 1
ATOM 3087 N N . ARG A 1 400 ? -1.505 21.626 4.018 1.00 84.69 400 ARG A N 1
ATOM 3088 C CA . ARG A 1 400 ? -2.103 20.278 4.142 1.00 84.69 400 ARG A CA 1
ATOM 3089 C C . ARG A 1 400 ? -1.562 19.314 3.073 1.00 84.69 400 ARG A C 1
ATOM 3091 O O . ARG A 1 400 ? -1.686 19.572 1.877 1.00 84.69 400 ARG A O 1
ATOM 3098 N N . ASN A 1 401 ? -0.936 18.225 3.520 1.00 88.62 401 ASN A N 1
ATOM 3099 C CA . ASN A 1 401 ? -0.280 17.231 2.671 1.00 88.62 401 ASN A CA 1
ATOM 3100 C C . ASN A 1 401 ? -0.251 15.846 3.350 1.00 88.62 401 ASN A C 1
ATOM 3102 O O . ASN A 1 401 ? -0.238 15.747 4.580 1.00 88.62 401 ASN A O 1
ATOM 3106 N N . LEU A 1 402 ? -0.186 14.781 2.546 1.00 91.12 402 LEU A N 1
ATOM 3107 C CA . LEU A 1 402 ? -0.213 13.377 2.985 1.00 91.12 402 LEU A CA 1
ATOM 3108 C C . LEU A 1 402 ? 1.182 12.815 3.313 1.00 91.12 402 LEU A C 1
ATOM 3110 O O . LEU A 1 402 ? 1.434 11.619 3.165 1.00 91.12 402 LEU A O 1
ATOM 3114 N N . ARG A 1 403 ? 2.121 13.645 3.774 1.00 87.31 403 ARG A N 1
ATOM 3115 C CA . ARG A 1 403 ? 3.442 13.179 4.212 1.00 87.31 403 ARG A CA 1
ATOM 3116 C C . ARG A 1 403 ? 3.361 12.455 5.559 1.00 87.31 403 ARG A C 1
ATOM 3118 O O . ARG A 1 403 ? 2.789 12.974 6.517 1.00 87.31 403 ARG A O 1
ATOM 3125 N N . GLY A 1 404 ? 4.011 11.294 5.638 1.00 88.12 404 GLY A N 1
ATOM 3126 C CA . GLY A 1 404 ? 4.111 10.475 6.844 1.00 88.12 404 GLY A CA 1
ATOM 3127 C C . GLY A 1 404 ? 5.292 10.853 7.746 1.00 88.12 404 GLY A C 1
ATOM 3128 O O . GLY A 1 404 ? 5.917 11.912 7.608 1.00 88.12 404 GLY A O 1
ATOM 3129 N N . GLY A 1 405 ? 5.613 9.975 8.696 1.00 85.69 405 GLY A N 1
ATOM 3130 C CA . GLY A 1 405 ? 6.658 10.195 9.697 1.00 85.69 405 GLY A CA 1
ATOM 3131 C C . GLY A 1 405 ? 6.253 11.195 10.786 1.00 85.69 405 GLY A C 1
ATOM 3132 O O . GLY A 1 405 ? 7.130 11.768 11.444 1.00 85.69 405 GLY A O 1
ATOM 3133 N N . ARG A 1 406 ? 4.942 11.417 10.932 1.00 87.00 406 ARG A N 1
ATOM 3134 C CA . ARG A 1 406 ? 4.254 12.281 11.900 1.00 87.00 406 ARG A CA 1
ATOM 3135 C C . ARG A 1 406 ? 2.907 11.637 12.280 1.00 87.00 406 ARG A C 1
ATOM 3137 O O . ARG A 1 406 ? 2.427 10.828 11.488 1.00 87.00 406 ARG A O 1
ATOM 3144 N N . PRO A 1 407 ? 2.295 11.983 13.429 1.00 89.94 407 PRO A N 1
ATOM 3145 C CA . PRO A 1 407 ? 0.898 11.649 13.704 1.00 89.94 407 PRO A CA 1
ATOM 3146 C C . PRO A 1 407 ? 0.003 12.061 12.537 1.00 89.94 407 PRO A C 1
ATOM 3148 O O . PRO A 1 407 ? 0.155 13.170 12.023 1.00 89.94 407 PRO A O 1
ATOM 3151 N N . VAL A 1 408 ? -0.887 11.169 12.112 1.00 92.56 408 VAL A N 1
ATOM 3152 C CA . VAL A 1 408 ? -1.866 11.453 11.057 1.00 92.56 408 VAL A CA 1
ATOM 3153 C C . VAL A 1 408 ? -2.879 12.454 11.620 1.00 92.56 408 VAL A C 1
ATOM 3155 O O . VAL A 1 408 ? -3.424 12.181 12.685 1.00 92.56 408 VAL A O 1
ATOM 3158 N N . PRO A 1 409 ? -3.119 13.615 10.989 1.00 90.94 409 PRO A N 1
ATOM 3159 C CA . PRO A 1 409 ? -4.215 14.508 11.370 1.00 90.94 409 PRO A CA 1
ATOM 3160 C C . PRO A 1 409 ? -5.573 13.823 11.167 1.00 90.94 409 PRO A C 1
ATOM 3162 O O . PRO A 1 409 ? -5.741 13.075 10.205 1.00 90.94 409 PRO A O 1
ATOM 3165 N N . SER A 1 410 ? -6.541 14.053 12.054 1.00 88.69 410 SER A N 1
ATOM 3166 C CA . SER A 1 410 ? -7.837 13.359 12.039 1.00 88.69 410 SER A CA 1
ATOM 3167 C C . SER A 1 410 ? -8.670 13.632 10.784 1.00 88.69 410 SER A C 1
ATOM 3169 O O . SER A 1 410 ? -9.346 12.723 10.314 1.00 88.69 410 SER A O 1
ATOM 3171 N N . ASP A 1 411 ? -8.524 14.815 10.182 1.00 87.00 411 ASP A N 1
ATOM 3172 C CA . ASP A 1 411 ? -9.105 15.190 8.884 1.00 87.00 411 ASP A CA 1
ATOM 3173 C C . ASP A 1 411 ? -8.429 14.493 7.683 1.00 87.00 411 ASP A C 1
ATOM 3175 O O . ASP A 1 411 ? -8.927 14.555 6.562 1.00 87.00 411 ASP A O 1
ATOM 3179 N N . LEU A 1 412 ? -7.294 13.815 7.893 1.00 93.00 412 LEU A N 1
ATOM 3180 C CA . LEU A 1 412 ? -6.545 13.059 6.878 1.00 93.00 412 LEU A CA 1
ATOM 3181 C C . LEU A 1 412 ? -6.612 11.534 7.082 1.00 93.00 412 LEU A C 1
ATOM 3183 O O . LEU A 1 412 ? -5.858 10.798 6.439 1.00 93.00 412 LEU A O 1
ATOM 3187 N N . VAL A 1 413 ? -7.489 11.048 7.966 1.00 91.62 413 VAL A N 1
ATOM 3188 C CA . VAL A 1 413 ? -7.806 9.614 8.077 1.00 91.62 413 VAL A CA 1
ATOM 3189 C C . VAL A 1 413 ? -8.431 9.151 6.759 1.00 91.62 413 VAL A C 1
ATOM 3191 O O . VAL A 1 413 ? -9.289 9.833 6.198 1.00 91.62 413 VAL A O 1
ATOM 3194 N N . VAL A 1 414 ? -7.959 8.014 6.243 1.00 93.75 414 VAL A N 1
ATOM 3195 C CA . VAL A 1 414 ? -8.338 7.528 4.909 1.00 93.75 414 VAL A CA 1
ATOM 3196 C C . VAL A 1 414 ? -9.618 6.707 4.996 1.00 93.75 414 VAL A C 1
ATOM 3198 O O . VAL A 1 414 ? -9.643 5.651 5.631 1.00 93.75 414 VAL A O 1
ATOM 3201 N N . ASP A 1 415 ? -10.652 7.159 4.294 1.00 90.88 415 ASP A N 1
ATOM 3202 C CA . ASP A 1 415 ? -11.780 6.323 3.914 1.00 90.88 415 ASP A CA 1
ATOM 3203 C C . ASP A 1 415 ? -11.384 5.492 2.687 1.00 90.88 415 ASP A C 1
ATOM 3205 O O . ASP A 1 415 ? -11.180 6.000 1.582 1.00 90.88 415 ASP A O 1
ATOM 3209 N N . TRP A 1 416 ? -11.251 4.183 2.892 1.00 93.56 416 TRP A N 1
ATOM 3210 C CA . TRP A 1 416 ? -10.822 3.264 1.845 1.00 93.56 416 TRP A CA 1
ATOM 3211 C C . TRP A 1 416 ? -11.842 3.090 0.717 1.00 93.56 416 TRP A C 1
ATOM 3213 O O . TRP A 1 416 ? -11.424 2.719 -0.378 1.00 93.56 416 TRP A O 1
ATOM 3223 N N . SER A 1 417 ? -13.123 3.425 0.923 1.00 90.19 417 SER A N 1
ATOM 3224 C CA . SER A 1 417 ? -14.124 3.423 -0.156 1.00 90.19 417 SER A CA 1
ATOM 3225 C C . SER A 1 417 ? -13.807 4.456 -1.244 1.00 90.19 417 SER A C 1
ATOM 3227 O O . SER A 1 417 ? -14.010 4.193 -2.423 1.00 90.19 417 SER A O 1
ATOM 3229 N N . ARG A 1 418 ? -13.172 5.584 -0.888 1.00 92.00 418 ARG A N 1
ATOM 3230 C CA . ARG A 1 418 ? -12.733 6.600 -1.862 1.00 92.00 418 ARG A CA 1
ATOM 3231 C C . ARG A 1 418 ? -11.598 6.110 -2.767 1.00 92.00 418 ARG A C 1
ATOM 3233 O O . ARG A 1 418 ? -11.411 6.650 -3.854 1.00 92.00 418 ARG A O 1
ATOM 3240 N N . LEU A 1 419 ? -10.813 5.114 -2.339 1.00 96.06 419 LEU A N 1
ATOM 3241 C 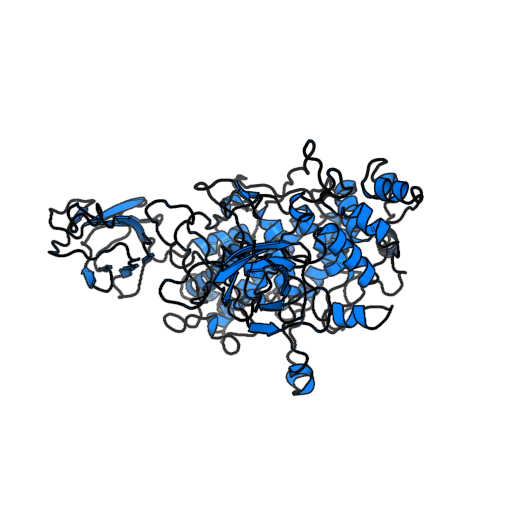CA . LEU A 1 419 ? -9.588 4.669 -3.026 1.00 96.06 419 LEU A CA 1
ATOM 3242 C C . LEU A 1 419 ? -9.645 3.223 -3.552 1.00 96.06 419 LEU A C 1
ATOM 3244 O O . LEU A 1 419 ? -8.727 2.807 -4.269 1.00 96.06 419 LEU A O 1
ATOM 3248 N N . LEU A 1 420 ? -10.687 2.461 -3.209 1.00 96.44 420 LEU A N 1
ATOM 3249 C CA . LEU A 1 420 ? -10.909 1.068 -3.597 1.00 96.44 420 LEU A CA 1
ATOM 3250 C C . LEU A 1 420 ? -12.366 0.866 -4.022 1.00 96.44 420 LEU A C 1
ATOM 3252 O O . LEU A 1 420 ? -13.281 1.367 -3.386 1.00 96.44 420 LEU A O 1
ATOM 3256 N N . ASP A 1 421 ? -12.574 0.066 -5.064 1.00 94.56 421 ASP A N 1
ATOM 3257 C CA . ASP A 1 421 ? -13.909 -0.310 -5.532 1.00 94.56 421 ASP A CA 1
ATOM 3258 C C . ASP A 1 421 ? -14.629 -1.207 -4.509 1.00 94.56 421 ASP A C 1
ATOM 3260 O O . ASP A 1 421 ? -14.226 -2.354 -4.309 1.00 94.56 421 ASP A O 1
ATOM 3264 N N . ALA A 1 422 ? -15.696 -0.696 -3.887 1.00 88.19 422 ALA A N 1
ATOM 3265 C CA . ALA A 1 422 ? -16.570 -1.445 -2.979 1.00 88.19 422 ALA A CA 1
ATOM 3266 C C . ALA A 1 422 ? -17.727 -2.176 -3.706 1.00 88.19 422 ALA A C 1
ATOM 3268 O O . ALA A 1 422 ? -18.583 -2.796 -3.065 1.00 88.19 422 ALA A O 1
ATOM 3269 N N . GLY A 1 423 ? -17.759 -2.127 -5.044 1.00 87.44 423 GLY A N 1
ATOM 3270 C CA . GLY A 1 423 ? -18.797 -2.704 -5.904 1.00 87.44 423 GLY A CA 1
ATOM 3271 C C . GLY A 1 423 ? -19.877 -1.713 -6.360 1.00 87.44 423 GLY A C 1
ATOM 3272 O O . GLY A 1 423 ? -20.833 -2.117 -7.025 1.00 87.44 423 GLY A O 1
ATOM 3273 N N . ASP A 1 424 ? -19.738 -0.429 -6.026 1.00 83.56 424 ASP A N 1
ATOM 3274 C CA . ASP A 1 424 ? -20.564 0.685 -6.514 1.00 83.56 424 ASP A CA 1
ATOM 3275 C C . ASP A 1 424 ? -19.935 1.436 -7.704 1.00 83.56 424 ASP A C 1
ATOM 3277 O O . ASP A 1 424 ? -20.660 2.052 -8.492 1.00 83.56 424 ASP A O 1
ATOM 3281 N N . GLY A 1 425 ? -18.613 1.331 -7.874 1.00 87.31 425 GLY A N 1
ATOM 3282 C CA . GLY A 1 425 ? -17.839 2.030 -8.894 1.00 87.31 425 GLY A CA 1
ATOM 3283 C C . GLY A 1 425 ? -17.516 3.496 -8.574 1.00 87.31 425 GLY A C 1
ATOM 3284 O O . GLY A 1 425 ? -17.120 4.209 -9.497 1.00 87.31 425 GLY A O 1
ATOM 3285 N N . ASP A 1 426 ? -17.680 3.960 -7.326 1.00 88.31 426 ASP A N 1
ATOM 3286 C CA . ASP A 1 426 ? -17.347 5.336 -6.911 1.00 88.31 426 ASP A CA 1
ATOM 3287 C C . ASP A 1 426 ? -16.000 5.391 -6.170 1.00 88.31 426 ASP A C 1
ATOM 3289 O O . ASP A 1 426 ? -15.933 5.467 -4.947 1.00 88.31 426 ASP A O 1
ATOM 3293 N N . PHE A 1 427 ? -14.905 5.335 -6.931 1.00 93.00 427 PHE A N 1
ATOM 3294 C CA . PHE A 1 427 ? -13.536 5.373 -6.410 1.00 93.00 427 PHE A CA 1
ATOM 3295 C C . PHE A 1 427 ? -12.636 6.294 -7.245 1.00 93.00 427 PHE A C 1
ATOM 3297 O O . PHE A 1 427 ? -12.829 6.460 -8.451 1.00 93.00 427 PHE A O 1
ATOM 3304 N N . GLN A 1 428 ? -11.584 6.847 -6.635 1.00 94.81 428 GLN A N 1
ATOM 3305 C CA . GLN A 1 428 ? -10.538 7.575 -7.352 1.00 94.81 428 GLN A CA 1
ATOM 3306 C C . GLN A 1 428 ? -9.711 6.587 -8.203 1.00 94.81 428 GLN A C 1
ATOM 3308 O O . GLN A 1 428 ? -9.093 5.668 -7.650 1.00 94.81 428 GLN A O 1
ATOM 3313 N N . PRO A 1 429 ? -9.646 6.743 -9.538 1.00 95.62 429 PRO A N 1
ATOM 3314 C CA . PRO A 1 429 ? -8.857 5.858 -10.393 1.00 95.62 429 PRO A CA 1
ATOM 3315 C C . PRO A 1 429 ? -7.350 6.107 -10.236 1.00 95.62 429 PRO A C 1
ATOM 3317 O O . PRO A 1 429 ? -6.903 7.222 -9.955 1.00 95.62 429 PRO A O 1
ATOM 3320 N N . GLY A 1 430 ? -6.532 5.077 -10.444 1.00 94.19 430 GLY A N 1
ATOM 3321 C CA . GLY A 1 430 ? -5.077 5.212 -10.538 1.00 94.19 430 GLY A CA 1
ATOM 3322 C C . GLY A 1 430 ? -4.640 5.924 -11.825 1.00 94.19 430 GLY A C 1
ATOM 3323 O O . GLY A 1 430 ? -5.443 6.145 -12.731 1.00 94.19 430 GLY A O 1
ATOM 3324 N N . ARG A 1 431 ? -3.350 6.271 -11.929 1.00 94.56 431 ARG A N 1
ATOM 3325 C CA . ARG A 1 431 ? -2.748 6.661 -13.219 1.00 94.56 431 ARG A CA 1
ATOM 3326 C C . ARG A 1 431 ? -2.361 5.413 -14.013 1.00 94.56 431 ARG A C 1
ATOM 3328 O O . ARG A 1 431 ? -1.986 4.395 -13.424 1.00 94.56 431 ARG A O 1
ATOM 3335 N N . LYS A 1 432 ? -2.428 5.513 -15.340 1.00 96.56 432 LYS A N 1
ATOM 3336 C CA . LYS A 1 432 ? -1.932 4.492 -16.271 1.00 96.56 432 LYS A CA 1
ATOM 3337 C C . LYS A 1 432 ? -0.434 4.223 -16.089 1.00 96.56 432 LYS A C 1
ATOM 3339 O O . LYS A 1 432 ? 0.333 5.086 -15.666 1.00 96.56 432 LYS A O 1
ATOM 3344 N N . ILE A 1 433 ? -0.019 3.003 -16.419 1.00 97.06 433 ILE A N 1
ATOM 3345 C CA . ILE A 1 433 ? 1.375 2.561 -16.450 1.00 97.06 433 ILE A CA 1
ATOM 3346 C C . ILE A 1 433 ? 1.991 2.995 -17.784 1.00 97.06 433 ILE A C 1
ATOM 3348 O O . ILE A 1 433 ? 1.986 2.260 -18.768 1.00 97.06 433 ILE A O 1
ATOM 3352 N N . GLU A 1 434 ? 2.535 4.205 -17.794 1.00 95.00 434 GLU A N 1
ATOM 3353 C CA . GLU A 1 434 ? 3.176 4.836 -18.952 1.00 95.00 434 GLU A CA 1
ATOM 3354 C C . GLU A 1 434 ? 4.655 5.166 -18.656 1.00 95.00 434 GLU A C 1
ATOM 3356 O O . GLU A 1 434 ? 5.052 5.242 -17.484 1.00 95.00 434 GLU A O 1
ATOM 3361 N N . PRO A 1 435 ? 5.509 5.413 -19.672 1.00 95.06 435 PRO A N 1
ATOM 3362 C CA . PRO A 1 435 ? 6.901 5.859 -19.499 1.00 95.06 435 PRO A CA 1
ATOM 3363 C C . PRO A 1 435 ? 7.042 7.304 -18.969 1.00 95.06 435 PRO A C 1
ATOM 3365 O O . PRO A 1 435 ? 8.115 7.904 -19.085 1.00 95.06 435 PRO A O 1
ATOM 3368 N N . LEU A 1 436 ? 5.981 7.846 -18.365 1.00 93.12 436 LEU A N 1
ATOM 3369 C CA . LEU A 1 436 ? 5.854 9.203 -17.848 1.00 93.12 436 LEU A CA 1
ATOM 3370 C C . LEU A 1 436 ? 5.592 9.201 -16.335 1.00 93.12 436 LEU A C 1
ATOM 3372 O O . LEU A 1 436 ? 4.822 8.403 -15.806 1.00 93.12 436 LEU A O 1
ATOM 3376 N N . LEU A 1 437 ? 6.216 10.136 -15.625 1.00 89.31 437 LEU A N 1
ATOM 3377 C CA . LEU A 1 437 ? 6.083 10.339 -14.186 1.00 89.31 437 LEU A CA 1
ATOM 3378 C C . LEU A 1 437 ? 5.553 11.742 -13.872 1.00 89.31 437 LEU A C 1
ATOM 3380 O O . LEU A 1 437 ? 5.837 12.712 -14.577 1.00 89.31 437 LEU A O 1
ATOM 3384 N N . ALA A 1 438 ? 4.867 11.842 -12.737 1.00 84.75 438 ALA A N 1
ATOM 3385 C CA . ALA A 1 438 ? 4.458 13.088 -12.104 1.00 84.75 438 ALA A CA 1
ATOM 3386 C C . ALA A 1 438 ? 5.645 14.066 -11.876 1.00 84.75 438 ALA A C 1
ATOM 3388 O O . ALA A 1 438 ? 6.633 13.660 -11.258 1.00 84.75 438 ALA A O 1
ATOM 3389 N N . PRO A 1 439 ? 5.563 15.360 -12.275 1.00 82.06 439 PRO A N 1
ATOM 3390 C CA . PRO A 1 439 ? 6.573 16.392 -12.006 1.00 82.06 439 PRO A CA 1
ATOM 3391 C C . PRO A 1 439 ? 7.129 16.440 -10.575 1.00 82.06 439 PRO A C 1
ATOM 3393 O O . PRO A 1 439 ? 8.327 16.643 -10.386 1.00 82.06 439 PRO A O 1
ATOM 3396 N N . THR A 1 440 ? 6.297 16.182 -9.563 1.00 76.38 440 THR A N 1
ATOM 3397 C CA . THR A 1 440 ? 6.698 16.136 -8.143 1.00 76.38 440 THR A CA 1
ATOM 3398 C C . THR A 1 440 ? 7.756 15.067 -7.836 1.00 76.38 440 THR A C 1
ATOM 3400 O O . THR A 1 440 ? 8.496 15.194 -6.862 1.00 76.38 440 THR A O 1
ATOM 3403 N N . LEU A 1 441 ? 7.899 14.046 -8.688 1.00 81.00 441 LEU A N 1
ATOM 3404 C CA . LEU A 1 441 ? 8.910 12.990 -8.577 1.00 81.00 441 LEU A CA 1
ATOM 3405 C C . LEU A 1 441 ? 10.271 13.376 -9.196 1.00 81.00 441 LEU A C 1
ATOM 3407 O O . LEU A 1 441 ? 11.232 12.612 -9.076 1.00 81.00 441 LEU A O 1
ATOM 3411 N N . PHE A 1 442 ? 10.385 14.552 -9.827 1.00 82.50 442 PHE A N 1
ATOM 3412 C CA . PHE A 1 442 ? 11.644 15.082 -10.378 1.00 82.50 442 PHE A CA 1
ATOM 3413 C C . PHE A 1 442 ? 12.366 16.052 -9.431 1.00 82.50 442 PHE A C 1
ATOM 3415 O O . PHE A 1 442 ? 13.565 16.284 -9.592 1.00 82.50 442 PHE A O 1
ATOM 3422 N N . GLU A 1 443 ? 11.656 16.583 -8.432 1.00 76.25 443 GLU A N 1
ATOM 3423 C CA . GLU A 1 443 ? 12.143 17.579 -7.468 1.00 76.25 443 GLU A CA 1
ATOM 3424 C C . GLU A 1 443 ? 11.983 17.082 -6.019 1.00 76.25 443 GLU A C 1
ATOM 3426 O O . GLU A 1 443 ? 11.456 17.769 -5.144 1.00 76.25 443 GLU A O 1
ATOM 3431 N N . LEU A 1 444 ? 12.428 15.850 -5.748 1.00 70.75 444 LEU A N 1
ATOM 3432 C CA . LEU A 1 444 ? 12.274 15.240 -4.426 1.00 70.75 444 LEU A CA 1
ATOM 3433 C C . LEU A 1 444 ? 13.005 16.060 -3.332 1.00 70.75 444 LEU A C 1
ATOM 3435 O O . LEU A 1 444 ? 14.212 16.286 -3.454 1.00 70.75 444 LEU A O 1
ATOM 3439 N N . PRO A 1 445 ? 12.348 16.428 -2.208 1.00 57.91 445 PRO A N 1
ATOM 3440 C CA . PRO A 1 445 ? 12.887 17.345 -1.189 1.00 57.91 445 PRO A CA 1
ATOM 3441 C C . PRO A 1 445 ? 13.907 16.689 -0.228 1.00 57.91 445 PRO A C 1
ATOM 3443 O O . PRO A 1 445 ? 13.917 16.941 0.982 1.00 57.91 445 PRO A O 1
ATOM 3446 N N . PHE A 1 446 ? 14.765 15.810 -0.750 1.00 63.34 446 PHE A N 1
ATOM 3447 C CA . PHE A 1 446 ? 15.717 14.994 0.005 1.00 63.34 446 PHE A CA 1
ATOM 3448 C C . PHE A 1 446 ? 17.075 14.966 -0.704 1.00 63.34 446 PHE A C 1
ATOM 3450 O O . PHE A 1 446 ? 17.146 14.656 -1.891 1.00 63.34 446 PHE A O 1
ATOM 3457 N N . GLY A 1 447 ? 18.150 15.251 0.039 1.00 55.78 447 GLY A N 1
ATOM 3458 C CA . GLY A 1 447 ? 19.496 15.422 -0.520 1.00 55.78 447 GLY A CA 1
ATOM 3459 C C . GLY A 1 447 ? 20.002 14.225 -1.334 1.00 55.78 447 GLY A C 1
ATOM 3460 O O . GLY A 1 447 ? 19.805 13.069 -0.955 1.00 55.78 447 GLY A O 1
ATOM 3461 N N . GLY A 1 448 ? 20.685 14.526 -2.440 1.00 71.31 448 GLY A N 1
ATOM 3462 C CA . GLY A 1 448 ? 21.121 13.565 -3.451 1.00 71.31 448 GLY A CA 1
ATOM 3463 C C . GLY A 1 448 ? 20.619 13.971 -4.837 1.00 71.31 448 GLY A C 1
ATOM 3464 O O . GLY A 1 448 ? 20.349 15.139 -5.088 1.00 71.31 448 GLY A O 1
ATOM 3465 N N . GLU A 1 449 ? 20.484 12.998 -5.736 1.00 79.06 449 GLU A N 1
ATOM 3466 C CA . GLU A 1 449 ? 19.835 13.182 -7.040 1.00 79.06 449 GLU A CA 1
ATOM 3467 C C . GLU A 1 449 ? 18.346 13.530 -6.845 1.00 79.06 449 GLU A C 1
ATOM 3469 O O . GLU A 1 449 ? 17.653 12.704 -6.250 1.00 79.06 449 GLU A O 1
ATOM 3474 N N . PRO A 1 450 ? 17.815 14.682 -7.293 1.00 78.38 450 PRO A N 1
ATOM 3475 C CA . PRO A 1 450 ? 16.413 15.036 -7.054 1.00 78.38 450 PRO A CA 1
ATOM 3476 C C . PRO A 1 450 ? 15.423 14.208 -7.888 1.00 78.38 450 PRO A C 1
ATOM 3478 O O . PRO A 1 450 ? 14.313 13.963 -7.418 1.00 78.38 450 PRO A O 1
ATOM 3481 N N . SER A 1 451 ? 15.821 13.717 -9.071 1.00 84.94 451 SER A N 1
ATOM 3482 C CA . SER A 1 451 ? 14.924 12.958 -9.952 1.00 84.94 451 SER A CA 1
ATOM 3483 C C . SER A 1 451 ? 14.840 11.472 -9.609 1.00 84.94 451 SER A C 1
ATOM 3485 O O . SER A 1 451 ? 15.833 10.736 -9.649 1.00 84.94 451 SER A O 1
ATOM 3487 N N . LEU A 1 452 ? 13.619 10.997 -9.349 1.00 86.12 452 LEU A N 1
ATOM 3488 C CA . LEU A 1 452 ? 13.316 9.580 -9.160 1.00 86.12 452 LEU A CA 1
ATOM 3489 C C . LEU A 1 452 ? 13.608 8.749 -10.416 1.00 86.12 452 LEU A C 1
ATOM 3491 O O . LEU A 1 452 ? 14.129 7.639 -10.303 1.00 86.12 452 LEU A O 1
ATOM 3495 N N . ALA A 1 453 ? 13.342 9.288 -11.609 1.00 90.69 453 ALA A N 1
ATOM 3496 C CA . ALA A 1 453 ? 13.645 8.597 -12.859 1.00 90.69 453 ALA A CA 1
ATOM 3497 C C . ALA A 1 453 ? 15.159 8.410 -13.039 1.00 90.69 453 ALA A C 1
ATOM 3499 O O . ALA A 1 453 ? 15.609 7.309 -13.355 1.00 90.69 453 ALA A O 1
ATOM 3500 N N . VAL A 1 454 ? 15.972 9.429 -12.734 1.00 89.62 454 VAL A N 1
ATOM 3501 C CA . VAL A 1 454 ? 17.440 9.301 -12.768 1.00 89.62 454 VAL A CA 1
ATOM 3502 C C . VAL A 1 454 ? 17.944 8.312 -11.711 1.00 89.62 454 VAL A C 1
ATOM 3504 O O . VAL A 1 454 ? 18.849 7.527 -12.006 1.00 89.62 454 VAL A O 1
ATOM 3507 N N . ARG A 1 455 ? 17.351 8.288 -10.505 1.00 87.12 455 ARG A N 1
ATOM 3508 C CA . ARG A 1 455 ? 17.648 7.266 -9.481 1.00 87.12 455 ARG A CA 1
ATOM 3509 C C . ARG A 1 455 ? 17.365 5.854 -10.005 1.00 87.12 455 ARG A C 1
ATOM 3511 O O . ARG A 1 455 ? 18.241 4.998 -9.905 1.00 87.12 455 ARG A O 1
ATOM 3518 N N . ASN A 1 456 ? 16.195 5.620 -10.601 1.00 88.44 456 ASN A N 1
ATOM 3519 C CA . ASN A 1 456 ? 15.791 4.319 -11.147 1.00 88.44 456 ASN A CA 1
ATOM 3520 C C . ASN A 1 456 ? 16.680 3.870 -12.322 1.00 88.44 456 ASN A C 1
ATOM 3522 O O . ASN A 1 456 ? 17.126 2.725 -12.357 1.00 88.44 456 ASN A O 1
ATOM 3526 N N . LEU A 1 457 ? 17.008 4.771 -13.250 1.00 91.56 457 LEU A N 1
ATOM 3527 C CA . LEU A 1 457 ? 17.874 4.470 -14.395 1.00 91.56 457 LEU A CA 1
ATOM 3528 C C . LEU A 1 457 ? 19.298 4.084 -13.962 1.00 91.56 457 LEU A C 1
ATOM 3530 O O . LEU A 1 457 ? 19.810 3.046 -14.380 1.00 91.56 457 LEU A O 1
ATOM 3534 N N . ARG A 1 458 ? 19.907 4.858 -13.051 1.00 86.81 458 ARG A N 1
ATOM 3535 C CA . ARG A 1 458 ? 21.204 4.513 -12.433 1.00 86.81 458 ARG A CA 1
ATOM 3536 C C . ARG A 1 458 ? 21.145 3.218 -11.640 1.00 86.81 458 ARG A C 1
ATOM 3538 O O . ARG A 1 458 ? 22.129 2.491 -11.581 1.00 86.81 458 ARG A O 1
ATOM 3545 N N . ARG A 1 459 ? 20.010 2.942 -10.991 1.00 84.31 459 ARG A N 1
ATOM 3546 C CA . ARG A 1 459 ? 19.800 1.708 -10.234 1.00 84.31 459 ARG A CA 1
ATOM 3547 C C . ARG A 1 459 ? 19.862 0.497 -11.157 1.00 84.31 459 ARG A C 1
ATOM 3549 O O . ARG A 1 459 ? 20.550 -0.455 -10.814 1.00 84.31 459 ARG A O 1
ATOM 3556 N N . GLY A 1 460 ? 19.208 0.558 -12.317 1.00 85.56 460 GLY A N 1
ATOM 3557 C CA . GLY A 1 460 ? 19.289 -0.491 -13.334 1.00 85.56 460 GLY A CA 1
ATOM 3558 C C . GLY A 1 460 ? 20.713 -0.701 -13.857 1.00 85.56 460 GLY A C 1
ATOM 3559 O O . GLY A 1 460 ? 21.195 -1.831 -13.877 1.00 85.56 460 GLY A O 1
ATOM 3560 N N . GLU A 1 461 ? 21.420 0.383 -14.189 1.00 86.12 461 GLU A N 1
ATOM 3561 C CA . GLU A 1 461 ? 22.825 0.334 -14.625 1.00 86.12 461 GLU A CA 1
ATOM 3562 C C . GLU A 1 461 ? 23.745 -0.283 -13.553 1.00 86.12 461 GLU A C 1
ATOM 3564 O O . GLU A 1 461 ? 24.492 -1.217 -13.834 1.00 86.12 461 GLU A O 1
ATOM 3569 N N . ALA A 1 462 ? 23.637 0.160 -12.296 1.00 82.69 462 ALA A N 1
ATOM 3570 C CA . ALA A 1 462 ? 24.446 -0.345 -11.183 1.00 82.69 462 ALA A CA 1
ATOM 3571 C C . ALA A 1 462 ? 24.165 -1.817 -10.821 1.00 82.69 462 ALA A C 1
ATOM 3573 O O . ALA A 1 462 ? 25.008 -2.469 -10.208 1.00 82.69 462 ALA A O 1
ATOM 3574 N N . LEU A 1 463 ? 22.989 -2.340 -11.180 1.00 82.00 463 LEU A N 1
ATOM 3575 C CA . LEU A 1 463 ? 22.628 -3.755 -11.039 1.00 82.00 463 LEU A CA 1
ATOM 3576 C C . LEU A 1 463 ? 23.045 -4.602 -12.251 1.00 82.00 463 LEU A C 1
ATOM 3578 O O . LEU A 1 463 ? 22.870 -5.819 -12.219 1.00 82.00 463 LEU A O 1
ATOM 3582 N N . GLY A 1 464 ? 23.579 -3.975 -13.304 1.00 85.94 464 GLY A N 1
ATOM 3583 C CA . GLY A 1 464 ? 23.929 -4.636 -14.556 1.00 85.94 464 GLY A CA 1
ATOM 3584 C C . GLY A 1 464 ? 22.711 -5.158 -15.320 1.00 85.94 464 GLY A C 1
ATOM 3585 O O . GLY A 1 464 ? 22.811 -6.206 -15.953 1.00 85.94 464 GLY A O 1
ATOM 3586 N N . LEU A 1 465 ? 21.554 -4.486 -15.228 1.00 91.56 465 LEU A N 1
ATOM 3587 C CA . LEU A 1 465 ? 20.344 -4.963 -15.900 1.00 91.56 465 LEU A CA 1
ATOM 3588 C C . LEU A 1 465 ? 20.513 -4.928 -17.435 1.00 91.56 465 LEU A C 1
ATOM 3590 O O . LEU A 1 465 ? 21.037 -3.944 -17.966 1.00 91.56 465 LEU A O 1
ATOM 3594 N N . PRO A 1 466 ? 20.055 -5.968 -18.154 1.00 96.12 466 PRO A N 1
ATOM 3595 C CA . PRO A 1 466 ? 20.055 -6.004 -19.617 1.00 96.12 466 PRO A CA 1
ATOM 3596 C C . PRO A 1 466 ? 19.042 -5.018 -20.220 1.00 96.12 466 PRO A C 1
ATOM 3598 O O . PRO A 1 466 ? 18.292 -4.343 -19.504 1.00 96.12 466 PRO A O 1
ATOM 3601 N N . SER A 1 467 ? 18.997 -4.935 -21.553 1.00 97.88 467 SER A N 1
ATOM 3602 C CA . SER A 1 467 ? 17.938 -4.180 -22.226 1.00 97.88 467 SER A CA 1
ATOM 3603 C C . SER A 1 467 ? 16.592 -4.894 -22.089 1.00 97.88 467 SER A C 1
ATOM 3605 O O . SER A 1 467 ? 16.529 -6.118 -21.942 1.00 97.88 467 SER A O 1
ATOM 3607 N N . GLY A 1 468 ? 15.492 -4.144 -22.173 1.00 97.50 468 GLY A N 1
ATOM 3608 C CA . GLY A 1 468 ? 14.167 -4.767 -22.213 1.00 97.50 468 GLY A CA 1
ATOM 3609 C C . GLY A 1 468 ? 13.960 -5.653 -23.442 1.00 97.50 468 GLY A C 1
ATOM 3610 O O . GLY A 1 468 ? 13.326 -6.703 -23.355 1.00 97.50 468 GLY A O 1
ATOM 3611 N N . GLN A 1 469 ? 14.586 -5.285 -24.560 1.00 97.75 469 GLN A N 1
ATOM 3612 C CA . GLN A 1 469 ? 14.553 -6.035 -25.806 1.00 97.75 469 GLN A CA 1
ATOM 3613 C C . GLN A 1 469 ? 15.282 -7.389 -25.711 1.00 97.75 469 GLN A C 1
ATOM 3615 O O . GLN A 1 469 ? 14.766 -8.394 -26.204 1.00 97.75 469 GLN A O 1
ATOM 3620 N N . ASP A 1 470 ? 16.429 -7.449 -25.029 1.00 97.88 470 ASP A N 1
ATOM 3621 C CA . ASP A 1 470 ? 17.153 -8.702 -24.772 1.00 97.88 470 ASP A CA 1
ATOM 3622 C C . ASP A 1 470 ? 16.354 -9.631 -23.848 1.00 97.88 470 ASP A C 1
ATOM 3624 O O . ASP A 1 470 ? 16.289 -10.839 -24.087 1.00 97.88 470 ASP A O 1
ATOM 3628 N N . VAL A 1 471 ? 15.691 -9.077 -22.824 1.00 97.56 471 VAL A N 1
ATOM 3629 C CA . VAL A 1 471 ? 14.803 -9.847 -21.937 1.00 97.56 471 VAL A CA 1
ATOM 3630 C C . VAL A 1 471 ? 13.588 -10.375 -22.701 1.00 97.56 471 VAL A C 1
ATOM 3632 O O . VAL A 1 471 ? 13.272 -11.558 -22.575 1.00 97.56 471 VAL A O 1
ATOM 3635 N N . ALA A 1 472 ? 12.956 -9.559 -23.550 1.00 94.00 472 ALA A N 1
ATOM 3636 C CA . ALA A 1 472 ? 11.860 -9.990 -24.419 1.00 94.00 472 ALA A CA 1
ATOM 3637 C C . ALA A 1 472 ? 12.282 -11.169 -25.312 1.00 94.00 472 ALA A C 1
ATOM 3639 O O . ALA A 1 472 ? 11.654 -12.230 -25.278 1.00 94.00 472 ALA A O 1
ATOM 3640 N N . ALA A 1 473 ? 13.407 -11.035 -26.023 1.00 93.75 473 ALA A N 1
ATOM 3641 C CA . ALA A 1 473 ? 13.955 -12.098 -26.865 1.00 93.75 473 ALA A CA 1
ATOM 3642 C C . ALA A 1 473 ? 14.285 -13.364 -26.054 1.00 93.75 473 ALA A C 1
ATOM 3644 O O . ALA A 1 473 ? 14.050 -14.486 -26.510 1.00 93.75 473 ALA A O 1
ATOM 3645 N N . ARG A 1 474 ? 14.793 -13.202 -24.826 1.00 94.25 474 ARG A N 1
ATOM 3646 C CA . ARG A 1 474 ? 15.129 -14.300 -23.912 1.00 94.25 474 ARG A CA 1
ATOM 3647 C C . ARG A 1 474 ? 13.905 -15.012 -23.325 1.00 94.25 474 ARG A C 1
ATOM 3649 O O . ARG A 1 474 ? 14.012 -16.193 -22.974 1.00 94.25 474 ARG A O 1
ATOM 3656 N N . MET A 1 475 ? 12.764 -14.332 -23.251 1.00 90.25 475 MET A N 1
ATOM 3657 C CA . MET A 1 475 ? 11.457 -14.923 -22.945 1.00 90.25 475 MET A CA 1
ATOM 3658 C C . MET A 1 475 ? 10.795 -15.586 -24.163 1.00 90.25 475 MET A C 1
ATOM 3660 O O . MET A 1 475 ? 9.834 -16.331 -24.000 1.00 90.25 475 MET A O 1
ATOM 3664 N N . GLY A 1 476 ? 11.326 -15.373 -25.371 1.00 85.88 476 GLY A N 1
ATOM 3665 C CA . GLY A 1 476 ? 10.736 -15.856 -26.622 1.00 85.88 476 GLY A CA 1
ATOM 3666 C C . GLY A 1 476 ? 9.670 -14.926 -27.210 1.00 85.88 476 GLY A C 1
ATOM 3667 O O . GLY A 1 476 ? 8.964 -15.336 -28.130 1.00 85.88 476 GLY A O 1
ATOM 3668 N N . ASN A 1 477 ? 9.568 -13.694 -26.706 1.00 87.50 477 ASN A N 1
ATOM 3669 C CA . ASN A 1 477 ? 8.708 -12.646 -27.248 1.00 87.50 477 ASN A CA 1
ATOM 3670 C C . ASN A 1 477 ? 9.411 -11.942 -28.422 1.00 87.50 477 ASN A C 1
ATOM 3672 O O . ASN A 1 477 ? 10.635 -11.791 -28.413 1.00 87.50 477 ASN A O 1
ATOM 3676 N N . ASP A 1 478 ? 8.642 -11.449 -29.395 1.00 84.94 478 ASP A N 1
ATOM 3677 C CA . ASP A 1 478 ? 9.154 -10.524 -30.414 1.00 84.94 478 ASP A CA 1
ATOM 3678 C C . ASP A 1 478 ? 9.433 -9.150 -29.756 1.00 84.94 478 ASP A C 1
ATOM 3680 O O . ASP A 1 478 ? 8.490 -8.520 -29.270 1.00 84.94 478 ASP A O 1
ATOM 3684 N N . PRO A 1 479 ? 10.689 -8.656 -29.701 1.00 92.44 479 PRO A N 1
ATOM 3685 C CA . PRO A 1 479 ? 11.010 -7.440 -28.948 1.00 92.44 479 PRO A CA 1
ATOM 3686 C C . PRO A 1 479 ? 10.433 -6.166 -29.571 1.00 92.44 479 PRO A C 1
ATOM 3688 O O . PRO A 1 479 ? 10.625 -5.911 -30.767 1.00 92.44 479 PRO A O 1
ATOM 3691 N N . ILE A 1 480 ? 9.821 -5.300 -28.755 1.00 92.81 480 ILE A N 1
ATOM 3692 C CA . ILE A 1 480 ? 9.420 -3.964 -29.212 1.00 92.81 480 ILE A CA 1
ATOM 3693 C C . ILE A 1 480 ? 10.669 -3.084 -29.315 1.00 92.81 480 ILE A C 1
ATOM 3695 O O . ILE A 1 480 ? 11.321 -2.767 -28.324 1.00 92.81 480 ILE A O 1
ATOM 3699 N N . ARG A 1 481 ? 11.031 -2.674 -30.527 1.00 95.69 481 ARG A N 1
ATOM 3700 C CA . ARG A 1 481 ? 12.156 -1.752 -30.732 1.00 95.69 481 ARG A CA 1
ATOM 3701 C C . ARG A 1 481 ? 11.743 -0.320 -30.408 1.00 95.69 481 ARG A C 1
ATOM 3703 O O . ARG A 1 481 ? 10.601 0.051 -30.669 1.00 95.69 481 ARG A O 1
ATOM 3710 N N . ASN A 1 482 ? 12.688 0.509 -29.968 1.00 96.44 482 ASN A N 1
ATOM 3711 C CA . ASN A 1 482 ? 12.430 1.910 -29.620 1.00 96.44 482 ASN A CA 1
ATOM 3712 C C . ASN A 1 482 ? 11.695 2.713 -30.707 1.00 96.44 482 ASN A C 1
ATOM 3714 O O . ASN A 1 482 ? 10.889 3.580 -30.383 1.00 96.44 482 ASN A O 1
ATOM 3718 N N . GLU A 1 483 ? 11.922 2.425 -31.995 1.00 94.69 483 GLU A N 1
ATOM 3719 C CA . GLU A 1 483 ? 11.252 3.158 -33.076 1.00 94.69 483 GLU A CA 1
ATOM 3720 C C . GLU A 1 483 ? 9.734 2.889 -33.144 1.00 94.69 483 GLU A C 1
ATOM 3722 O O . GLU A 1 483 ? 9.004 3.677 -33.746 1.00 94.69 483 GLU A O 1
ATOM 3727 N N . ALA A 1 484 ? 9.254 1.796 -32.537 1.00 93.31 484 ALA A N 1
ATOM 3728 C CA . ALA A 1 484 ? 7.839 1.430 -32.479 1.00 93.31 484 ALA A CA 1
ATOM 3729 C C . ALA A 1 484 ? 7.064 2.166 -31.371 1.00 93.31 484 ALA A C 1
ATOM 3731 O O . ALA A 1 484 ? 5.864 2.365 -31.534 1.00 93.31 484 ALA A O 1
ATOM 3732 N N . PHE A 1 485 ? 7.737 2.648 -30.317 1.00 93.25 485 PHE A N 1
ATOM 3733 C CA . PHE A 1 485 ? 7.133 3.521 -29.295 1.00 93.25 485 PHE A CA 1
ATOM 3734 C C . PHE A 1 485 ? 6.804 4.932 -29.829 1.00 93.25 485 PHE A C 1
ATOM 3736 O O . PHE A 1 485 ? 6.218 5.747 -29.131 1.00 93.25 485 PHE A O 1
ATOM 3743 N N . GLY A 1 486 ? 7.166 5.237 -31.080 1.00 93.25 486 GLY A N 1
ATOM 3744 C CA . GLY A 1 486 ? 6.853 6.502 -31.743 1.00 93.25 486 GLY A CA 1
ATOM 3745 C C . GLY A 1 486 ? 8.041 7.461 -31.804 1.00 93.25 486 GLY A C 1
ATOM 3746 O O . GLY A 1 486 ? 8.986 7.386 -31.017 1.00 93.25 486 GLY A O 1
ATOM 3747 N N . HIS A 1 487 ? 8.010 8.371 -32.784 1.00 89.69 487 HIS A N 1
ATOM 3748 C CA . HIS A 1 487 ? 9.124 9.290 -33.041 1.00 89.69 487 HIS A CA 1
ATOM 3749 C C . HIS A 1 487 ? 9.387 10.228 -31.859 1.00 89.69 487 HIS A C 1
ATOM 3751 O O . HIS A 1 487 ? 10.545 10.479 -31.530 1.00 89.69 487 HIS A O 1
ATOM 3757 N N . ASP A 1 488 ? 8.325 10.698 -31.217 1.00 89.75 488 ASP A N 1
ATOM 3758 C CA . ASP A 1 488 ? 8.359 11.699 -30.148 1.00 89.75 488 ASP A CA 1
ATOM 3759 C C . ASP A 1 488 ? 8.327 11.055 -28.745 1.00 89.75 488 ASP A C 1
ATOM 3761 O O . ASP A 1 488 ? 8.146 11.740 -27.747 1.00 89.75 488 ASP A O 1
ATOM 3765 N N . SER A 1 489 ? 8.539 9.733 -28.655 1.00 93.31 489 SER A N 1
ATOM 3766 C CA . SER A 1 489 ? 8.704 9.037 -27.373 1.00 93.31 489 SER A CA 1
ATOM 3767 C C . SER A 1 489 ? 9.986 9.472 -26.662 1.00 93.31 489 SER A C 1
ATOM 3769 O O . SER A 1 489 ? 11.032 9.672 -27.292 1.00 93.31 489 SER A O 1
ATOM 3771 N N . GLY A 1 490 ? 9.938 9.548 -25.330 1.00 92.19 490 GLY A N 1
ATOM 3772 C CA . GLY A 1 490 ? 11.048 10.067 -24.530 1.00 92.19 490 GLY A CA 1
ATOM 3773 C C . GLY A 1 490 ? 12.384 9.336 -24.725 1.00 92.19 490 GLY A C 1
ATOM 3774 O O . GLY A 1 490 ? 13.446 9.965 -24.732 1.00 92.19 490 GLY A O 1
ATOM 3775 N N . ILE A 1 491 ? 12.359 8.020 -24.977 1.00 95.12 491 ILE A N 1
ATOM 3776 C CA . ILE A 1 491 ? 13.570 7.264 -25.334 1.00 95.12 491 ILE A CA 1
ATOM 3777 C C . ILE A 1 491 ? 14.142 7.702 -26.684 1.00 95.12 491 ILE A C 1
ATOM 3779 O O . ILE A 1 491 ? 15.353 7.887 -26.805 1.00 95.12 491 ILE A O 1
ATOM 3783 N N . MET A 1 492 ? 13.294 7.922 -27.691 1.00 96.00 492 MET A N 1
ATOM 3784 C CA . MET A 1 492 ? 13.720 8.335 -29.025 1.00 96.00 492 MET A CA 1
ATOM 3785 C C . MET A 1 492 ? 14.208 9.787 -29.046 1.00 96.00 492 MET A C 1
ATOM 3787 O O . MET A 1 492 ? 15.132 10.099 -29.803 1.00 96.00 492 MET A O 1
ATOM 3791 N N . GLU A 1 493 ? 13.656 10.664 -28.206 1.00 93.50 493 GLU A N 1
ATOM 3792 C CA . GLU A 1 493 ? 14.187 12.011 -27.976 1.00 93.50 493 GLU A CA 1
ATOM 3793 C C . GLU A 1 493 ? 15.568 11.978 -27.313 1.00 93.50 493 GLU A C 1
ATOM 3795 O O . GLU A 1 493 ? 16.532 12.518 -27.868 1.00 93.50 493 GLU A O 1
ATOM 3800 N N . ALA A 1 494 ? 15.700 11.279 -26.180 1.00 93.69 494 ALA A N 1
ATOM 3801 C CA . ALA A 1 494 ? 16.969 11.146 -25.466 1.00 93.69 494 ALA A CA 1
ATOM 3802 C C . ALA A 1 494 ? 18.054 10.503 -26.347 1.00 93.69 494 ALA A C 1
ATOM 3804 O O . ALA A 1 494 ? 19.200 10.956 -26.369 1.00 93.69 494 ALA A O 1
ATOM 3805 N N . LEU A 1 495 ? 17.706 9.489 -27.143 1.00 94.62 495 LEU A N 1
ATOM 3806 C CA . LEU A 1 495 ? 18.630 8.871 -28.090 1.00 94.62 495 LEU A CA 1
ATOM 3807 C C . LEU A 1 495 ? 19.060 9.833 -29.203 1.00 94.62 495 LEU A C 1
ATOM 3809 O O . LEU A 1 495 ? 20.244 9.862 -29.542 1.00 94.62 495 LEU A O 1
ATOM 3813 N N . ARG A 1 496 ? 18.154 10.651 -29.759 1.00 94.19 496 ARG A N 1
ATOM 3814 C CA . ARG A 1 496 ? 18.518 11.685 -30.749 1.00 94.19 496 ARG A CA 1
ATOM 3815 C C . ARG A 1 496 ? 19.451 12.741 -30.160 1.00 94.19 496 ARG A C 1
ATOM 3817 O O . ARG A 1 496 ? 20.433 13.087 -30.815 1.00 94.19 496 ARG A O 1
ATOM 3824 N N . ALA A 1 497 ? 19.182 13.207 -28.940 1.00 92.75 497 ALA A N 1
ATOM 3825 C CA . ALA A 1 497 ? 20.006 14.198 -28.244 1.00 92.75 497 ALA A CA 1
ATOM 3826 C C . ALA A 1 497 ? 21.459 13.730 -28.016 1.00 92.75 497 ALA A C 1
ATOM 3828 O O . ALA A 1 497 ? 22.367 14.555 -27.941 1.00 92.75 497 ALA A O 1
ATOM 3829 N N . HIS A 1 498 ? 21.687 12.412 -27.969 1.00 93.44 498 HIS A N 1
ATOM 3830 C CA . HIS A 1 498 ? 23.005 11.782 -27.812 1.00 93.44 498 HIS A CA 1
ATOM 3831 C C . HIS A 1 498 ? 23.550 11.153 -29.112 1.00 93.44 498 HIS A C 1
ATOM 3833 O O . HIS A 1 498 ? 24.380 10.251 -29.051 1.00 93.44 498 HIS A O 1
ATOM 3839 N N . GLU A 1 499 ? 23.089 11.601 -30.288 1.00 92.94 499 GLU A N 1
ATOM 3840 C CA . GLU A 1 499 ? 23.501 11.120 -31.629 1.00 92.94 499 GLU A CA 1
ATOM 3841 C C . GLU A 1 499 ? 23.267 9.611 -31.888 1.00 92.94 499 GLU A C 1
ATOM 3843 O O . GLU A 1 499 ? 23.869 9.006 -32.776 1.00 92.94 499 GLU A O 1
ATOM 3848 N N . ARG A 1 500 ? 22.352 8.984 -31.138 1.00 90.19 500 ARG A N 1
ATOM 3849 C CA . ARG A 1 500 ? 22.075 7.536 -31.150 1.00 90.19 500 ARG A CA 1
ATOM 3850 C C . ARG A 1 500 ? 20.621 7.184 -31.484 1.00 90.19 500 ARG A C 1
ATOM 3852 O O . ARG A 1 500 ? 20.164 6.099 -31.155 1.00 90.19 500 ARG A O 1
ATOM 3859 N N . GLY A 1 501 ? 19.904 8.047 -32.206 1.00 89.38 501 GLY A N 1
ATOM 3860 C CA . GLY A 1 501 ? 18.493 7.864 -32.610 1.00 89.38 501 GLY A CA 1
ATOM 3861 C C . GLY A 1 501 ? 18.168 6.679 -33.544 1.00 89.38 501 GLY A C 1
ATOM 3862 O O . GLY A 1 501 ? 17.090 6.662 -34.126 1.00 89.38 501 GLY A O 1
ATOM 3863 N N . ALA A 1 502 ? 19.092 5.730 -33.722 1.00 90.25 502 ALA A N 1
ATOM 3864 C CA . ALA A 1 502 ? 18.895 4.444 -34.401 1.00 90.25 502 ALA A CA 1
ATOM 3865 C C . ALA A 1 502 ? 19.228 3.242 -33.483 1.00 90.25 502 ALA A C 1
ATOM 3867 O O . ALA A 1 502 ? 19.365 2.117 -33.961 1.00 90.25 502 ALA A O 1
ATOM 3868 N N . ASP A 1 503 ? 19.425 3.490 -32.183 1.00 94.00 503 ASP A N 1
ATOM 3869 C CA . ASP A 1 503 ? 19.604 2.463 -31.158 1.00 94.00 503 ASP A CA 1
ATOM 3870 C C . ASP A 1 503 ? 18.246 1.806 -30.850 1.00 94.00 503 ASP A C 1
ATOM 3872 O O . ASP A 1 503 ? 17.328 2.507 -30.412 1.00 94.00 503 ASP A O 1
ATOM 3876 N N . PRO A 1 504 ? 18.083 0.494 -31.093 1.00 93.31 504 PRO A N 1
ATOM 3877 C CA . PRO A 1 504 ? 16.802 -0.182 -30.905 1.00 93.31 504 PRO A CA 1
ATOM 3878 C C . PRO A 1 504 ? 16.428 -0.431 -29.451 1.00 93.31 504 PRO A C 1
ATOM 3880 O O . PRO A 1 504 ? 15.252 -0.681 -29.185 1.00 93.31 504 PRO A O 1
ATOM 3883 N N . ASP A 1 505 ? 17.415 -0.386 -28.558 1.00 96.38 505 ASP A N 1
ATOM 3884 C CA . ASP A 1 505 ? 17.327 -0.967 -27.226 1.00 96.38 505 ASP A CA 1
ATOM 3885 C C . ASP A 1 505 ? 17.210 0.105 -26.139 1.00 96.38 505 ASP A C 1
ATOM 3887 O O . ASP A 1 505 ? 17.676 1.236 -26.298 1.00 96.38 505 ASP A O 1
ATOM 3891 N N . SER A 1 506 ? 16.583 -0.240 -25.019 1.00 96.62 506 SER A N 1
ATOM 3892 C CA . SER A 1 506 ? 16.293 0.681 -23.916 1.00 96.62 506 SER A CA 1
ATOM 3893 C C . SER A 1 506 ? 16.553 0.037 -22.549 1.00 96.62 506 SER A C 1
ATOM 3895 O O . SER A 1 506 ? 16.542 -1.194 -22.443 1.00 96.62 506 SER A O 1
ATOM 3897 N N . PRO A 1 507 ? 16.766 0.837 -21.482 1.00 97.50 507 PRO A N 1
ATOM 3898 C CA . PRO A 1 507 ? 16.835 0.314 -20.119 1.00 97.50 507 PRO A CA 1
ATOM 3899 C C . PRO A 1 507 ? 15.574 -0.490 -19.779 1.00 97.50 507 PRO A C 1
ATOM 3901 O O . PRO A 1 507 ? 14.470 -0.006 -20.027 1.00 97.50 507 PRO A O 1
ATOM 3904 N N . LEU A 1 508 ? 15.721 -1.663 -19.150 1.00 98.25 508 LEU A N 1
ATOM 3905 C CA . LEU A 1 508 ? 14.601 -2.566 -18.830 1.00 98.25 508 LEU A CA 1
ATOM 3906 C C . LEU A 1 508 ? 13.413 -1.870 -18.136 1.00 98.25 508 LEU A C 1
ATOM 3908 O O . LEU A 1 508 ? 12.268 -2.164 -18.459 1.00 98.25 508 LEU A O 1
ATOM 3912 N N . TRP A 1 509 ? 13.660 -0.921 -17.224 1.00 97.62 509 TRP A N 1
ATOM 3913 C CA . TRP A 1 509 ? 12.583 -0.170 -16.560 1.00 97.62 509 TRP A CA 1
ATOM 3914 C C . TRP A 1 509 ? 11.783 0.711 -17.531 1.00 97.62 509 TRP A C 1
ATOM 3916 O O . TRP A 1 509 ? 10.557 0.698 -17.484 1.00 97.62 509 TRP A O 1
ATOM 3926 N N . TYR A 1 510 ? 12.460 1.426 -18.439 1.00 98.00 510 TYR A N 1
ATOM 3927 C CA . TYR A 1 510 ? 11.780 2.217 -19.469 1.00 98.00 510 TYR A CA 1
ATOM 3928 C C . TYR A 1 510 ? 10.988 1.303 -20.408 1.00 98.00 510 TYR A C 1
ATOM 3930 O O . TYR A 1 510 ? 9.825 1.575 -20.686 1.00 98.00 510 TYR A O 1
ATOM 3938 N N . TYR A 1 511 ? 11.602 0.199 -20.851 1.00 98.56 511 TYR A N 1
ATOM 3939 C CA . TYR A 1 511 ? 10.944 -0.775 -21.718 1.00 98.56 511 TYR A CA 1
ATOM 3940 C C . TYR A 1 511 ? 9.646 -1.300 -21.105 1.00 98.56 511 TYR A C 1
ATOM 3942 O O . TYR A 1 511 ? 8.636 -1.305 -21.786 1.00 98.56 511 TYR A O 1
ATOM 3950 N N . VAL A 1 512 ? 9.647 -1.707 -19.830 1.00 98.56 512 VAL A N 1
ATOM 3951 C CA . VAL A 1 512 ? 8.446 -2.250 -19.166 1.00 98.56 512 VAL A CA 1
ATOM 3952 C C . VAL A 1 512 ? 7.299 -1.232 -19.122 1.00 98.56 512 VAL A C 1
ATOM 3954 O O . VAL A 1 512 ? 6.146 -1.614 -19.306 1.00 98.56 512 VAL A O 1
ATOM 3957 N N . LEU A 1 513 ? 7.603 0.055 -18.928 1.00 98.38 513 LEU A N 1
ATOM 3958 C CA . LEU A 1 513 ? 6.603 1.127 -18.956 1.00 98.38 513 LEU A CA 1
ATOM 3959 C C . LEU A 1 513 ? 6.083 1.406 -20.378 1.00 98.38 513 LEU A C 1
ATOM 3961 O O . LEU A 1 513 ? 4.881 1.517 -20.586 1.00 98.38 513 LEU A O 1
ATOM 3965 N N . ALA A 1 514 ? 6.971 1.476 -21.371 1.00 97.88 514 ALA A N 1
ATOM 3966 C CA . ALA A 1 514 ? 6.585 1.692 -22.767 1.00 97.88 514 ALA A CA 1
ATOM 3967 C C . ALA A 1 514 ? 5.898 0.458 -23.397 1.00 97.88 514 ALA A C 1
ATOM 3969 O O . ALA A 1 514 ? 5.083 0.585 -24.306 1.00 97.88 514 ALA A O 1
ATOM 3970 N N . GLU A 1 515 ? 6.191 -0.751 -22.908 1.00 97.81 515 GLU A N 1
ATOM 3971 C CA . GLU A 1 515 ? 5.511 -1.997 -23.281 1.00 97.81 515 GLU A CA 1
ATOM 3972 C C . GLU A 1 515 ? 4.076 -2.034 -22.733 1.00 97.81 515 GLU A C 1
ATOM 3974 O O . GLU A 1 515 ? 3.176 -2.482 -23.441 1.00 97.81 515 GLU A O 1
ATOM 3979 N N . ALA A 1 516 ? 3.852 -1.530 -21.513 1.00 97.88 516 ALA A N 1
ATOM 3980 C CA . ALA A 1 516 ? 2.524 -1.371 -20.917 1.00 97.88 516 ALA A CA 1
ATOM 3981 C C . ALA A 1 516 ? 1.642 -0.407 -21.733 1.00 97.88 516 ALA A C 1
ATOM 3983 O O . ALA A 1 516 ? 0.542 -0.777 -22.147 1.00 97.88 516 ALA A O 1
ATOM 3984 N N . GLU A 1 517 ? 2.159 0.781 -22.060 1.00 96.25 517 GLU A N 1
ATOM 3985 C CA . GLU A 1 517 ? 1.511 1.731 -22.977 1.00 96.25 517 GLU A CA 1
ATOM 3986 C C . GLU A 1 517 ? 1.202 1.072 -24.338 1.00 96.25 517 GLU A C 1
ATOM 3988 O O . GLU A 1 517 ? 0.055 1.047 -24.784 1.00 96.25 517 GLU A O 1
ATOM 3993 N N . PHE A 1 518 ? 2.205 0.456 -24.977 1.00 95.38 518 PHE A N 1
ATOM 3994 C CA . PHE A 1 518 ? 2.086 -0.083 -26.336 1.00 95.38 518 PHE A CA 1
ATOM 3995 C C . PHE A 1 518 ? 1.153 -1.301 -26.461 1.00 95.38 518 PHE A C 1
ATOM 3997 O O . PHE A 1 518 ? 0.491 -1.461 -27.489 1.00 95.38 518 PHE A O 1
ATOM 4004 N N . GLN A 1 519 ? 1.138 -2.203 -25.473 1.00 94.25 519 GLN A N 1
ATOM 4005 C CA . GLN A 1 519 ? 0.391 -3.469 -25.548 1.00 94.25 519 GLN A CA 1
ATOM 4006 C C . GLN A 1 519 ? -0.967 -3.426 -24.840 1.00 94.25 519 GLN A C 1
ATOM 4008 O O . GLN A 1 519 ? -1.868 -4.162 -25.239 1.00 94.25 519 GLN A O 1
ATOM 4013 N N . GLN A 1 520 ? -1.105 -2.607 -23.795 1.00 94.88 520 GLN A N 1
ATOM 4014 C CA . GLN A 1 520 ? -2.239 -2.634 -22.864 1.00 94.88 520 GLN A CA 1
ATOM 4015 C C . GLN A 1 520 ? -2.888 -1.253 -22.670 1.00 94.88 520 GLN A C 1
ATOM 4017 O O . GLN A 1 520 ? -3.681 -1.088 -21.745 1.00 94.88 520 GLN A O 1
ATOM 4022 N N . ASP A 1 521 ? -2.548 -0.256 -23.501 1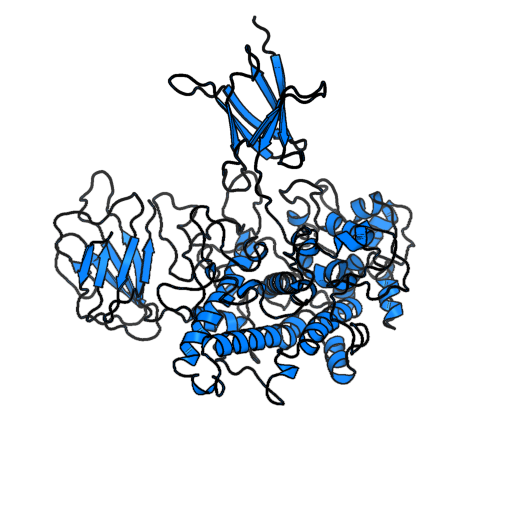.00 95.06 521 ASP A N 1
ATOM 4023 C CA . ASP A 1 521 ? -3.006 1.139 -23.358 1.00 95.06 521 ASP A CA 1
ATOM 4024 C C . ASP A 1 521 ? -2.700 1.708 -21.956 1.00 95.06 521 ASP A C 1
ATOM 4026 O O . ASP A 1 521 ? -3.459 2.499 -21.406 1.00 95.06 521 ASP A O 1
ATOM 4030 N N . GLY A 1 522 ? -1.620 1.238 -21.320 1.00 95.69 522 GLY A N 1
ATOM 4031 C CA . GLY A 1 522 ? -1.225 1.625 -19.964 1.00 95.69 522 GLY A CA 1
ATOM 4032 C C . GLY A 1 522 ? -2.114 1.083 -18.834 1.00 95.69 522 GLY A C 1
ATOM 4033 O O . GLY A 1 522 ? -1.786 1.289 -17.669 1.00 95.69 522 GLY A O 1
ATOM 4034 N N . GLU A 1 523 ? -3.195 0.348 -19.111 1.00 97.25 523 GLU A N 1
ATOM 4035 C CA . GLU A 1 523 ? -4.044 -0.240 -18.056 1.00 97.25 523 GLU A CA 1
ATOM 4036 C C . GLU A 1 523 ? -3.307 -1.311 -17.237 1.00 97.25 523 GLU A C 1
ATOM 4038 O O . GLU A 1 523 ? -3.643 -1.573 -16.081 1.00 97.25 523 GLU A O 1
ATOM 4043 N N . ARG A 1 524 ? -2.330 -1.983 -17.863 1.00 97.38 524 ARG A N 1
ATOM 4044 C CA . ARG A 1 524 ? -1.637 -3.176 -17.354 1.00 97.38 524 ARG A CA 1
ATOM 4045 C C . ARG A 1 524 ? -0.192 -3.200 -17.825 1.00 97.38 524 ARG A C 1
ATOM 4047 O O . ARG A 1 524 ? 0.139 -2.656 -18.873 1.00 97.38 524 ARG A O 1
ATOM 4054 N N . LEU A 1 525 ? 0.660 -3.917 -17.102 1.00 98.44 525 LEU A N 1
ATOM 4055 C CA . LEU A 1 525 ? 1.984 -4.301 -17.578 1.00 98.44 525 LEU A CA 1
ATOM 4056 C C . LEU A 1 525 ? 1.884 -5.103 -18.880 1.00 98.44 525 LEU A C 1
ATOM 4058 O O . LEU A 1 525 ? 1.060 -6.009 -18.998 1.00 98.44 525 LEU A O 1
ATOM 4062 N N . GLY A 1 526 ? 2.791 -4.836 -19.817 1.00 94.75 526 GLY A N 1
ATOM 4063 C CA . GLY A 1 526 ? 2.968 -5.667 -21.006 1.00 94.75 526 GLY A CA 1
ATOM 4064 C C . GLY A 1 526 ? 3.567 -7.048 -20.706 1.00 94.75 526 GLY A C 1
ATOM 4065 O O . GLY A 1 526 ? 3.732 -7.447 -19.548 1.00 94.75 526 GLY A O 1
ATOM 4066 N N . ALA A 1 527 ? 3.888 -7.797 -21.759 1.00 95.06 527 ALA A N 1
ATOM 4067 C CA . ALA A 1 527 ? 4.289 -9.198 -21.689 1.00 95.06 527 ALA A CA 1
ATOM 4068 C C . ALA A 1 527 ? 5.532 -9.460 -20.814 1.00 95.06 527 ALA A C 1
ATOM 4070 O O . ALA A 1 527 ? 5.510 -10.375 -19.986 1.00 95.06 527 ALA A O 1
ATOM 4071 N N . VAL A 1 528 ? 6.609 -8.680 -20.965 1.00 96.75 528 VAL A N 1
ATOM 4072 C CA . VAL A 1 528 ? 7.832 -8.819 -20.155 1.00 96.75 528 VAL A CA 1
ATOM 4073 C C . VAL A 1 528 ? 7.592 -8.335 -18.730 1.00 96.75 528 VAL A C 1
ATOM 4075 O O . VAL A 1 528 ? 7.949 -9.039 -17.782 1.00 96.75 528 VAL A O 1
ATOM 4078 N N . GLY A 1 529 ? 6.959 -7.169 -18.568 1.00 97.50 529 GLY A N 1
ATOM 4079 C CA . GLY A 1 529 ? 6.635 -6.619 -17.248 1.00 97.50 529 GLY A CA 1
ATOM 4080 C C . GLY A 1 529 ? 5.824 -7.604 -16.404 1.00 97.50 529 GLY A C 1
ATOM 4081 O O . GLY A 1 529 ? 6.238 -7.982 -15.306 1.00 97.50 529 GLY A O 1
ATOM 4082 N N . SER A 1 530 ? 4.718 -8.091 -16.968 1.00 98.12 530 SER A N 1
ATOM 4083 C CA . SER A 1 530 ? 3.825 -9.068 -16.342 1.00 98.12 530 SER A CA 1
ATOM 4084 C C . SER A 1 530 ? 4.548 -10.361 -15.991 1.00 98.12 530 SER A C 1
ATOM 4086 O O . SER A 1 530 ? 4.391 -10.865 -14.883 1.00 98.12 530 SER A O 1
ATOM 4088 N N . ARG A 1 531 ? 5.388 -10.886 -16.895 1.00 97.06 531 ARG A N 1
ATOM 4089 C CA . ARG A 1 531 ? 6.110 -12.146 -16.675 1.00 97.06 531 ARG A CA 1
ATOM 4090 C C . ARG A 1 531 ? 7.061 -12.066 -15.481 1.00 97.06 531 ARG A C 1
ATOM 4092 O O . ARG A 1 531 ? 7.095 -12.992 -14.676 1.00 97.06 531 ARG A O 1
ATOM 4099 N N . ILE A 1 532 ? 7.812 -10.969 -15.349 1.00 97.62 532 ILE A N 1
ATOM 4100 C CA . ILE A 1 532 ? 8.741 -10.771 -14.223 1.00 97.62 532 ILE A CA 1
ATOM 4101 C C . ILE A 1 532 ? 7.962 -10.615 -12.913 1.00 97.62 532 ILE A C 1
ATOM 4103 O O . ILE A 1 532 ? 8.325 -11.230 -11.909 1.00 97.62 532 ILE A O 1
ATOM 4107 N N . VAL A 1 533 ? 6.902 -9.800 -12.909 1.00 98.31 533 VAL A N 1
ATOM 4108 C CA . VAL A 1 533 ? 6.134 -9.483 -11.697 1.00 98.31 533 VAL A CA 1
ATOM 4109 C C . VAL A 1 533 ? 5.320 -10.681 -11.208 1.00 98.31 533 VAL A C 1
ATOM 4111 O O . VAL A 1 533 ? 5.478 -11.088 -10.056 1.00 98.31 533 VAL A O 1
ATOM 4114 N N . ALA A 1 534 ? 4.509 -11.280 -12.080 1.00 97.81 534 ALA A N 1
ATOM 4115 C CA . ALA A 1 534 ? 3.620 -12.379 -11.727 1.00 97.81 534 ALA A CA 1
ATOM 4116 C C . ALA A 1 534 ? 4.390 -13.634 -11.298 1.00 97.81 534 ALA A C 1
ATOM 4118 O O . ALA A 1 534 ? 4.124 -14.160 -10.219 1.00 97.81 534 ALA A O 1
ATOM 4119 N N . GLU A 1 535 ? 5.399 -14.084 -12.060 1.00 96.06 535 GLU A N 1
ATOM 4120 C CA . GLU A 1 535 ? 6.168 -15.272 -11.657 1.00 96.06 535 GLU A CA 1
ATOM 4121 C C . GLU A 1 535 ? 7.005 -15.046 -10.394 1.00 96.06 535 GLU A C 1
ATOM 4123 O O . GLU A 1 535 ? 7.292 -16.016 -9.692 1.00 96.06 535 GLU A O 1
ATOM 4128 N N . THR A 1 536 ? 7.379 -13.798 -10.085 1.00 95.75 536 THR A N 1
ATOM 4129 C CA . THR A 1 536 ? 8.024 -13.478 -8.806 1.00 95.75 536 THR A CA 1
ATOM 4130 C C . THR A 1 536 ? 7.039 -13.617 -7.659 1.00 95.75 536 THR A C 1
ATOM 4132 O O . THR A 1 536 ? 7.294 -14.406 -6.759 1.00 95.75 536 THR A O 1
ATOM 4135 N N . LEU A 1 537 ? 5.905 -12.913 -7.681 1.00 96.94 537 LEU A N 1
ATOM 4136 C CA . LEU A 1 537 ? 4.965 -12.952 -6.557 1.00 96.94 537 LEU A CA 1
ATOM 4137 C C . LEU A 1 537 ? 4.339 -14.344 -6.381 1.00 96.94 537 LEU A C 1
ATOM 4139 O O . LEU A 1 537 ? 4.391 -14.891 -5.282 1.00 96.94 537 LEU A O 1
ATOM 4143 N N . ILE A 1 538 ? 3.868 -14.976 -7.463 1.00 95.44 538 ILE A N 1
ATOM 4144 C CA . ILE A 1 538 ? 3.364 -16.360 -7.428 1.00 95.44 538 ILE A CA 1
ATOM 4145 C C . ILE A 1 538 ? 4.473 -17.323 -6.983 1.00 95.44 538 ILE A C 1
ATOM 4147 O O . ILE A 1 538 ? 4.239 -18.199 -6.157 1.00 95.44 538 ILE A O 1
ATOM 4151 N N . GLY A 1 539 ? 5.706 -17.140 -7.467 1.00 93.00 539 GLY A N 1
ATOM 4152 C CA . GLY A 1 539 ? 6.833 -18.006 -7.126 1.00 93.00 539 GLY A CA 1
ATOM 4153 C C . GLY A 1 539 ? 7.326 -17.895 -5.685 1.00 93.00 539 GLY A C 1
ATOM 4154 O O . GLY A 1 539 ? 7.904 -18.860 -5.187 1.00 93.00 539 GLY A O 1
ATOM 4155 N N . LEU A 1 540 ? 7.095 -16.761 -5.017 1.00 92.56 540 LEU A N 1
ATOM 4156 C CA . LEU A 1 540 ? 7.334 -16.602 -3.582 1.00 92.56 540 LEU A CA 1
ATOM 4157 C C . LEU A 1 540 ? 6.215 -17.258 -2.756 1.00 92.56 540 LEU A C 1
ATOM 4159 O O . LEU A 1 540 ? 6.534 -17.956 -1.801 1.00 92.56 540 LEU A O 1
ATOM 4163 N N . ILE A 1 541 ? 4.942 -17.111 -3.155 1.00 92.75 541 ILE A N 1
ATOM 4164 C CA . ILE A 1 541 ? 3.796 -17.778 -2.501 1.00 92.75 541 ILE A CA 1
ATOM 4165 C C . ILE A 1 541 ? 3.933 -19.305 -2.607 1.00 92.75 541 ILE A C 1
ATOM 4167 O O . ILE A 1 541 ? 3.912 -20.002 -1.601 1.00 92.75 541 ILE A O 1
ATOM 4171 N N . GLU A 1 542 ? 4.139 -19.841 -3.813 1.00 90.56 542 GLU A N 1
ATOM 4172 C CA . GLU A 1 542 ? 4.262 -21.289 -4.045 1.00 90.56 542 GLU A CA 1
ATOM 4173 C C . GLU A 1 542 ? 5.473 -21.928 -3.349 1.00 90.56 542 GLU A C 1
ATOM 4175 O O . GLU A 1 542 ? 5.497 -23.144 -3.163 1.00 90.56 542 GLU A O 1
ATOM 4180 N N . ALA A 1 543 ? 6.495 -21.148 -2.992 1.00 88.06 543 ALA A N 1
ATOM 4181 C CA . ALA A 1 543 ? 7.690 -21.659 -2.327 1.00 88.06 543 ALA A CA 1
ATOM 4182 C C . ALA A 1 543 ? 7.658 -21.548 -0.792 1.00 88.06 543 ALA A C 1
ATOM 4184 O O . ALA A 1 543 ? 8.585 -22.029 -0.136 1.00 88.06 543 ALA A O 1
ATOM 4185 N N . ASP A 1 544 ? 6.620 -20.931 -0.229 1.00 88.25 544 ASP A N 1
ATOM 4186 C CA . ASP A 1 544 ? 6.359 -20.873 1.206 1.00 88.25 544 ASP A CA 1
ATOM 4187 C C . ASP A 1 544 ? 5.450 -22.044 1.611 1.00 88.25 544 ASP A C 1
ATOM 4189 O O . ASP A 1 544 ? 4.278 -22.104 1.241 1.00 88.25 544 ASP A O 1
ATOM 4193 N N . GLU A 1 545 ? 5.990 -22.989 2.387 1.00 89.25 545 GLU A N 1
ATOM 4194 C CA . GLU A 1 545 ? 5.258 -24.163 2.890 1.00 89.25 545 GLU A CA 1
ATOM 4195 C C . GLU A 1 545 ? 4.063 -23.790 3.794 1.00 89.25 545 GLU A C 1
ATOM 4197 O O . GLU A 1 545 ? 3.213 -24.640 4.040 1.00 89.25 545 GLU A O 1
ATOM 4202 N N . THR A 1 546 ? 3.981 -22.544 4.283 1.00 89.81 546 THR A N 1
ATOM 4203 C CA . THR A 1 546 ? 2.891 -22.035 5.137 1.00 89.81 546 THR A CA 1
ATOM 4204 C C . THR A 1 546 ? 1.833 -21.219 4.384 1.00 89.81 546 THR A C 1
ATOM 4206 O O . THR A 1 546 ? 0.771 -20.921 4.941 1.00 89.81 546 THR A O 1
ATOM 4209 N N . ALA A 1 547 ? 2.087 -20.874 3.118 1.00 92.38 547 ALA A N 1
ATOM 4210 C CA . ALA A 1 547 ? 1.151 -20.125 2.289 1.00 92.38 547 ALA A CA 1
ATOM 4211 C C . ALA A 1 547 ? -0.079 -20.960 1.908 1.00 92.38 547 ALA A C 1
ATOM 4213 O O . ALA A 1 547 ? -0.008 -22.189 1.809 1.00 92.38 547 ALA A O 1
ATOM 4214 N N . TYR A 1 548 ? -1.208 -20.292 1.648 1.00 94.50 548 TYR A N 1
ATOM 4215 C CA . TYR A 1 548 ? -2.489 -20.980 1.436 1.00 94.50 548 TYR A CA 1
ATOM 4216 C C . TYR A 1 548 ? -2.468 -22.082 0.351 1.00 94.50 548 TYR A C 1
ATOM 4218 O O . TYR A 1 548 ? -3.053 -23.128 0.618 1.00 94.50 548 TYR A O 1
ATOM 4226 N N . PRO A 1 549 ? -1.759 -21.981 -0.802 1.00 92.06 549 PRO A N 1
ATOM 4227 C CA . PRO A 1 549 ? -1.787 -23.045 -1.815 1.00 92.06 549 PRO A CA 1
ATOM 4228 C C . PRO A 1 549 ? -1.063 -24.330 -1.387 1.00 92.06 549 PRO A C 1
ATOM 4230 O O . PRO A 1 549 ? -1.199 -25.354 -2.048 1.00 92.06 549 PRO A O 1
ATOM 4233 N N . ASN A 1 550 ? -0.254 -24.257 -0.324 1.00 91.81 550 ASN A N 1
ATOM 4234 C CA . ASN A 1 550 ? 0.571 -25.353 0.184 1.00 91.81 550 ASN A CA 1
ATOM 4235 C C . ASN A 1 550 ? 0.062 -25.901 1.529 1.00 91.81 550 ASN A C 1
ATOM 4237 O O . ASN A 1 550 ? 0.237 -27.088 1.806 1.00 91.81 550 ASN A O 1
ATOM 4241 N N . ALA A 1 551 ? -0.528 -25.038 2.365 1.00 92.81 551 ALA A N 1
ATOM 4242 C CA . ALA A 1 551 ? -0.926 -25.353 3.737 1.00 92.81 551 ALA A CA 1
ATOM 4243 C C . ALA A 1 551 ? -2.444 -25.467 3.954 1.00 92.81 551 ALA A C 1
ATOM 4245 O O . ALA A 1 551 ? -2.864 -26.128 4.904 1.00 92.81 551 ALA A O 1
ATOM 4246 N N . ALA A 1 552 ? -3.266 -24.824 3.119 1.00 91.75 552 ALA A N 1
ATOM 4247 C CA . ALA A 1 552 ? -4.718 -24.911 3.233 1.00 91.75 552 ALA A CA 1
ATOM 4248 C C . ALA A 1 552 ? -5.254 -26.219 2.608 1.00 91.75 552 ALA A C 1
ATOM 4250 O O . ALA A 1 552 ? -4.526 -26.908 1.887 1.00 91.75 552 ALA A O 1
ATOM 4251 N N . PRO A 1 553 ? -6.521 -26.593 2.869 1.00 87.69 553 PRO A N 1
ATOM 4252 C CA . PRO A 1 553 ? -7.182 -27.678 2.145 1.00 87.69 553 PRO A CA 1
ATOM 4253 C C . PRO A 1 553 ? -7.187 -27.455 0.623 1.00 87.69 553 PRO A C 1
ATOM 4255 O O . PRO A 1 553 ? -7.175 -26.313 0.163 1.00 87.69 553 PRO A O 1
ATOM 4258 N N . ASP A 1 554 ? -7.271 -28.547 -0.146 1.00 86.19 554 ASP A N 1
ATOM 4259 C CA . ASP A 1 554 ? -7.479 -28.486 -1.600 1.00 86.19 554 ASP A CA 1
ATOM 4260 C C . ASP A 1 554 ? -8.678 -27.572 -1.932 1.00 86.19 554 ASP A C 1
ATOM 4262 O O . ASP A 1 554 ? -9.717 -27.642 -1.268 1.00 86.19 554 ASP A O 1
ATOM 4266 N N . ASP A 1 555 ? -8.530 -26.733 -2.962 1.00 85.25 555 ASP A N 1
ATOM 4267 C CA . ASP A 1 555 ? -9.530 -25.752 -3.413 1.00 85.25 555 ASP A CA 1
ATOM 4268 C C . ASP A 1 555 ? -9.973 -24.727 -2.332 1.00 85.25 555 ASP A C 1
ATOM 4270 O O . ASP A 1 555 ? -11.119 -24.277 -2.333 1.00 85.25 555 ASP A O 1
ATOM 4274 N N . TRP A 1 556 ? -9.086 -24.341 -1.398 1.00 94.31 556 TRP A N 1
ATOM 4275 C CA . TRP A 1 556 ? -9.377 -23.289 -0.408 1.00 94.31 556 TRP A CA 1
ATOM 4276 C C . TRP A 1 556 ? -9.726 -21.941 -1.057 1.00 94.31 556 TRP A C 1
ATOM 4278 O O . TRP A 1 556 ? -8.978 -21.423 -1.888 1.00 94.31 556 TRP A O 1
ATOM 4288 N N . GLU A 1 557 ? -10.818 -21.340 -0.583 1.00 93.94 557 GLU A N 1
ATOM 4289 C CA . GLU A 1 557 ? -11.247 -19.971 -0.876 1.00 93.94 557 GLU A CA 1
ATOM 4290 C C . GLU A 1 557 ? -11.295 -19.141 0.430 1.00 93.94 557 GLU A C 1
ATOM 4292 O O . GLU A 1 557 ? -11.444 -19.714 1.516 1.00 93.94 557 GLU A O 1
ATOM 4297 N N . PRO A 1 558 ? -11.208 -17.798 0.348 1.00 96.62 558 PRO A N 1
ATOM 4298 C CA . PRO A 1 558 ? -11.339 -16.877 1.477 1.00 96.62 558 PRO A CA 1
ATOM 4299 C C . PRO A 1 558 ? -12.527 -17.188 2.391 1.00 96.62 558 PRO A C 1
ATOM 4301 O O . PRO A 1 558 ? -13.680 -17.229 1.966 1.00 96.62 558 PRO A O 1
ATOM 4304 N N . SER A 1 559 ? -12.226 -17.405 3.671 1.00 94.75 559 SER A N 1
ATOM 4305 C CA . SER A 1 559 ? -13.173 -17.896 4.677 1.00 94.75 559 SER A CA 1
ATOM 4306 C C . SER A 1 559 ? -13.693 -16.817 5.632 1.00 94.75 559 SER A C 1
ATOM 4308 O O . SER A 1 559 ? -14.524 -17.115 6.489 1.00 94.75 559 SER A O 1
ATOM 4310 N N . LEU A 1 560 ? -13.171 -15.591 5.546 1.00 95.75 560 LEU A N 1
ATOM 4311 C CA . LEU A 1 560 ? -13.646 -14.443 6.320 1.00 95.75 560 LEU A CA 1
ATOM 4312 C C . LEU A 1 560 ? -14.831 -13.757 5.613 1.00 95.75 560 LEU A C 1
ATOM 4314 O O . LEU A 1 560 ? -15.004 -13.926 4.406 1.00 95.75 560 LEU A O 1
ATOM 4318 N N . PRO A 1 561 ? -15.654 -12.969 6.333 1.00 93.19 561 PRO A N 1
ATOM 4319 C CA . PRO A 1 561 ? -16.759 -12.235 5.723 1.00 93.19 561 PRO A CA 1
ATOM 4320 C C . PRO A 1 561 ? -16.298 -11.336 4.570 1.00 93.19 561 PRO A C 1
ATOM 4322 O O . PRO A 1 561 ? -15.290 -10.642 4.691 1.00 93.19 561 PRO A O 1
ATOM 4325 N N . GLN A 1 562 ? -17.072 -11.332 3.482 1.00 93.69 562 GLN A N 1
ATOM 4326 C CA . GLN A 1 562 ? -16.921 -10.433 2.338 1.00 93.69 562 GLN A CA 1
ATOM 4327 C C . GLN A 1 562 ? -17.972 -9.306 2.469 1.00 93.69 562 GLN A C 1
ATOM 4329 O O . GLN A 1 562 ? -19.131 -9.526 2.110 1.00 93.69 562 GLN A O 1
ATOM 4334 N N . PRO A 1 563 ? -17.642 -8.151 3.082 1.00 86.56 563 PRO A N 1
ATOM 4335 C CA . PRO A 1 563 ? -18.602 -7.074 3.338 1.00 86.56 563 PRO A CA 1
ATOM 4336 C C . PRO A 1 563 ? -18.932 -6.216 2.106 1.00 86.56 563 PRO A C 1
ATOM 4338 O O . PRO A 1 563 ? -19.925 -5.490 2.145 1.00 86.56 563 PRO A O 1
ATOM 4341 N N . THR A 1 564 ? -18.125 -6.257 1.041 1.00 90.12 564 THR A N 1
ATOM 4342 C CA . THR A 1 564 ? -18.343 -5.433 -0.160 1.00 90.12 564 THR A CA 1
ATOM 4343 C C . THR A 1 564 ? -19.146 -6.170 -1.238 1.00 90.12 564 THR A C 1
ATOM 4345 O O . THR A 1 564 ? -19.344 -7.385 -1.180 1.00 90.12 564 THR A O 1
ATOM 4348 N N . ALA A 1 565 ? -19.632 -5.440 -2.247 1.00 89.12 565 ALA A N 1
ATOM 4349 C CA . ALA A 1 565 ? -20.408 -6.001 -3.356 1.00 89.12 565 ALA A CA 1
ATOM 4350 C C . ALA A 1 565 ? -19.535 -6.468 -4.546 1.00 89.12 565 ALA A C 1
ATOM 4352 O O . ALA A 1 565 ? -20.044 -6.661 -5.654 1.00 89.12 565 ALA A O 1
ATOM 4353 N N . THR A 1 566 ? -18.225 -6.634 -4.339 1.00 91.44 566 THR A N 1
ATOM 4354 C CA . THR A 1 566 ? -17.249 -7.004 -5.374 1.00 91.44 566 THR A CA 1
ATOM 4355 C C . THR A 1 566 ? -17.390 -8.451 -5.860 1.00 91.44 566 THR A C 1
ATOM 4357 O O . THR A 1 566 ? -17.980 -9.326 -5.221 1.00 91.44 566 THR A O 1
ATOM 4360 N N . ALA A 1 567 ? -16.804 -8.737 -7.025 1.00 89.62 567 ALA A N 1
ATOM 4361 C CA . ALA A 1 567 ? -16.691 -10.098 -7.538 1.00 89.62 567 ALA A CA 1
ATOM 4362 C C . ALA A 1 567 ? -15.474 -10.812 -6.920 1.00 89.62 567 ALA A C 1
ATOM 4364 O O . ALA A 1 567 ? -14.342 -10.588 -7.342 1.00 89.62 567 ALA A O 1
ATOM 4365 N N . GLY A 1 568 ? -15.731 -11.701 -5.956 1.00 92.56 568 GLY A N 1
ATOM 4366 C CA . GLY A 1 568 ? -14.692 -12.376 -5.172 1.00 92.56 568 GLY A CA 1
ATOM 4367 C C . GLY A 1 568 ? -14.109 -11.489 -4.067 1.00 92.56 568 GLY A C 1
ATOM 4368 O O . GLY A 1 568 ? -14.429 -10.306 -3.975 1.00 92.56 568 GLY A O 1
ATOM 4369 N N . TYR A 1 569 ? -13.255 -12.081 -3.229 1.00 97.06 569 TYR A N 1
ATOM 4370 C CA . TYR A 1 569 ? -12.635 -11.399 -2.091 1.00 97.06 569 TYR A CA 1
ATOM 4371 C C . TYR A 1 569 ? -11.480 -10.493 -2.540 1.00 97.06 569 TYR A C 1
ATOM 4373 O O . TYR A 1 569 ? -10.521 -10.964 -3.161 1.00 97.06 569 TYR A O 1
ATOM 4381 N N . THR A 1 570 ? -11.566 -9.211 -2.202 1.00 97.94 570 THR A N 1
ATOM 4382 C CA . THR A 1 570 ? -10.670 -8.144 -2.672 1.00 97.94 570 THR A CA 1
ATOM 4383 C C . THR A 1 570 ? -9.958 -7.424 -1.526 1.00 97.94 570 THR A C 1
ATOM 4385 O O . THR A 1 570 ? -10.235 -7.644 -0.345 1.00 97.94 570 THR A O 1
ATOM 4388 N N . LEU A 1 571 ? -9.052 -6.501 -1.858 1.00 98.31 571 LEU A N 1
ATOM 4389 C CA . LEU A 1 571 ? -8.486 -5.573 -0.876 1.00 98.31 571 LEU A CA 1
ATOM 4390 C C . LEU A 1 571 ? -9.563 -4.708 -0.190 1.00 98.31 571 LEU A C 1
ATOM 4392 O O . LEU A 1 571 ? -9.407 -4.376 0.985 1.00 98.31 571 LEU A O 1
ATOM 4396 N N . ALA A 1 572 ? -10.658 -4.382 -0.889 1.00 96.75 572 ALA A N 1
ATOM 4397 C CA . ALA A 1 572 ? -11.757 -3.594 -0.330 1.00 96.75 572 ALA A CA 1
ATOM 4398 C C . ALA A 1 572 ? -12.442 -4.328 0.838 1.00 96.75 572 ALA A C 1
ATOM 4400 O O . ALA A 1 572 ? -12.765 -3.710 1.853 1.00 96.75 572 ALA A O 1
ATOM 4401 N N . ASP A 1 573 ? -12.567 -5.657 0.749 1.00 96.94 573 ASP A N 1
ATOM 4402 C CA . ASP A 1 573 ? -13.113 -6.506 1.814 1.00 96.94 573 ASP A CA 1
ATOM 4403 C C . ASP A 1 573 ? -12.236 -6.515 3.067 1.00 96.94 573 ASP A C 1
ATOM 4405 O O . ASP A 1 573 ? -12.760 -6.410 4.177 1.00 96.94 573 ASP A O 1
ATOM 4409 N N . ILE A 1 574 ? -10.907 -6.553 2.902 1.00 97.25 574 ILE A N 1
ATOM 4410 C CA . ILE A 1 574 ? -9.952 -6.413 4.013 1.00 97.25 574 ILE A CA 1
ATOM 4411 C C . ILE A 1 574 ? -10.170 -5.070 4.721 1.00 97.25 574 ILE A C 1
ATOM 4413 O O . ILE A 1 574 ? -10.315 -5.034 5.945 1.00 97.25 574 ILE A O 1
ATOM 4417 N N . THR A 1 575 ? -10.225 -3.967 3.967 1.00 94.81 575 THR A N 1
ATOM 4418 C CA . THR A 1 575 ? -10.368 -2.620 4.543 1.00 94.81 575 THR A CA 1
ATOM 4419 C C . THR A 1 575 ? -11.737 -2.383 5.182 1.00 94.81 575 THR A C 1
ATOM 4421 O O . THR A 1 575 ? -11.812 -1.789 6.255 1.00 94.81 575 THR A O 1
ATOM 4424 N N . ALA A 1 576 ? -12.816 -2.890 4.582 1.00 90.69 576 ALA A N 1
ATOM 4425 C CA . ALA A 1 576 ? -14.168 -2.747 5.111 1.00 90.69 576 ALA A CA 1
ATOM 4426 C C . ALA A 1 576 ? -14.391 -3.619 6.360 1.00 90.69 576 ALA A C 1
ATOM 4428 O O . ALA A 1 576 ? -14.953 -3.143 7.346 1.00 90.69 576 ALA A O 1
ATOM 4429 N N . PHE A 1 577 ? -13.879 -4.857 6.381 1.00 90.19 577 PHE A N 1
ATOM 4430 C CA . PHE A 1 577 ? -13.930 -5.709 7.575 1.00 90.19 577 PHE A CA 1
ATOM 4431 C C . PHE A 1 577 ? -13.103 -5.114 8.726 1.00 90.19 577 PHE A C 1
ATOM 4433 O O . PHE A 1 577 ? -13.520 -5.154 9.882 1.00 90.19 577 PHE A O 1
ATOM 4440 N N . ALA A 1 578 ? -11.959 -4.496 8.416 1.00 90.00 578 ALA A N 1
ATOM 4441 C CA . ALA A 1 578 ? -11.144 -3.772 9.389 1.00 90.00 578 ALA A CA 1
ATOM 4442 C C . ALA A 1 578 ? -11.852 -2.539 9.991 1.00 90.00 578 ALA A C 1
ATOM 4444 O O . ALA A 1 578 ? -11.653 -2.242 11.169 1.00 90.00 578 ALA A O 1
ATOM 4445 N N . ALA A 1 579 ? -12.671 -1.829 9.206 1.00 79.00 579 ALA A N 1
ATOM 4446 C CA . ALA A 1 579 ? -13.355 -0.601 9.623 1.00 79.00 579 ALA A CA 1
ATOM 4447 C C . ALA A 1 579 ? -14.557 -0.832 10.560 1.00 79.00 579 ALA A C 1
ATOM 4449 O O . ALA A 1 579 ? -14.919 0.056 11.329 1.00 79.00 579 ALA A O 1
ATOM 4450 N N . GLU A 1 580 ? -15.153 -2.028 10.548 1.00 55.81 580 GLU A N 1
ATOM 4451 C CA . GLU A 1 580 ? -16.331 -2.387 11.360 1.00 55.81 580 GLU A CA 1
ATOM 4452 C C . GLU A 1 580 ? -16.049 -2.419 12.884 1.00 55.81 580 GLU A C 1
ATOM 4454 O O . GLU A 1 580 ? -16.957 -2.570 13.699 1.00 55.81 580 GLU A O 1
ATOM 4459 N N . ALA A 1 581 ? -14.788 -2.277 13.304 1.00 49.12 581 ALA A N 1
ATOM 4460 C CA . ALA A 1 581 ? -14.355 -2.336 14.698 1.00 49.12 581 ALA A CA 1
ATOM 4461 C C . ALA A 1 581 ? -14.648 -1.048 15.509 1.00 49.12 581 ALA A C 1
ATOM 4463 O O . ALA A 1 581 ? -13.752 -0.479 16.133 1.00 49.12 581 ALA A O 1
ATOM 4464 N N . ARG A 1 582 ? -15.918 -0.627 15.573 1.00 57.28 582 ARG A N 1
ATOM 4465 C CA . ARG A 1 582 ? -16.453 0.186 16.684 1.00 57.28 582 ARG A CA 1
ATOM 4466 C C . ARG A 1 582 ? -17.302 -0.746 17.563 1.00 57.28 582 ARG A C 1
ATOM 4468 O O . ARG A 1 582 ? -18.445 -0.987 17.193 1.00 57.28 582 ARG A O 1
ATOM 4475 N N . PRO A 1 583 ? -16.754 -1.335 18.652 1.00 47.94 583 PRO A N 1
ATOM 4476 C CA . PRO A 1 583 ? -17.339 -2.517 19.309 1.00 47.94 583 PRO A CA 1
ATOM 4477 C C . PRO A 1 583 ? -18.783 -2.362 19.798 1.00 47.94 583 PRO A C 1
ATOM 4479 O O . PRO A 1 583 ? -19.522 -3.343 19.831 1.00 47.94 583 PRO A O 1
ATOM 4482 N N . ASP A 1 584 ? -19.166 -1.142 20.157 1.00 63.59 584 ASP A N 1
ATOM 4483 C CA . ASP A 1 584 ? -20.512 -0.715 20.538 1.00 63.59 584 ASP A CA 1
ATOM 4484 C C . ASP A 1 584 ? -21.098 0.348 19.588 1.00 63.59 584 ASP A C 1
ATOM 4486 O O . ASP A 1 584 ? -22.309 0.516 19.540 1.00 63.59 584 ASP A O 1
ATOM 4490 N N . GLY A 1 585 ? -20.261 1.053 18.819 1.00 74.56 585 GLY A N 1
ATOM 4491 C CA . GLY A 1 585 ? -20.669 2.116 17.896 1.00 74.56 585 GLY A CA 1
ATOM 4492 C C . GLY A 1 585 ? -20.685 3.520 18.497 1.00 74.56 585 GLY A C 1
ATOM 4493 O O . GLY A 1 585 ? -20.859 4.486 17.752 1.00 74.56 585 GLY A O 1
ATOM 4494 N N . LEU A 1 586 ? -20.483 3.657 19.809 1.00 86.19 586 LEU A N 1
ATOM 4495 C CA . LEU A 1 586 ? -20.597 4.931 20.511 1.00 86.19 586 LEU A CA 1
ATOM 4496 C C . LEU A 1 586 ? -19.341 5.782 20.281 1.00 86.19 586 LEU A C 1
ATOM 4498 O O . LEU A 1 586 ? -18.210 5.343 20.497 1.00 86.19 586 LEU A O 1
ATOM 4502 N N . VAL A 1 587 ? -19.518 7.026 19.836 1.00 87.69 587 VAL A N 1
ATOM 4503 C CA . VAL A 1 587 ? -18.405 7.951 19.578 1.00 87.69 587 VAL A CA 1
ATOM 4504 C C . VAL A 1 587 ? -18.595 9.266 20.318 1.00 87.69 587 VAL A C 1
ATOM 4506 O O . VAL A 1 587 ? -19.709 9.763 20.444 1.00 87.69 587 VAL A O 1
ATOM 4509 N N . ILE A 1 588 ? -17.492 9.857 20.778 1.00 87.94 588 ILE A N 1
ATOM 4510 C CA . ILE A 1 588 ? -17.462 11.267 21.181 1.00 87.94 588 ILE A CA 1
ATOM 4511 C C . ILE A 1 588 ? -17.417 12.076 19.888 1.00 87.94 588 ILE A C 1
ATOM 4513 O O . ILE A 1 588 ? -16.394 12.090 19.211 1.00 87.94 588 ILE A O 1
ATOM 4517 N N . ASP A 1 589 ? -18.527 12.691 19.510 1.00 88.19 589 ASP A N 1
ATOM 4518 C CA . ASP A 1 589 ? -18.678 13.405 18.244 1.00 88.19 589 ASP A CA 1
ATOM 4519 C C . ASP A 1 589 ? -18.078 14.815 18.332 1.00 88.19 589 ASP A C 1
ATOM 4521 O O . ASP A 1 589 ? -17.237 15.176 17.508 1.00 88.19 589 ASP A O 1
ATOM 4525 N N . ALA A 1 590 ? -18.402 15.546 19.406 1.00 87.19 590 ALA A N 1
ATOM 4526 C CA . ALA A 1 590 ? -17.906 16.892 19.693 1.00 87.19 590 ALA A CA 1
ATOM 4527 C C . ALA A 1 590 ? -17.450 17.045 21.158 1.00 87.19 590 ALA A C 1
ATOM 4529 O O . ALA A 1 590 ? -17.988 16.395 22.056 1.00 87.19 590 ALA A O 1
ATOM 4530 N N . ILE A 1 591 ? -16.486 17.937 21.401 1.00 87.31 591 ILE A N 1
ATOM 4531 C CA . ILE A 1 591 ? -16.143 18.464 22.731 1.00 87.31 591 ILE A CA 1
ATOM 4532 C C . ILE A 1 591 ? -16.152 19.987 22.606 1.00 87.31 591 ILE A C 1
ATOM 4534 O O . ILE A 1 591 ? -15.439 20.528 21.762 1.00 87.31 591 ILE A O 1
ATOM 4538 N N . ASP A 1 592 ? -16.946 20.651 23.437 1.00 87.12 592 ASP A N 1
ATOM 4539 C CA . ASP A 1 592 ? -16.969 22.101 23.592 1.00 87.12 592 ASP A CA 1
ATOM 4540 C C . ASP A 1 592 ? -16.295 22.456 24.935 1.00 87.12 592 ASP A C 1
ATOM 4542 O O . ASP A 1 592 ? -16.865 22.162 25.992 1.00 87.12 592 ASP A O 1
ATOM 4546 N N . PRO A 1 593 ? -15.080 23.047 24.935 1.00 79.06 593 PRO A N 1
ATOM 4547 C CA . PRO A 1 593 ? -14.410 23.538 26.144 1.00 79.06 593 PRO A CA 1
ATOM 4548 C C . PRO A 1 593 ? -15.021 24.856 26.660 1.00 79.06 593 PRO A C 1
ATOM 4550 O O . PRO A 1 593 ? -14.486 25.484 27.575 1.00 79.06 593 PRO A O 1
ATOM 4553 N N . GLY A 1 594 ? -16.121 25.305 26.056 1.00 78.00 594 GLY A N 1
ATOM 4554 C CA . GLY A 1 594 ? -16.842 26.503 26.422 1.00 78.00 594 GLY A CA 1
ATOM 4555 C C . GLY A 1 594 ? -16.229 27.792 25.862 1.00 78.00 594 GLY A C 1
ATOM 4556 O O . GLY A 1 594 ? -15.255 27.795 25.105 1.00 78.00 594 GLY A O 1
ATOM 4557 N N . PRO A 1 595 ? -16.792 28.953 26.238 1.00 70.12 595 PRO A N 1
ATOM 4558 C CA . PRO A 1 595 ? -16.514 30.260 25.627 1.00 70.12 595 PRO A CA 1
ATOM 4559 C C . PRO A 1 595 ? -15.114 30.856 25.904 1.00 70.12 595 PRO A C 1
ATOM 4561 O O . PRO A 1 595 ? -14.886 32.042 25.637 1.00 70.12 595 PRO A O 1
ATOM 4564 N N . GLY A 1 596 ? -14.181 30.079 26.459 1.00 66.06 596 GLY A N 1
ATOM 4565 C CA . GLY A 1 596 ? -12.818 30.501 26.769 1.00 66.06 596 GLY A CA 1
ATOM 4566 C C . GLY A 1 596 ? -12.730 31.681 27.749 1.00 66.06 596 GLY A C 1
ATOM 4567 O O . GLY A 1 596 ? -13.595 31.917 28.599 1.00 66.06 596 GLY A O 1
ATOM 4568 N N . ALA A 1 597 ? -11.642 32.451 27.647 1.00 55.84 597 ALA A N 1
ATOM 4569 C CA . ALA A 1 597 ? -11.274 33.493 28.608 1.00 55.84 597 ALA A CA 1
ATOM 4570 C C . ALA A 1 597 ? -12.248 34.697 28.656 1.00 55.84 597 ALA A C 1
ATOM 4572 O O . ALA A 1 597 ? -11.987 35.761 28.088 1.00 55.84 597 ALA A O 1
ATOM 4573 N N . GLY A 1 598 ? -13.334 34.561 29.422 1.00 57.19 598 GLY A N 1
ATOM 4574 C CA . GLY A 1 598 ? -14.275 35.640 29.741 1.00 57.19 598 GLY A CA 1
ATOM 4575 C C . GLY A 1 598 ? -15.757 35.255 29.732 1.00 57.19 598 GLY A C 1
ATOM 4576 O O . GLY A 1 598 ? -16.573 36.094 30.120 1.00 57.19 598 GLY A O 1
ATOM 4577 N N . GLY A 1 599 ? -16.105 34.038 29.304 1.00 66.38 599 GLY A N 1
ATOM 4578 C CA . GLY A 1 599 ? -17.455 33.483 29.447 1.00 66.38 599 GLY A CA 1
ATOM 4579 C C . GLY A 1 599 ? -17.646 32.684 30.742 1.00 66.38 599 GLY A C 1
ATOM 4580 O O . GLY A 1 599 ? -16.857 32.819 31.680 1.00 66.38 599 GLY A O 1
ATOM 4581 N N . ASP A 1 600 ? -18.717 31.889 30.811 1.00 77.44 600 ASP A N 1
ATOM 4582 C CA . ASP A 1 600 ? -18.972 30.985 31.939 1.00 77.44 600 ASP A CA 1
ATOM 4583 C C . ASP A 1 600 ? -18.196 29.670 31.727 1.00 77.44 600 ASP A C 1
ATOM 4585 O O . ASP A 1 600 ? -18.450 28.991 30.734 1.00 77.44 600 ASP A O 1
ATOM 4589 N N . PRO A 1 601 ? -17.252 29.291 32.610 1.00 69.88 601 PRO A N 1
ATOM 4590 C CA . PRO A 1 601 ? -16.499 28.044 32.478 1.00 69.88 601 PRO A CA 1
ATOM 4591 C C . PRO A 1 601 ? -17.332 26.789 32.791 1.00 69.88 601 PRO A C 1
ATOM 4593 O O . PRO A 1 601 ? -16.783 25.700 32.818 1.00 69.88 601 PRO A O 1
ATOM 4596 N N . LEU A 1 602 ? -18.626 26.912 33.105 1.00 81.06 602 LEU A N 1
ATOM 4597 C CA . LEU A 1 602 ? -19.531 25.763 33.234 1.00 81.06 602 LEU A CA 1
ATOM 4598 C C . LEU A 1 602 ? -20.317 25.470 31.945 1.00 81.06 602 LEU A C 1
ATOM 4600 O O . LEU A 1 602 ? -21.028 24.469 31.892 1.00 81.06 602 LEU A O 1
ATOM 4604 N N . ASP A 1 603 ? -20.180 26.313 30.917 1.00 84.00 603 ASP A N 1
ATOM 4605 C CA . ASP A 1 603 ? -20.781 26.152 29.582 1.00 84.00 603 ASP A CA 1
ATOM 4606 C C . ASP A 1 603 ? -19.919 25.209 28.710 1.00 84.00 603 ASP A C 1
ATOM 4608 O O . ASP A 1 603 ? -19.594 25.507 27.566 1.00 84.00 603 ASP A O 1
ATOM 4612 N N . GLU A 1 604 ? -19.474 24.099 29.309 1.00 88.44 604 GLU A N 1
ATOM 4613 C CA . GLU A 1 604 ? -18.657 23.043 28.702 1.00 88.44 604 GLU A CA 1
ATOM 4614 C C . GLU A 1 604 ? -19.544 21.822 28.406 1.00 88.44 604 GLU A C 1
ATOM 4616 O O . GLU A 1 604 ? -20.371 21.432 29.243 1.00 88.44 604 GLU A O 1
ATOM 4621 N N . SER A 1 605 ? -19.361 21.172 27.253 1.00 91.06 605 SER A N 1
ATOM 4622 C CA . SER A 1 605 ? -20.153 19.989 26.894 1.00 91.06 605 SER A CA 1
ATOM 4623 C C . SER A 1 605 ? -19.404 18.953 26.051 1.00 91.06 605 SER A C 1
ATOM 4625 O O . SER A 1 605 ? -18.410 19.239 25.387 1.00 91.06 605 SER A O 1
ATOM 4627 N N . VAL A 1 606 ? -19.897 17.716 26.074 1.00 92.38 606 VAL A N 1
ATOM 4628 C CA . VAL A 1 606 ? -19.435 16.607 25.233 1.00 92.38 606 VAL A CA 1
ATOM 4629 C C . VAL A 1 606 ? -20.637 16.025 24.509 1.00 92.38 606 VAL A C 1
ATOM 4631 O O . VAL A 1 606 ? -21.583 15.581 25.149 1.00 92.38 606 VAL A O 1
ATOM 4634 N N . THR A 1 607 ? -20.601 15.974 23.181 1.00 94.06 607 THR A N 1
ATOM 4635 C CA . THR A 1 607 ? -21.641 15.295 22.396 1.00 94.06 607 THR A CA 1
ATOM 4636 C C . THR A 1 607 ? -21.215 13.863 22.112 1.00 94.06 607 THR A C 1
ATOM 4638 O O . THR A 1 607 ? -20.161 13.633 21.522 1.00 94.06 607 THR A O 1
ATOM 4641 N N . LEU A 1 608 ? -22.037 12.901 22.517 1.00 94.06 608 LEU A N 1
ATOM 4642 C CA . LEU A 1 608 ? -21.934 11.496 22.138 1.00 94.06 608 LEU A CA 1
ATOM 4643 C C . LEU A 1 608 ? -22.860 11.225 20.949 1.00 94.06 608 LEU A C 1
ATOM 4645 O O . LEU A 1 608 ? -23.939 11.810 20.885 1.00 94.06 608 LEU A O 1
ATOM 4649 N N . ARG A 1 609 ? -22.475 10.330 20.035 1.00 93.12 609 ARG A N 1
ATOM 4650 C CA . ARG A 1 609 ? -23.308 9.879 18.908 1.00 93.12 609 ARG A CA 1
ATOM 4651 C C . ARG A 1 609 ? -23.277 8.363 18.770 1.00 93.12 609 ARG A C 1
ATOM 4653 O O . ARG A 1 609 ? -22.216 7.755 18.922 1.00 93.12 609 ARG A O 1
ATOM 4660 N N . ASN A 1 610 ? -24.412 7.764 18.421 1.00 91.50 610 ASN A N 1
ATOM 4661 C CA . ASN A 1 610 ? -24.437 6.400 17.903 1.00 91.50 610 ASN A CA 1
ATOM 4662 C C . ASN A 1 610 ? -23.986 6.399 16.434 1.00 91.50 610 ASN A C 1
ATOM 4664 O O . ASN A 1 610 ? -24.680 6.924 15.569 1.00 91.50 610 ASN A O 1
ATOM 4668 N N . ALA A 1 611 ? -22.830 5.800 16.152 1.00 84.38 611 ALA A N 1
ATOM 4669 C CA . ALA A 1 611 ? -22.288 5.645 14.805 1.00 84.38 611 ALA A CA 1
ATOM 4670 C C . ALA A 1 611 ? -22.259 4.170 14.335 1.00 84.38 611 ALA A C 1
ATOM 4672 O O . ALA A 1 611 ? -21.451 3.807 13.471 1.00 84.38 611 ALA A O 1
ATOM 4673 N N . ALA A 1 612 ? -23.107 3.316 14.918 1.00 79.19 612 ALA A N 1
ATOM 4674 C CA . ALA A 1 612 ? -23.446 1.983 14.426 1.00 79.19 612 ALA A CA 1
ATOM 4675 C C . ALA A 1 612 ? -24.795 1.989 13.682 1.00 79.19 612 ALA A C 1
ATOM 4677 O O . ALA A 1 612 ? -25.571 2.939 13.748 1.00 79.19 612 ALA A O 1
ATOM 4678 N N . ALA A 1 613 ? -25.079 0.896 12.970 1.00 75.38 613 ALA A N 1
ATOM 4679 C CA . ALA A 1 613 ? -26.339 0.699 12.248 1.00 75.38 613 ALA A CA 1
ATOM 4680 C C . ALA A 1 613 ? -27.506 0.218 13.139 1.00 75.38 613 ALA A C 1
ATOM 4682 O O . ALA A 1 613 ? -28.632 0.112 12.658 1.00 75.38 613 ALA A O 1
ATOM 4683 N N . GLU A 1 614 ? -27.247 -0.080 14.414 1.00 83.25 614 GLU A N 1
ATOM 4684 C CA . GLU A 1 614 ? -28.215 -0.594 15.391 1.00 83.25 614 GLU A CA 1
ATOM 4685 C C . GLU A 1 614 ? -28.280 0.337 16.620 1.00 83.25 614 GLU A C 1
ATOM 4687 O O . GLU A 1 614 ? -27.299 1.032 16.898 1.00 83.25 614 GLU A O 1
ATOM 4692 N N . PRO A 1 615 ? -29.395 0.377 17.377 1.00 90.12 615 PRO A N 1
ATOM 4693 C CA . PRO A 1 615 ? -29.513 1.225 18.565 1.00 90.12 615 PRO A CA 1
ATOM 4694 C C . PRO A 1 615 ? -28.581 0.809 19.716 1.00 90.12 615 PRO A C 1
ATOM 4696 O O . PRO A 1 615 ? -28.399 -0.383 19.974 1.00 90.12 615 PRO A O 1
ATOM 4699 N N . ILE A 1 616 ? -28.060 1.790 20.459 1.00 91.25 616 ILE A N 1
ATOM 4700 C CA . ILE A 1 616 ? -27.176 1.590 21.623 1.00 91.25 616 ILE A CA 1
ATOM 4701 C C . ILE A 1 616 ? -27.934 1.920 22.912 1.00 91.25 616 ILE A C 1
ATOM 4703 O O . ILE A 1 616 ? -28.464 3.019 23.046 1.00 91.25 616 ILE A O 1
ATOM 4707 N N . ASP A 1 617 ? -27.948 0.998 23.877 1.00 92.62 617 ASP A N 1
ATOM 4708 C CA . ASP A 1 617 ? -28.428 1.238 25.246 1.00 92.62 617 ASP A CA 1
ATOM 4709 C C . ASP A 1 617 ? -27.272 1.754 26.117 1.00 92.62 617 ASP A C 1
ATOM 4711 O O . ASP A 1 617 ? -26.274 1.057 26.298 1.00 92.62 617 ASP A O 1
ATOM 4715 N N . LEU A 1 618 ? -27.402 2.976 26.640 1.00 93.25 618 LEU A N 1
ATOM 4716 C CA . LEU A 1 618 ? -26.410 3.638 27.490 1.00 93.25 618 LEU A CA 1
ATOM 4717 C C . LEU A 1 618 ? -26.507 3.222 28.969 1.00 93.25 618 LEU A C 1
ATOM 4719 O O . LEU A 1 618 ? -25.693 3.668 29.778 1.00 93.25 618 LEU A O 1
ATOM 4723 N N . SER A 1 619 ? -27.458 2.359 29.345 1.00 92.69 619 SER A N 1
ATOM 4724 C CA . SER A 1 619 ? -27.630 1.902 30.731 1.00 92.69 619 SER A CA 1
ATOM 4725 C C . SER A 1 619 ? -26.345 1.272 31.289 1.00 92.69 619 SER A C 1
ATOM 4727 O O . SER A 1 619 ? -25.904 0.208 30.850 1.00 92.69 619 SER A O 1
ATOM 4729 N N . GLY A 1 620 ? -25.754 1.914 32.300 1.00 90.69 620 GLY A N 1
ATOM 4730 C CA . GLY A 1 620 ? -24.507 1.480 32.942 1.00 90.69 620 GLY A CA 1
ATOM 4731 C C . GLY A 1 620 ? -23.214 1.966 32.276 1.00 90.69 620 GLY A C 1
ATOM 4732 O O . GLY A 1 620 ? -22.138 1.666 32.793 1.00 90.69 620 GLY A O 1
ATOM 4733 N N . TYR A 1 621 ? -23.289 2.725 31.179 1.00 94.12 621 TYR A N 1
ATOM 4734 C CA . TYR A 1 621 ? -22.129 3.444 30.652 1.00 94.12 621 TYR A CA 1
ATOM 4735 C C . TYR A 1 621 ? -21.714 4.581 31.593 1.00 94.12 621 TYR A C 1
ATOM 4737 O O . TYR A 1 621 ? -22.513 5.103 32.370 1.00 94.12 621 TYR A O 1
ATOM 4745 N N . ALA A 1 622 ? -20.457 5.008 31.491 1.00 94.00 622 ALA A N 1
ATOM 4746 C CA . ALA A 1 622 ? -19.927 6.125 32.264 1.00 94.00 622 ALA A CA 1
ATOM 4747 C C . ALA A 1 622 ? -18.952 6.972 31.440 1.00 94.00 622 ALA A C 1
ATOM 4749 O O . ALA A 1 622 ? -18.140 6.438 30.684 1.00 94.00 622 ALA A O 1
ATOM 4750 N N . ILE A 1 623 ? -18.990 8.288 31.630 1.00 93.19 623 ILE A N 1
ATOM 4751 C CA . ILE A 1 623 ? -18.080 9.251 31.006 1.00 93.19 623 ILE A CA 1
ATOM 4752 C C . ILE A 1 623 ? -16.993 9.663 32.002 1.00 93.19 623 ILE A C 1
ATOM 4754 O O . ILE A 1 623 ? -17.274 9.906 33.169 1.00 93.19 623 ILE A O 1
ATOM 4758 N N . ASP A 1 624 ? -15.742 9.726 31.554 1.00 91.19 624 ASP A N 1
ATOM 4759 C CA . ASP A 1 624 ? -14.601 10.246 32.303 1.00 91.19 624 ASP A CA 1
ATOM 4760 C C . ASP A 1 624 ? -14.093 11.530 31.645 1.00 91.19 624 ASP A C 1
ATOM 4762 O O . ASP A 1 624 ? -13.721 11.552 30.467 1.00 91.19 624 ASP A O 1
ATOM 4766 N N . LEU A 1 625 ? -14.096 12.601 32.434 1.00 88.38 625 LEU A N 1
ATOM 4767 C CA . LEU A 1 625 ? -13.672 13.939 32.049 1.00 88.38 625 LEU A CA 1
ATOM 4768 C C . LEU A 1 625 ? -12.399 14.272 32.832 1.00 88.38 625 LEU A C 1
ATOM 4770 O O . LEU A 1 625 ? -12.463 14.620 34.013 1.00 88.38 625 LEU A O 1
ATOM 4774 N N . GLY A 1 626 ? -11.232 14.083 32.208 1.00 75.25 626 GLY A N 1
ATOM 4775 C CA . GLY A 1 626 ? -9.940 14.385 32.837 1.00 75.25 626 GLY A CA 1
ATOM 4776 C C . GLY A 1 626 ? -9.632 13.570 34.105 1.00 75.25 626 GLY A C 1
ATOM 4777 O O . GLY A 1 626 ? -8.973 14.078 35.015 1.00 75.25 626 GLY A O 1
ATOM 4778 N N . GLY A 1 627 ? -10.108 12.323 34.202 1.00 78.69 627 GLY A N 1
ATOM 4779 C CA . GLY A 1 627 ? -9.982 11.470 35.391 1.00 78.69 627 GLY A CA 1
ATOM 4780 C C . GLY A 1 627 ? -11.108 11.629 36.420 1.00 78.69 627 GLY A C 1
ATOM 4781 O O . GLY A 1 627 ? -10.965 11.162 37.556 1.00 78.69 627 GLY A O 1
ATOM 4782 N N . GLN A 1 628 ? -12.196 12.322 36.068 1.00 85.62 628 GLN A N 1
ATOM 4783 C CA . GLN A 1 628 ? -13.409 12.440 36.879 1.00 85.62 628 GLN A CA 1
ATOM 4784 C C . GLN A 1 628 ? -14.574 11.730 36.180 1.00 85.62 628 GLN A C 1
ATOM 4786 O O . GLN A 1 628 ? -15.086 12.241 35.183 1.00 85.62 628 GLN A O 1
ATOM 4791 N N . ARG A 1 629 ? -14.993 10.583 36.725 1.00 90.44 629 ARG A N 1
ATOM 4792 C CA . ARG A 1 629 ? -15.998 9.691 36.131 1.00 90.44 629 ARG A CA 1
ATOM 4793 C C . ARG A 1 629 ? -17.405 9.906 36.703 1.00 90.44 629 ARG A C 1
ATOM 4795 O O . ARG A 1 629 ? -17.564 9.858 37.923 1.00 90.44 629 ARG A O 1
ATOM 4802 N N . ASP A 1 630 ? -18.393 10.057 35.824 1.00 93.50 630 ASP A N 1
ATOM 4803 C CA . ASP A 1 630 ? -19.832 10.092 36.124 1.00 93.50 630 ASP A CA 1
ATOM 4804 C C . ASP A 1 630 ? -20.572 9.021 35.302 1.00 93.50 630 ASP A C 1
ATOM 4806 O O . ASP A 1 630 ? -20.109 8.622 34.232 1.00 93.50 630 ASP A O 1
ATOM 4810 N N . ASP A 1 631 ? -21.724 8.561 35.787 1.00 94.25 631 ASP A N 1
ATOM 4811 C CA . ASP A 1 631 ? -22.580 7.611 35.066 1.00 94.25 631 ASP A CA 1
ATOM 4812 C C . ASP A 1 631 ? -23.409 8.342 33.987 1.00 94.25 631 ASP A C 1
ATOM 4814 O O . ASP A 1 631 ? -23.857 9.468 34.206 1.00 94.25 631 ASP A O 1
ATOM 4818 N N . LEU A 1 632 ? -23.624 7.711 32.828 1.00 94.44 632 LEU A N 1
ATOM 4819 C CA . LEU A 1 632 ? -24.530 8.209 31.784 1.00 94.44 632 LEU A CA 1
ATOM 4820 C C . LEU A 1 632 ? -25.998 7.859 32.107 1.00 94.44 632 LEU A C 1
ATOM 4822 O O . LEU A 1 632 ? -26.255 6.926 32.873 1.00 94.44 632 LEU A O 1
ATOM 4826 N N . PRO A 1 633 ? -26.986 8.587 31.547 1.00 93.50 633 PRO A N 1
ATOM 4827 C CA . PRO A 1 633 ? -28.396 8.288 31.780 1.00 93.50 633 PRO A CA 1
ATOM 4828 C C . PRO A 1 633 ? -28.820 6.961 31.132 1.00 93.50 633 PRO A C 1
ATOM 4830 O O . PRO A 1 633 ? -28.345 6.607 30.053 1.00 93.50 633 PRO A O 1
ATOM 4833 N N . ASP A 1 634 ? -29.795 6.284 31.749 1.00 92.56 634 ASP A N 1
ATOM 4834 C CA . ASP A 1 634 ? -30.503 5.133 31.167 1.00 92.56 634 ASP A CA 1
ATOM 4835 C C . ASP A 1 634 ? -31.319 5.593 29.935 1.00 92.56 634 ASP A C 1
ATOM 4837 O O . ASP A 1 634 ? -32.500 5.948 30.032 1.00 92.56 634 ASP A O 1
ATOM 4841 N N . ALA A 1 635 ? -30.667 5.633 28.773 1.00 92.06 635 ALA A N 1
ATOM 4842 C CA . ALA A 1 635 ? -31.205 6.108 27.503 1.00 92.06 635 ALA A CA 1
ATOM 4843 C C . ALA A 1 635 ? -30.779 5.190 26.348 1.00 92.06 635 ALA A C 1
ATOM 4845 O O . ALA A 1 635 ? -29.752 4.522 26.415 1.00 92.06 635 ALA A O 1
ATOM 4846 N N . THR A 1 636 ? -31.556 5.176 25.266 1.00 94.38 636 THR A N 1
ATOM 4847 C CA . THR A 1 636 ? -31.205 4.471 24.026 1.00 94.38 636 THR A CA 1
ATOM 4848 C C . THR A 1 636 ? -30.990 5.499 22.926 1.00 94.38 636 THR A C 1
ATOM 4850 O O . THR A 1 636 ? -31.835 6.377 22.778 1.00 94.38 636 THR A O 1
ATOM 4853 N N . LEU A 1 637 ? -29.892 5.381 22.178 1.00 94.06 637 LEU A N 1
ATOM 4854 C CA . LEU A 1 637 ? -29.621 6.187 20.986 1.00 94.06 637 LEU A CA 1
ATOM 4855 C C . LEU A 1 637 ? -29.881 5.354 19.730 1.00 94.06 637 LEU A C 1
ATOM 4857 O O . LEU A 1 637 ? -29.202 4.345 19.512 1.00 94.06 637 LEU A O 1
ATOM 4861 N N . ASP A 1 638 ? -30.825 5.779 18.893 1.00 94.44 638 ASP A N 1
ATOM 4862 C CA . ASP A 1 638 ? -30.997 5.245 17.535 1.00 94.44 638 ASP A CA 1
ATOM 4863 C C . ASP A 1 638 ? -29.784 5.621 16.638 1.00 94.44 638 ASP A C 1
ATOM 4865 O O . ASP A 1 638 ? -28.991 6.492 17.005 1.00 94.44 638 ASP A O 1
ATOM 4869 N N . PRO A 1 639 ? -29.575 4.974 15.473 1.00 91.69 639 PRO A N 1
ATOM 4870 C CA . PRO A 1 639 ? -28.477 5.310 14.560 1.00 91.69 639 PRO A CA 1
ATOM 4871 C C . PRO A 1 639 ? -28.419 6.803 14.191 1.00 91.69 639 PRO A C 1
ATOM 4873 O O . PRO A 1 639 ? -29.436 7.404 13.840 1.00 91.69 639 PRO A O 1
ATOM 4876 N N . ASP A 1 640 ? -27.218 7.384 14.273 1.00 90.44 640 ASP A N 1
ATOM 4877 C CA . ASP A 1 640 ? -26.904 8.818 14.154 1.00 90.44 640 ASP A CA 1
ATOM 4878 C C . ASP A 1 640 ? -27.560 9.759 15.191 1.00 90.44 640 ASP A C 1
ATOM 4880 O O . ASP A 1 640 ? -27.369 10.975 15.121 1.00 90.44 640 ASP A O 1
ATOM 4884 N N . GLU A 1 641 ? -28.265 9.239 16.203 1.00 95.69 641 GLU A N 1
ATOM 4885 C CA . GLU A 1 641 ? -28.782 10.044 17.317 1.00 95.69 641 GLU A CA 1
ATOM 4886 C C . GLU A 1 641 ? -27.662 10.472 18.283 1.00 95.69 641 GLU A C 1
ATOM 4888 O O . GLU A 1 641 ? -26.672 9.757 18.485 1.00 95.69 641 GLU A O 1
ATOM 4893 N N . THR A 1 642 ? -27.821 11.655 18.889 1.00 96.19 642 THR A N 1
ATOM 4894 C CA . THR A 1 642 ? -26.812 12.287 19.750 1.00 96.19 642 THR A CA 1
ATOM 4895 C C . THR A 1 642 ? -27.321 12.615 21.151 1.00 96.19 642 THR A C 1
ATOM 4897 O O . THR A 1 642 ? -28.438 13.107 21.307 1.00 96.19 642 THR A O 1
ATOM 4900 N N . LEU A 1 643 ? -26.446 12.470 22.148 1.00 96.75 643 LEU A N 1
ATOM 4901 C CA . LEU A 1 643 ? -26.645 12.938 23.522 1.00 96.75 643 LEU A CA 1
ATOM 4902 C C . LEU A 1 643 ? -25.538 13.926 23.906 1.00 96.75 643 LEU A C 1
ATOM 4904 O O . LEU A 1 643 ? -24.365 13.556 23.960 1.00 96.75 643 LEU A O 1
ATOM 4908 N N . THR A 1 644 ? -25.907 15.161 24.226 1.00 96.62 644 THR A N 1
ATOM 4909 C CA . THR A 1 644 ? -24.997 16.192 24.732 1.00 96.62 644 THR A CA 1
ATOM 4910 C C . THR A 1 644 ? -24.948 16.150 26.256 1.00 96.62 644 THR A C 1
ATOM 4912 O O . THR A 1 644 ? -25.924 16.458 26.940 1.00 96.62 644 THR A O 1
ATOM 4915 N N . VAL A 1 645 ? -23.793 15.779 26.801 1.00 95.12 645 VAL A N 1
ATOM 4916 C CA . VAL A 1 645 ? -23.494 15.807 28.233 1.00 95.12 645 VAL A CA 1
ATOM 4917 C C . VAL A 1 645 ? -22.903 17.170 28.583 1.00 95.12 645 VAL A C 1
ATOM 4919 O O . VAL A 1 645 ? -21.776 17.487 28.207 1.00 95.12 645 VAL A O 1
ATOM 4922 N N . HIS A 1 646 ? -23.670 17.980 29.302 1.00 93.75 646 HIS A N 1
ATOM 4923 C CA . HIS A 1 646 ? -23.284 19.296 29.805 1.00 93.75 646 HIS A CA 1
ATOM 4924 C C . HIS A 1 646 ? -22.656 19.163 31.193 1.00 93.75 646 HIS A C 1
ATOM 4926 O O . HIS A 1 646 ? -23.188 18.482 32.072 1.00 93.75 646 HIS A O 1
ATOM 4932 N N . ILE A 1 647 ? -21.532 19.838 31.416 1.00 90.94 647 ILE A N 1
ATOM 4933 C CA . ILE A 1 647 ? -20.808 19.792 32.694 1.00 90.94 647 ILE A CA 1
ATOM 4934 C C . ILE A 1 647 ? -21.490 20.672 33.746 1.00 90.94 647 ILE A C 1
ATOM 4936 O O . ILE A 1 647 ? -21.628 20.263 34.902 1.00 90.94 647 ILE A O 1
ATOM 4940 N N . GLY A 1 648 ? -21.947 21.860 33.348 1.00 89.06 648 GLY A N 1
ATOM 4941 C CA . GLY A 1 648 ? -22.684 22.782 34.205 1.00 89.06 648 GLY A CA 1
ATOM 4942 C C . GLY A 1 648 ? -24.100 22.319 34.586 1.00 89.06 648 GLY A C 1
ATOM 4943 O O . GLY A 1 648 ? -24.561 21.251 34.183 1.00 89.06 648 GLY A O 1
ATOM 4944 N N . PRO A 1 649 ? -24.815 23.128 35.387 1.00 88.94 649 PRO A N 1
ATOM 4945 C CA . PRO A 1 649 ? -26.156 22.800 35.853 1.00 88.94 649 PRO A CA 1
ATOM 4946 C C . PRO A 1 649 ? -27.260 23.121 34.842 1.00 88.94 649 PRO A C 1
ATOM 4948 O O . PRO A 1 649 ? -27.213 24.148 34.161 1.00 88.94 649 PRO A O 1
ATOM 4951 N N . GLY A 1 650 ? -28.316 22.304 34.814 1.00 91.00 650 GLY A N 1
ATOM 4952 C CA . GLY A 1 650 ? -29.408 22.488 33.852 1.00 91.00 650 GLY A CA 1
ATOM 4953 C C . GLY A 1 650 ? -30.657 21.649 34.104 1.00 91.00 650 GLY A C 1
ATOM 4954 O O . GLY A 1 650 ? -31.218 21.649 35.201 1.00 91.00 650 GLY A O 1
ATOM 4955 N N . THR A 1 651 ? -31.207 21.043 33.052 1.00 92.19 651 THR A N 1
ATOM 4956 C CA . THR A 1 651 ? -32.401 20.186 33.123 1.00 92.19 651 THR A CA 1
ATOM 4957 C C . THR A 1 651 ? -32.422 19.233 31.936 1.00 92.19 651 THR A C 1
ATOM 4959 O O . THR A 1 651 ? -32.599 19.679 30.804 1.00 92.19 651 THR A O 1
ATOM 4962 N N . ASP A 1 652 ? -32.289 17.941 32.219 1.00 93.19 652 ASP A N 1
ATOM 4963 C CA . ASP A 1 652 ? -32.209 16.879 31.216 1.00 93.19 652 ASP A CA 1
ATOM 4964 C C . ASP A 1 652 ? -33.380 16.879 30.222 1.00 93.19 652 ASP A C 1
ATOM 4966 O O . ASP A 1 652 ? -34.548 17.110 30.571 1.00 93.19 652 ASP A O 1
ATOM 4970 N N . THR A 1 653 ? -33.049 16.576 28.969 1.00 93.06 653 THR A N 1
ATOM 4971 C CA . THR A 1 653 ? -33.985 16.369 27.861 1.00 93.06 653 THR A CA 1
ATOM 4972 C C . THR A 1 653 ? -33.787 14.959 27.280 1.00 93.06 653 THR A C 1
ATOM 4974 O O . THR A 1 653 ? -33.220 14.090 27.932 1.00 93.06 653 THR A O 1
ATOM 4977 N N . ALA A 1 654 ? -34.290 14.690 26.072 1.00 87.62 654 ALA A N 1
ATOM 4978 C CA . ALA A 1 654 ? -33.937 13.462 25.353 1.00 87.62 654 ALA A CA 1
ATOM 4979 C C . ALA A 1 654 ? -32.530 13.532 24.722 1.00 87.62 654 ALA A C 1
ATOM 4981 O O . ALA A 1 654 ? -31.930 12.494 24.482 1.00 87.62 654 ALA A O 1
ATOM 4982 N N . ALA A 1 655 ? -32.024 14.743 24.460 1.00 92.81 655 ALA A N 1
ATOM 4983 C CA . ALA A 1 655 ? -30.754 14.993 23.777 1.00 92.81 655 ALA A CA 1
ATOM 4984 C C . ALA A 1 655 ? -29.728 15.736 24.654 1.00 92.81 655 ALA A C 1
ATOM 4986 O O . ALA A 1 655 ? -28.599 15.938 24.221 1.00 92.81 655 ALA A O 1
ATOM 4987 N N . ASP A 1 656 ? -30.097 16.130 25.877 1.00 95.69 656 ASP A N 1
ATOM 4988 C CA . ASP A 1 656 ? -29.240 16.840 26.829 1.00 95.69 656 ASP A CA 1
ATOM 4989 C C . ASP A 1 656 ? -29.248 16.127 28.184 1.00 95.69 656 ASP A C 1
ATOM 4991 O O . ASP A 1 656 ? -30.319 15.807 28.705 1.00 95.69 656 ASP A O 1
ATOM 4995 N N . HIS A 1 657 ? -28.079 15.957 28.794 1.00 96.25 657 HIS A N 1
ATOM 4996 C CA . HIS A 1 657 ? -27.924 15.487 30.171 1.00 96.25 657 HIS A CA 1
ATOM 4997 C C . HIS A 1 657 ? -26.972 16.413 30.931 1.00 96.25 657 HIS A C 1
ATOM 4999 O O . HIS A 1 657 ? -25.917 16.761 30.406 1.00 96.25 657 HIS A O 1
ATOM 5005 N N . TYR A 1 658 ? -27.331 16.828 32.145 1.00 94.56 658 TYR A N 1
ATOM 5006 C CA . TYR A 1 658 ? -26.566 17.791 32.937 1.00 94.56 658 TYR A CA 1
ATOM 5007 C C . TYR A 1 658 ? -25.942 17.131 34.168 1.00 94.56 658 TYR A C 1
ATOM 5009 O O . TYR A 1 658 ? -26.641 16.603 35.031 1.00 94.56 658 TYR A O 1
ATOM 5017 N N . LEU A 1 659 ? -24.617 17.231 34.292 1.00 92.50 659 LEU A N 1
ATOM 5018 C CA . LEU A 1 659 ? -23.862 16.676 35.421 1.00 92.50 659 LEU A CA 1
ATOM 5019 C C . LEU A 1 659 ? -23.976 17.522 36.708 1.00 92.50 659 LEU A C 1
ATOM 5021 O O . LEU A 1 659 ? -23.468 17.120 37.757 1.00 92.50 659 LEU A O 1
ATOM 5025 N N . ASP A 1 660 ? -24.605 18.705 36.639 1.00 90.88 660 ASP A N 1
ATOM 5026 C CA . ASP A 1 660 ? -24.782 19.655 37.751 1.00 90.88 660 ASP A CA 1
ATOM 5027 C C . ASP A 1 660 ? -23.460 20.006 38.485 1.00 90.88 660 ASP A C 1
ATOM 5029 O O . ASP A 1 660 ? -23.447 20.341 39.680 1.00 90.88 660 ASP A O 1
ATOM 5033 N N . ARG A 1 661 ? -22.313 19.960 37.786 1.00 87.38 661 ARG A N 1
ATOM 5034 C CA . ARG A 1 661 ? -21.000 20.227 38.393 1.00 87.38 661 ARG A CA 1
ATOM 5035 C C . ARG A 1 661 ? -20.827 21.719 38.685 1.00 87.38 661 ARG A C 1
ATOM 5037 O O . ARG A 1 661 ? -21.236 22.605 37.940 1.00 87.38 661 ARG A O 1
ATOM 5044 N N . GLY A 1 662 ? -20.167 22.004 39.809 1.00 83.19 662 GLY A N 1
ATOM 5045 C CA . GLY A 1 662 ? -19.836 23.364 40.252 1.00 83.19 662 GLY A CA 1
ATOM 5046 C C . GLY A 1 662 ? -18.449 23.859 39.826 1.00 83.19 662 GLY A C 1
ATOM 5047 O O . GLY A 1 662 ? -17.975 24.848 40.389 1.00 83.19 662 GLY A O 1
ATOM 5048 N N . ALA A 1 663 ? -17.769 23.148 38.922 1.00 82.38 663 ALA A N 1
ATOM 5049 C CA . ALA A 1 663 ? -16.437 23.474 38.410 1.00 82.38 663 ALA A CA 1
ATOM 5050 C C . ALA A 1 663 ? -16.232 22.893 36.988 1.00 82.38 663 ALA A C 1
ATOM 5052 O O . ALA A 1 663 ? -16.806 21.836 36.718 1.00 82.38 663 ALA A O 1
ATOM 5053 N N . PRO A 1 664 ? -15.408 23.542 36.133 1.00 78.75 664 PRO A N 1
ATOM 5054 C CA . PRO A 1 664 ? -14.995 23.024 34.818 1.00 78.75 664 PRO A CA 1
ATOM 5055 C C . PRO A 1 664 ? -14.226 21.695 34.909 1.00 78.75 664 PRO A C 1
ATOM 5057 O O . PRO A 1 664 ? -13.675 21.370 35.969 1.00 78.75 664 PRO A O 1
ATOM 5060 N N . ALA A 1 665 ? -14.175 20.938 33.808 1.00 79.62 665 ALA A N 1
ATOM 5061 C CA . ALA A 1 665 ? -13.761 19.530 33.793 1.00 79.62 665 ALA A CA 1
ATOM 5062 C C . ALA A 1 665 ? -12.529 19.086 32.953 1.00 79.62 665 ALA A C 1
ATOM 5064 O O . ALA A 1 665 ? -11.936 18.078 33.333 1.00 79.62 665 ALA A O 1
ATOM 5065 N N . LEU A 1 666 ? -12.040 19.687 31.859 1.00 78.06 666 LEU A N 1
ATOM 5066 C CA . LEU A 1 666 ? -12.420 20.912 31.140 1.00 78.06 666 LEU A CA 1
ATOM 5067 C C . LEU A 1 666 ? -11.273 21.939 31.244 1.00 78.06 666 LEU A C 1
ATOM 5069 O O . LEU A 1 666 ? -11.108 22.564 32.294 1.00 78.06 666 LEU A O 1
ATOM 5073 N N . ASN A 1 667 ? -10.408 22.033 30.219 1.00 66.12 667 ASN A N 1
ATOM 5074 C CA . ASN A 1 667 ? -9.604 23.218 29.892 1.00 66.12 667 ASN A CA 1
ATOM 5075 C C . ASN A 1 667 ? -8.984 23.137 28.472 1.00 66.12 667 ASN A C 1
ATOM 5077 O O . ASN A 1 667 ? -9.105 22.143 27.758 1.00 66.12 667 ASN A O 1
ATOM 5081 N N . ASP A 1 668 ? -8.306 24.216 28.071 1.00 61.38 668 ASP A N 1
ATOM 5082 C CA . ASP A 1 668 ? -7.719 24.394 26.736 1.00 61.38 668 ASP A CA 1
ATOM 5083 C C . ASP A 1 668 ? -6.354 23.683 26.539 1.00 61.38 668 ASP A C 1
ATOM 5085 O O . ASP A 1 668 ? -5.762 23.771 25.465 1.00 61.38 668 ASP A O 1
ATOM 5089 N N . ALA A 1 669 ? -5.791 23.007 27.554 1.00 59.12 669 ALA A N 1
ATOM 5090 C CA . ALA A 1 669 ? -4.434 22.430 27.498 1.00 59.12 669 ALA A CA 1
ATOM 5091 C C . ALA A 1 669 ? -4.375 20.977 26.984 1.00 59.12 669 ALA A C 1
ATOM 5093 O O . ALA A 1 669 ? -3.288 20.394 26.856 1.00 59.12 669 ALA A O 1
ATOM 5094 N N . GLY A 1 670 ? -5.525 20.402 26.643 1.00 61.09 670 GLY A N 1
ATOM 5095 C CA . GLY A 1 670 ? -5.628 19.236 25.775 1.00 61.09 670 GLY A CA 1
ATOM 5096 C C . GLY A 1 670 ? -6.207 18.001 26.456 1.00 61.09 670 GLY A C 1
ATOM 5097 O O . GLY A 1 670 ? -5.578 16.935 26.450 1.00 61.09 670 GLY A O 1
ATOM 5098 N N . GLU A 1 671 ? -7.367 18.174 27.078 1.00 76.00 671 GLU A N 1
ATOM 5099 C CA . GLU A 1 671 ? -8.143 17.184 27.817 1.00 76.00 671 GLU A CA 1
ATOM 5100 C C . GLU A 1 671 ? -8.445 15.920 27.012 1.00 76.00 671 GLU A C 1
ATOM 5102 O O . GLU A 1 671 ? -8.730 15.957 25.816 1.00 76.00 671 GLU A O 1
ATOM 5107 N N . THR A 1 672 ? -8.432 14.781 27.703 1.00 82.88 672 THR A N 1
ATOM 5108 C CA . THR A 1 672 ? -8.970 13.522 27.180 1.00 82.88 672 THR A CA 1
ATOM 5109 C C . THR A 1 672 ? -10.326 13.268 27.816 1.00 82.88 672 THR A C 1
ATOM 5111 O O . THR A 1 672 ? -10.437 13.244 29.042 1.00 82.88 672 THR A O 1
ATOM 5114 N N . VAL A 1 673 ? -11.325 13.049 26.970 1.00 86.88 673 VAL A N 1
ATOM 5115 C CA . VAL A 1 673 ? -12.632 12.519 27.349 1.00 86.88 673 VAL A CA 1
ATOM 5116 C C . VAL A 1 673 ? -12.658 11.047 26.969 1.00 86.88 673 VAL A C 1
ATOM 5118 O O . VAL A 1 673 ? -12.264 10.683 25.859 1.00 86.88 673 VAL A O 1
ATOM 5121 N N . ALA A 1 674 ? -13.108 10.194 27.880 1.00 88.00 674 ALA A N 1
ATOM 5122 C CA . ALA A 1 674 ? -13.291 8.771 27.632 1.00 88.00 674 ALA A CA 1
ATOM 5123 C C . ALA A 1 674 ? -14.702 8.339 28.026 1.00 88.00 674 ALA A C 1
ATOM 5125 O O . ALA A 1 674 ? -15.279 8.869 28.967 1.00 88.00 674 ALA A O 1
ATOM 5126 N N . VAL A 1 675 ? -15.240 7.346 27.330 1.00 89.00 675 VAL A N 1
ATOM 5127 C CA . VAL A 1 675 ? -16.478 6.665 27.702 1.00 89.00 675 VAL A CA 1
ATOM 5128 C C . VAL A 1 675 ? -16.148 5.203 27.964 1.00 89.00 675 VAL A C 1
ATOM 5130 O O . VAL A 1 675 ? -15.340 4.591 27.260 1.00 89.00 675 VAL A O 1
ATOM 5133 N N . PHE A 1 676 ? -16.756 4.664 29.010 1.00 87.56 676 PHE A N 1
ATOM 5134 C CA . PHE A 1 676 ? -16.624 3.287 29.445 1.00 87.56 676 PHE A CA 1
ATOM 5135 C C . PHE A 1 676 ? -17.975 2.588 29.362 1.00 87.56 676 PHE A C 1
ATOM 5137 O O . PHE A 1 676 ? -19.000 3.189 29.687 1.00 87.56 676 PHE A O 1
ATOM 5144 N N . ASP A 1 677 ? -17.945 1.328 28.950 1.00 86.12 677 ASP A N 1
ATOM 5145 C CA . ASP A 1 677 ? -19.108 0.452 28.877 1.00 86.12 677 ASP A CA 1
ATOM 5146 C C . ASP A 1 677 ? -19.495 -0.107 30.272 1.00 86.12 677 ASP A C 1
ATOM 5148 O O . ASP A 1 677 ? -18.786 0.139 31.263 1.00 86.12 677 ASP A O 1
ATOM 5152 N N . PRO A 1 678 ? -20.611 -0.859 30.383 1.00 86.56 678 PRO A N 1
ATOM 5153 C CA . PRO A 1 678 ? -21.080 -1.417 31.653 1.00 86.56 678 PRO A CA 1
ATOM 5154 C C . PRO A 1 678 ? -20.177 -2.504 32.257 1.00 86.56 678 PRO A C 1
ATOM 5156 O O . PRO A 1 678 ? -20.262 -2.754 33.462 1.00 86.56 678 PRO A O 1
ATOM 5159 N N . ASP A 1 679 ? -19.310 -3.140 31.462 1.00 80.75 679 ASP A N 1
ATOM 5160 C CA . ASP A 1 679 ? -18.297 -4.086 31.953 1.00 80.75 679 ASP A CA 1
ATOM 5161 C C . ASP A 1 679 ? -17.054 -3.352 32.506 1.00 80.75 679 ASP A C 1
ATOM 5163 O O . ASP A 1 679 ? -16.219 -3.942 33.200 1.00 80.75 679 ASP A O 1
ATOM 5167 N N . GLY A 1 680 ? -16.970 -2.036 32.284 1.00 78.06 680 GLY A N 1
ATOM 5168 C CA . GLY A 1 680 ? -15.904 -1.159 32.752 1.00 78.06 680 GLY A CA 1
ATOM 5169 C C . GLY A 1 680 ? -14.747 -1.015 31.766 1.00 78.06 680 GLY A C 1
ATOM 5170 O O . GLY A 1 680 ? -13.764 -0.347 32.101 1.00 78.06 680 GLY A O 1
ATOM 5171 N N . GLU A 1 681 ? -14.866 -1.590 30.570 1.00 75.69 681 GLU A N 1
ATOM 5172 C CA . GLU A 1 681 ? -13.915 -1.418 29.478 1.00 75.69 681 GLU A CA 1
ATOM 5173 C C . GLU A 1 681 ? -14.136 -0.071 28.781 1.00 75.69 681 GLU A C 1
ATOM 5175 O O . GLU A 1 681 ? -15.205 0.538 28.843 1.00 75.69 681 GLU A O 1
ATOM 5180 N N . ARG A 1 682 ? -13.089 0.475 28.155 1.00 78.62 682 ARG A N 1
ATOM 5181 C CA . ARG A 1 682 ? -13.181 1.795 27.505 1.00 78.62 682 ARG A CA 1
ATOM 5182 C C . ARG A 1 682 ? -13.701 1.649 26.077 1.00 78.62 682 ARG A C 1
ATOM 5184 O O . ARG A 1 682 ? -12.886 1.432 25.175 1.00 78.62 682 ARG A O 1
ATOM 5191 N N . SER A 1 683 ? -15.011 1.845 25.934 1.00 80.81 683 SER A N 1
ATOM 5192 C CA . SER A 1 683 ? -15.778 2.031 24.694 1.00 80.81 683 SER A CA 1
ATOM 5193 C C . SER A 1 683 ? -15.068 2.973 23.710 1.00 80.81 683 SER A C 1
ATOM 5195 O O . SER A 1 683 ? -14.550 2.541 22.679 1.00 80.81 683 SER A O 1
ATOM 5197 N N . THR A 1 684 ? -14.932 4.254 24.064 1.00 83.25 684 THR A N 1
ATOM 5198 C CA . THR A 1 684 ? -14.349 5.270 23.180 1.00 83.25 684 THR A CA 1
ATOM 5199 C C . THR A 1 684 ? -13.544 6.308 23.958 1.00 83.25 684 THR A C 1
ATOM 5201 O O . THR A 1 684 ? -13.655 6.429 25.178 1.00 83.25 684 THR A O 1
ATOM 5204 N N . ARG A 1 685 ? -12.674 7.050 23.272 1.00 83.12 685 ARG A N 1
ATOM 5205 C CA . ARG A 1 685 ? -12.045 8.265 23.807 1.00 83.12 685 ARG A CA 1
ATOM 5206 C C . ARG A 1 685 ? -11.686 9.223 22.682 1.00 83.12 685 ARG A C 1
ATOM 5208 O O . ARG A 1 685 ? -11.401 8.783 21.570 1.00 83.12 685 ARG A O 1
ATOM 5215 N N . ARG A 1 686 ? -11.646 10.513 22.998 1.00 84.38 686 ARG A N 1
ATOM 5216 C CA . ARG A 1 686 ? -11.038 11.549 22.161 1.00 84.38 686 ARG A CA 1
ATOM 5217 C C . ARG A 1 686 ? -10.285 12.542 23.027 1.00 84.38 686 ARG A C 1
ATOM 5219 O O . ARG A 1 686 ? -10.640 12.790 24.179 1.00 84.38 686 ARG A O 1
ATOM 5226 N N . ARG A 1 687 ? -9.243 13.121 22.447 1.00 81.25 687 ARG A N 1
ATOM 5227 C CA . ARG A 1 687 ? -8.480 14.216 23.024 1.00 81.25 687 ARG A CA 1
ATOM 5228 C C . ARG A 1 687 ? -8.827 15.506 22.290 1.00 81.25 687 ARG A C 1
ATOM 5230 O O . ARG A 1 687 ? -8.682 15.570 21.071 1.00 81.25 687 ARG A O 1
ATOM 5237 N N . TYR A 1 688 ? -9.256 16.519 23.030 1.00 79.62 688 TYR A N 1
ATOM 5238 C CA . TYR A 1 688 ? -9.314 17.886 22.525 1.00 79.62 688 TYR A CA 1
ATOM 5239 C C . TYR A 1 688 ? -7.899 18.480 22.515 1.00 79.62 688 TYR A C 1
ATOM 5241 O O . TYR A 1 688 ? -7.070 18.124 23.353 1.00 79.62 688 TYR A O 1
ATOM 5249 N N . VAL A 1 689 ? -7.593 19.365 21.572 1.00 66.62 689 VAL A N 1
ATOM 5250 C CA . VAL A 1 689 ? -6.343 20.138 21.528 1.00 66.62 689 VAL A CA 1
ATOM 5251 C C . VAL A 1 689 ? -6.716 21.571 21.168 1.00 66.62 689 VAL A C 1
ATOM 5253 O O . VAL A 1 689 ? -7.195 21.775 20.059 1.00 66.62 689 VAL A O 1
ATOM 5256 N N . GLY A 1 690 ? -6.541 22.518 22.098 1.00 59.25 690 GLY A N 1
ATOM 5257 C CA . GLY A 1 690 ? -6.848 23.949 21.922 1.00 59.25 690 GLY A CA 1
ATOM 5258 C C . GLY A 1 690 ? -5.772 24.753 21.193 1.00 59.25 690 GLY A C 1
ATOM 5259 O O . GLY A 1 690 ? -4.601 24.306 21.184 1.00 59.25 690 GLY A O 1
#